Protein 2QU7 (pdb70)

Foldseek 3Di:
DDLEEEEEAAAPFVLRVLLQVLLQVQSCVVPHGYDYDHQLLPQVSLVVVLVVCLVVPYLAYEYQHSFQADDDDPSSVVHHYAYEQFHHDDDPHAYEHAQLLVFLLVFLLLLVVAPFLQEAEEAEAPRTPSRVRNVNNNCVNNVVVVHHDDCLRYFYLDPDTYQVSLLQSLQVSLLVCVVVQHAEYEAEGPSSVNSNVVNCVVDPHDQLASHFYEYEEDDPCQCVPVVRHKYWYDPSNCRSNVVSVQSVCSSVVHDDHHHYHYIHIDDGPRSHHD/DALEEEEEAAAPFVLSVLLQVLLQVLSCVVPHHYDYDHQQLPQVSVVVVLVVCQVVVYLAYEDADSFQADDDPPSRVVHHYAYEQFHHPDDQHAYEHAQLLCFLLVFLLLLCVAVALQEAEEAEAPRTVSRVSNVNNNVVNNVVVVHDDDVLRYFYLHPDTYQVSLLCSLQVSLLVCVVVQHAEYEAEGPSSVNSNVVNCVPDPHDFLASHFYEYEDDDPVQVVDVVRHKYWYDPSNVSSNVVSVQSVCSSVVHDDHYYYHYIDIDDGPRSHHD

Organism: Staphylococcus saprophyticus subsp. saprophyticus (strain ATCC 15305 / DSM 20229 / NCIMB 8711 / NCTC 7292 / S-41) (NCBI:txid342451)

Sequence (548 aa):
RSNIIAFIVPDQNPFFTEVLTEISHECQKHHLHVAVASSEENEDKQQDLIETFVSQNVSAIILVPVKSKFQMKREWLKIPIMTLDRELESTSLPSITVDNEEAAYIATKRVLESTCKEVGLLLANPNISTTIGRKNGYNKAISEFDLNVNPSLIHYSDQQLGTNAQIYSGYEATKTLLSKGIKGIVATNHLLLLGALQAIKESEKEIKKDVIIVGFDDSYYWNEIYTPKLTVISQPVKEMGQVAAKMIYKLIKGKDVTSIKLSTKLIIRESCSFNRSNIIAFIVPDQNPFFTEVLTEISHECQKHHLHVAVASSEENEDKQQDLIETFVSQNVSAIILVPVKSKFQMKREWLKIPIMTLDRELESTSLPSITVDNEEAAYIATKRVLESTCKEVGLLLANPNISTTIGRKNGYNKAISEFDLNVNPSLIHYSDQQLGTNAQIYSGYEATKTLLSKGIKGIVATNHLLLLGALQAIKESEKEIKKDVIIVGFDDSYWNEIYTPKLTVISQPVKEMGQVAAKMIYKLIKGKDVTSIKLSTKLIIRESCSFN

InterPro domains:
  IPR000843 LacI-type HTH domain [PF00356] (7-53)
  IPR000843 LacI-type HTH domain [PR00036] (7-17)
  IPR000843 LacI-type HTH domain [PR00036] (17-27)
  IPR000843 LacI-type HTH domain [PS50932] (6-61)
  IPR000843 LacI-type HTH domain [SM00354] (5-76)
  IPR000843 LacI-type HTH domain [cd01392] (9-61)
  IPR001387 Cro/C1-type, helix-turn-helix domain [PS50943] (7-55)
  IPR010982 Lambda repressor-like, DNA-binding domain superfamily [G3DSA:1.10.260.40] (1-63)
  IPR010982 Lambda repressor-like, DNA-binding domain superfamily [SSF47413] (4-65)
  IPR025997 Periplasmic binding protein [PF13407] (67-317)
  IPR028082 Periplasmic binding protein-like I [SSF53822] (67-334)

CATH classification: 3.40.50.2300 (+1 more: 3.40.50.2300)

Radius of gyration: 23.71 Å; Cα contacts (8 Å, |Δi|>4): 1225; chains: 2; bounding box: 51×63×69 Å

Structure (mmCIF, N/CA/C/O backbone):
data_2QU7
#
_entry.id   2QU7
#
_cell.length_a   93.417
_cell.length_b   116.382
_cell.length_c   68.201
_cell.angle_alpha   90.000
_cell.angle_beta   90.000
_cell.angle_gamma   90.000
#
_symmetry.space_group_name_H-M   'P 21 21 2'
#
loop_
_entity.id
_entity.type
_entity.pdbx_description
1 polymer 'Putative transcriptional regulator'
2 non-polymer 'CHLORIDE ION'
3 water water
#
loop_
_atom_site.group_PDB
_atom_site.id
_atom_site.type_symbol
_atom_site.label_atom_id
_atom_site.label_alt_id
_atom_site.label_comp_id
_atom_site.label_asym_id
_atom_site.label_entity_id
_atom_site.label_seq_id
_atom_site.pdbx_PDB_ins_code
_atom_site.Cartn_x
_atom_site.Cartn_y
_atom_site.Cartn_z
_atom_site.occupancy
_atom_site.B_iso_or_equiv
_atom_site.auth_seq_id
_atom_site.auth_comp_id
_atom_site.auth_asym_id
_atom_site.auth_atom_id
_atom_site.pdbx_PDB_model_num
ATOM 1 N N . ARG A 1 7 ? 88.059 43.194 22.743 1.00 47.15 63 ARG A N 1
ATOM 2 C CA . ARG A 1 7 ? 87.515 41.951 23.382 1.00 47.86 63 ARG A CA 1
ATOM 3 C C . ARG A 1 7 ? 88.190 41.737 24.750 1.00 47.29 63 ARG A C 1
ATOM 4 O O . ARG A 1 7 ? 89.388 41.461 24.820 1.00 47.86 63 ARG A O 1
ATOM 12 N N . SER A 1 8 ? 87.428 41.902 25.831 1.00 46.08 64 SER A N 1
ATOM 13 C CA . SER A 1 8 ? 87.974 41.827 27.187 1.00 44.67 64 SER A CA 1
ATOM 14 C C . SER A 1 8 ? 88.166 40.384 27.652 1.00 43.55 64 SER A C 1
ATOM 15 O O . SER A 1 8 ? 87.527 39.469 27.129 1.00 43.88 64 SER A O 1
ATOM 18 N N . ASN A 1 9 ? 89.029 40.185 28.646 1.00 41.80 65 ASN A N 1
ATOM 19 C CA . ASN A 1 9 ? 89.336 38.841 29.169 1.00 40.89 65 ASN A CA 1
ATOM 20 C C . ASN A 1 9 ? 88.265 38.291 30.142 1.00 39.73 65 ASN A C 1
ATOM 21 O O . ASN A 1 9 ? 88.540 37.403 30.951 1.00 39.77 65 ASN A O 1
ATOM 26 N N . ILE A 1 10 ? 87.055 38.832 30.064 1.00 38.99 66 ILE A N 1
ATOM 27 C CA . ILE A 1 10 ? 85.951 38.420 30.925 1.00 37.97 66 ILE A CA 1
ATOM 28 C C . ILE A 1 10 ? 85.000 37.441 30.239 1.00 37.08 66 ILE A C 1
ATOM 29 O O . ILE A 1 10 ? 84.675 37.596 29.057 1.00 36.52 66 ILE A O 1
ATOM 34 N N . ILE A 1 11 ? 84.633 36.393 30.971 1.00 36.15 67 ILE A N 1
ATOM 35 C CA . ILE A 1 11 ? 83.574 35.462 30.568 1.00 35.55 67 ILE A CA 1
ATOM 36 C C . ILE A 1 11 ? 82.355 35.767 31.433 1.00 36.17 67 ILE A C 1
ATOM 37 O O . ILE A 1 11 ? 82.476 35.870 32.658 1.00 37.24 67 ILE A O 1
ATOM 42 N N . ALA A 1 12 ? 81.195 35.970 30.819 1.00 35.92 68 ALA A N 1
ATOM 43 C CA . ALA A 1 12 ? 80.003 36.258 31.607 1.00 35.93 68 ALA A CA 1
ATOM 44 C C . ALA A 1 12 ? 79.192 34.990 31.829 1.00 36.12 68 ALA A C 1
ATOM 45 O O . ALA A 1 12 ? 78.891 34.251 30.873 1.00 36.06 68 ALA A O 1
ATOM 47 N N . PHE A 1 13 ? 78.887 34.729 33.100 1.00 35.40 69 PHE A N 1
ATOM 48 C CA . PHE A 1 13 ? 78.088 33.584 33.511 1.00 35.79 69 PHE A CA 1
ATOM 49 C C . PHE A 1 13 ? 76.774 34.152 34.044 1.00 36.28 69 PHE A C 1
ATOM 50 O O . PHE A 1 13 ? 76.743 34.815 35.086 1.00 37.26 69 PHE A O 1
ATOM 58 N N . ILE A 1 14 ? 75.706 33.957 33.286 1.00 35.87 70 ILE A N 1
ATOM 59 C CA . ILE A 1 14 ? 74.392 34.547 33.616 1.00 35.66 70 ILE A CA 1
ATOM 60 C C . ILE A 1 14 ? 73.551 33.433 34.203 1.00 35.64 70 ILE A C 1
ATOM 61 O O . ILE A 1 14 ? 73.273 32.430 33.547 1.00 35.92 70 ILE A O 1
ATOM 66 N N . VAL A 1 15 ? 73.221 33.589 35.473 1.00 36.25 71 VAL A N 1
ATOM 67 C CA . VAL A 1 15 ? 72.551 32.553 36.251 1.00 35.96 71 VAL A CA 1
ATOM 68 C C . VAL A 1 15 ? 71.119 33.003 36.605 1.00 36.60 71 VAL A C 1
ATOM 69 O O . VAL A 1 15 ? 70.854 34.207 36.722 1.00 36.20 71 VAL A O 1
ATOM 73 N N . PRO A 1 16 ? 70.178 32.045 36.729 1.00 37.68 72 PRO A N 1
ATOM 74 C CA . PRO A 1 16 ? 68.792 32.469 36.925 1.00 38.71 72 PRO A CA 1
ATOM 75 C C . PRO A 1 16 ? 68.412 32.798 38.382 1.00 39.54 72 PRO A C 1
ATOM 76 O O . PRO A 1 16 ? 67.480 33.561 38.608 1.00 39.96 72 PRO A O 1
ATOM 80 N N . ASP A 1 17 ? 69.112 32.222 39.350 1.00 40.83 73 ASP A N 1
ATOM 81 C CA . ASP A 1 17 ? 68.768 32.397 40.768 1.00 42.39 73 ASP A CA 1
ATOM 82 C C . ASP A 1 17 ? 70.009 32.142 41.625 1.00 43.22 73 ASP A C 1
ATOM 83 O O . ASP A 1 17 ? 71.099 31.927 41.082 1.00 43.59 73 ASP A O 1
ATOM 88 N N . GLN A 1 18 ? 69.850 32.154 42.953 1.00 44.27 74 GLN A N 1
ATOM 89 C CA . GLN A 1 18 ? 70.974 31.943 43.849 1.00 45.37 74 GLN A CA 1
ATOM 90 C C . GLN A 1 18 ? 71.023 30.539 44.468 1.00 44.95 74 GLN A C 1
ATOM 91 O O . GLN A 1 18 ? 71.432 30.349 45.616 1.00 45.28 74 GLN A O 1
ATOM 97 N N . ASN A 1 19 ? 70.643 29.546 43.668 1.00 44.17 75 ASN A N 1
ATOM 98 C CA . ASN A 1 19 ? 70.873 28.145 44.004 1.00 43.78 75 ASN A CA 1
ATOM 99 C C . ASN A 1 19 ? 72.398 27.885 44.071 1.00 43.74 75 ASN A C 1
ATOM 100 O O . ASN A 1 19 ? 73.115 28.138 43.089 1.00 44.24 75 ASN A O 1
ATOM 105 N N . PRO A 1 20 ? 72.906 27.396 45.225 1.00 43.67 76 PRO A N 1
ATOM 106 C CA . PRO A 1 20 ? 74.335 27.063 45.393 1.00 43.39 76 PRO A CA 1
ATOM 107 C C . PRO A 1 20 ? 74.881 26.184 44.279 1.00 42.81 76 PRO A C 1
ATOM 108 O O . PRO A 1 20 ? 76.082 26.118 44.080 1.00 42.81 76 PRO A O 1
ATOM 112 N N . PHE A 1 21 ? 73.998 25.497 43.568 1.00 42.07 77 PHE A N 1
ATOM 113 C CA . PHE A 1 21 ? 74.418 24.692 42.438 1.00 41.43 77 PHE A CA 1
ATOM 114 C C . PHE A 1 21 ? 75.259 25.533 41.460 1.00 41.27 77 PHE A C 1
ATOM 115 O O . PHE A 1 21 ? 76.282 25.057 40.966 1.00 41.25 77 PHE A O 1
ATOM 123 N N . PHE A 1 22 ? 74.814 26.769 41.204 1.00 40.13 78 PHE A N 1
ATOM 124 C CA . PHE A 1 22 ? 75.402 27.632 40.205 1.00 39.77 78 PHE A CA 1
ATOM 125 C C . PHE A 1 22 ? 76.737 28.243 40.655 1.00 40.62 78 PHE A C 1
ATOM 126 O O . PHE A 1 22 ? 77.678 28.280 39.877 1.00 40.10 78 PHE A O 1
ATOM 134 N N . THR A 1 23 ? 76.815 28.724 41.900 1.00 42.01 79 THR A N 1
ATOM 135 C CA . THR A 1 23 ? 78.085 29.198 42.465 1.00 42.97 79 THR A CA 1
ATOM 136 C C . THR A 1 23 ? 79.101 28.081 42.550 1.00 42.51 79 THR A C 1
ATOM 137 O O . THR A 1 23 ? 80.254 28.305 42.241 1.00 42.38 79 THR A O 1
ATOM 141 N N . GLU A 1 24 ? 78.670 26.869 42.896 1.00 42.53 80 GLU A N 1
ATOM 142 C CA . GLU A 1 24 ? 79.580 25.710 42.891 1.00 42.98 80 GLU A CA 1
ATOM 143 C C . GLU A 1 24 ? 80.167 25.400 41.512 1.00 42.24 80 GLU A C 1
ATOM 144 O O . GLU A 1 24 ? 81.362 25.067 41.413 1.00 42.27 80 GLU A O 1
ATOM 150 N N . VAL A 1 25 ? 79.336 25.483 40.462 1.00 40.98 81 VAL A N 1
ATOM 151 C CA . VAL A 1 25 ? 79.797 25.282 39.082 1.00 39.72 81 VAL A CA 1
ATOM 152 C C . VAL A 1 25 ? 80.711 26.431 38.689 1.00 39.37 81 VAL A C 1
ATOM 153 O O . VAL A 1 25 ? 81.740 26.218 38.060 1.00 38.50 81 VAL A O 1
ATOM 157 N N . LEU A 1 26 ? 80.323 27.641 39.077 1.00 39.18 82 LEU A N 1
ATOM 158 C CA . LEU A 1 26 ? 81.108 28.835 38.804 1.00 39.70 82 LEU A CA 1
ATOM 159 C C . LEU A 1 26 ? 82.576 28.692 39.269 1.00 40.37 82 LEU A C 1
ATOM 160 O O . LEU A 1 26 ? 83.514 28.909 38.482 1.00 39.93 82 LEU A O 1
ATOM 165 N N . THR A 1 27 ? 82.764 28.312 40.536 1.00 40.83 83 THR A N 1
ATOM 166 C CA . THR A 1 27 ? 84.090 28.109 41.096 1.00 41.30 83 THR A CA 1
ATOM 167 C C . THR A 1 27 ? 84.917 27.167 40.202 1.00 41.32 83 THR A C 1
ATOM 168 O O . THR A 1 27 ? 86.081 27.437 39.898 1.00 41.16 83 THR A O 1
ATOM 172 N N . GLU A 1 28 ? 84.300 26.086 39.740 1.00 41.41 84 GLU A N 1
ATOM 173 C CA . GLU A 1 28 ? 84.984 25.148 38.855 1.00 41.46 84 GLU A CA 1
ATOM 174 C C . GLU A 1 28 ? 85.309 25.716 37.470 1.00 40.78 84 GLU A C 1
ATOM 175 O O . GLU A 1 28 ? 86.391 25.448 36.927 1.00 40.93 84 GLU A O 1
ATOM 181 N N . ILE A 1 29 ? 84.384 26.490 36.904 1.00 39.53 85 ILE A N 1
ATOM 182 C CA . ILE A 1 29 ? 84.596 27.150 35.613 1.00 38.77 85 ILE A CA 1
ATOM 183 C C . ILE A 1 29 ? 85.755 28.147 35.728 1.00 39.20 85 ILE A C 1
ATOM 184 O O . ILE A 1 29 ? 86.641 28.175 34.873 1.00 38.48 85 ILE A O 1
ATOM 189 N N . SER A 1 30 ? 85.715 28.963 36.784 1.00 39.93 86 SER A N 1
ATOM 190 C CA . SER A 1 30 ? 86.737 29.952 37.097 1.00 41.30 86 SER A CA 1
ATOM 191 C C . SER A 1 30 ? 88.127 29.349 37.192 1.00 41.77 86 SER A C 1
ATOM 192 O O . SER A 1 30 ? 89.063 29.848 36.573 1.00 41.95 86 SER A O 1
ATOM 195 N N . HIS A 1 31 ? 88.241 28.261 37.945 1.00 42.58 87 HIS A N 1
ATOM 196 C CA . HIS A 1 31 ? 89.517 27.593 38.149 1.00 43.72 87 HIS A CA 1
ATOM 197 C C . HIS A 1 31 ? 90.165 27.188 36.823 1.00 43.24 87 HIS A C 1
ATOM 198 O O . HIS A 1 31 ? 91.332 27.454 36.612 1.00 43.89 87 HIS A O 1
ATOM 205 N N . GLU A 1 32 ? 89.403 26.566 35.935 1.00 42.92 88 GLU A N 1
ATOM 206 C CA . GLU A 1 32 ? 89.908 26.185 34.625 1.00 42.54 88 GLU A CA 1
ATOM 207 C C . GLU A 1 32 ? 90.205 27.383 33.677 1.00 42.03 88 GLU A C 1
ATOM 208 O O . GLU A 1 32 ? 91.275 27.438 33.064 1.00 41.39 88 GLU A O 1
ATOM 214 N N . CYS A 1 33 ? 89.278 28.343 33.577 1.00 41.43 89 CYS A N 1
ATOM 215 C CA . CYS A 1 33 ? 89.408 29.476 32.628 1.00 41.16 89 CYS A CA 1
ATOM 216 C C . CYS A 1 33 ? 90.581 30.394 32.920 1.00 40.85 89 CYS A C 1
ATOM 217 O O . CYS A 1 33 ? 91.165 30.984 31.997 1.00 40.37 89 CYS A O 1
ATOM 220 N N . GLN A 1 34 ? 90.902 30.553 34.200 1.00 40.44 90 GLN A N 1
ATOM 221 C CA . GLN A 1 34 ? 92.011 31.412 34.590 1.00 41.15 90 GLN A CA 1
ATOM 222 C C . GLN A 1 34 ? 93.389 30.830 34.180 1.00 40.08 90 GLN A C 1
ATOM 223 O O . GLN A 1 34 ? 94.384 31.526 34.186 1.00 39.80 90 GLN A O 1
ATOM 229 N N . LYS A 1 35 ? 93.423 29.567 33.777 1.00 40.12 91 LYS A N 1
ATOM 230 C CA . LYS A 1 35 ? 94.630 28.994 33.174 1.00 39.40 91 LYS A CA 1
ATOM 231 C C . LYS A 1 35 ? 94.964 29.717 31.893 1.00 38.89 91 LYS A C 1
ATOM 232 O O . LYS A 1 35 ? 96.116 29.732 31.460 1.00 40.18 91 LYS A O 1
ATOM 238 N N . HIS A 1 36 ? 93.952 30.327 31.300 1.00 37.79 92 HIS A N 1
ATOM 239 C CA . HIS A 1 36 ? 94.091 31.072 30.071 1.00 37.02 92 HIS A CA 1
ATOM 240 C C . HIS A 1 36 ? 93.973 32.562 30.319 1.00 36.30 92 HIS A C 1
ATOM 241 O O . HIS A 1 36 ? 93.745 33.310 29.390 1.00 36.26 92 HIS A O 1
ATOM 248 N N . HIS A 1 37 ? 94.104 32.996 31.574 1.00 35.59 93 HIS A N 1
ATOM 249 C CA . HIS A 1 37 ? 94.006 34.423 31.908 1.00 35.18 93 HIS A CA 1
ATOM 250 C C . HIS A 1 37 ? 92.634 35.038 31.579 1.00 34.66 93 HIS A C 1
ATOM 251 O O . HIS A 1 37 ? 92.518 36.228 31.340 1.00 35.19 93 HIS A O 1
ATOM 258 N N . LEU A 1 38 ? 91.598 34.211 31.601 1.00 34.93 94 LEU A N 1
ATOM 259 C CA . LEU A 1 38 ? 90.225 34.670 31.400 1.00 34.65 94 LEU A CA 1
ATOM 260 C C . LEU A 1 38 ? 89.474 34.546 32.713 1.00 35.09 94 LEU A C 1
ATOM 261 O O . LEU A 1 38 ? 89.581 33.507 33.407 1.00 34.37 94 LEU A O 1
ATOM 266 N N . HIS A 1 39 ? 88.711 35.594 33.049 1.00 34.87 95 HIS A N 1
ATOM 267 C CA . HIS A 1 39 ? 87.989 35.652 34.323 1.00 35.18 95 HIS A CA 1
ATOM 268 C C . HIS A 1 39 ? 86.485 35.626 34.172 1.00 35.30 95 HIS A C 1
ATOM 269 O O . HIS A 1 39 ? 85.919 36.337 33.340 1.00 35.79 95 HIS A O 1
ATOM 276 N N . VAL A 1 40 ? 85.855 34.841 35.038 1.00 35.48 96 VAL A N 1
ATOM 277 C CA . VAL A 1 40 ? 84.417 34.641 35.055 1.00 35.06 96 VAL A CA 1
ATOM 278 C C . VAL A 1 40 ? 83.792 35.612 36.030 1.00 35.33 96 VAL A C 1
ATOM 279 O O . VAL A 1 40 ? 84.176 35.668 37.209 1.00 35.58 96 VAL A O 1
ATOM 283 N N . ALA A 1 41 ? 82.848 36.395 35.508 1.00 34.90 97 ALA A N 1
ATOM 284 C CA . ALA A 1 41 ? 82.007 37.269 36.290 1.00 34.88 97 ALA A CA 1
ATOM 285 C C . ALA A 1 41 ? 80.545 36.783 36.155 1.00 35.70 97 ALA A C 1
ATOM 286 O O . ALA A 1 41 ? 80.117 36.333 35.073 1.00 35.66 97 ALA A O 1
ATOM 288 N N . VAL A 1 42 ? 79.800 36.850 37.262 1.00 35.77 98 VAL A N 1
ATOM 289 C CA . VAL A 1 42 ? 78.450 36.290 37.364 1.00 35.55 98 VAL A CA 1
ATOM 290 C C . VAL A 1 42 ? 77.470 37.416 37.493 1.00 34.98 98 VAL A C 1
ATOM 291 O O . VAL A 1 42 ? 77.740 38.391 38.152 1.00 34.45 98 VAL A O 1
ATOM 295 N N . ALA A 1 43 ? 76.319 37.272 36.860 1.00 35.41 99 ALA A N 1
ATOM 296 C CA . ALA A 1 43 ? 75.200 38.170 37.114 1.00 36.04 99 ALA A CA 1
ATOM 297 C C . ALA A 1 43 ? 73.914 37.338 37.045 1.00 36.27 99 ALA A C 1
ATOM 298 O O . ALA A 1 43 ? 73.827 36.384 36.263 1.00 36.70 99 ALA A O 1
ATOM 300 N N . SER A 1 44 ? 72.949 37.666 37.895 1.00 36.48 100 SER A N 1
ATOM 301 C CA . SER A 1 44 ? 71.727 36.884 38.014 1.00 37.09 100 SER A CA 1
ATOM 302 C C . SER A 1 44 ? 70.558 37.633 37.403 1.00 37.79 100 SER A C 1
ATOM 303 O O . SER A 1 44 ? 70.371 38.823 37.639 1.00 37.91 100 SER A O 1
ATOM 306 N N . SER A 1 45 ? 69.763 36.928 36.617 1.00 39.05 101 SER A N 1
ATOM 307 C CA . SER A 1 45 ? 68.529 37.504 36.079 1.00 40.13 101 SER A CA 1
ATOM 308 C C . SER A 1 45 ? 67.354 37.373 37.064 1.00 41.04 101 SER A C 1
ATOM 309 O O . SER A 1 45 ? 66.280 37.938 36.832 1.00 40.88 101 SER A O 1
ATOM 312 N N . GLU A 1 46 ? 67.566 36.619 38.146 1.00 41.82 102 GLU A N 1
ATOM 313 C CA . GLU A 1 46 ? 66.502 36.256 39.090 1.00 42.98 102 GLU A CA 1
ATOM 314 C C . GLU A 1 46 ? 65.185 35.839 38.380 1.00 43.15 102 GLU A C 1
ATOM 315 O O . GLU A 1 46 ? 64.087 36.257 38.739 1.00 42.27 102 GLU A O 1
ATOM 321 N N . GLU A 1 47 ? 65.345 34.999 37.356 1.00 43.45 103 GLU A N 1
ATOM 322 C CA . GLU A 1 47 ? 64.236 34.423 36.585 1.00 44.29 103 GLU A CA 1
ATOM 323 C C . GLU A 1 47 ? 63.436 35.424 35.766 1.00 44.16 103 GLU A C 1
ATOM 324 O O . GLU A 1 47 ? 62.406 35.078 35.230 1.00 45.27 103 GLU A O 1
ATOM 330 N N . ASN A 1 48 ? 63.916 36.652 35.670 1.00 44.16 104 ASN A N 1
ATOM 331 C CA . ASN A 1 48 ? 63.272 37.676 34.863 1.00 44.23 104 ASN A CA 1
ATOM 332 C C . ASN A 1 48 ? 63.887 37.746 33.446 1.00 44.79 104 ASN A C 1
ATOM 333 O O . ASN A 1 48 ? 65.102 37.991 33.282 1.00 43.76 104 ASN A O 1
ATOM 338 N N . GLU A 1 49 ? 63.056 37.513 32.425 1.00 45.62 105 GLU A N 1
ATOM 339 C CA . GLU A 1 49 ? 63.565 37.484 31.045 1.00 46.85 105 GLU A CA 1
ATOM 340 C C . GLU A 1 49 ? 63.974 38.850 30.504 1.00 45.39 105 GLU A C 1
ATOM 341 O O . GLU A 1 49 ? 64.851 38.926 29.643 1.00 44.53 105 GLU A O 1
ATOM 347 N N . ASP A 1 50 ? 63.347 39.916 30.992 1.00 44.73 106 ASP A N 1
ATOM 348 C CA . ASP A 1 50 ? 63.791 41.264 30.622 1.00 44.66 106 ASP A CA 1
ATOM 349 C C . ASP A 1 50 ? 65.206 41.494 31.164 1.00 43.48 106 ASP A C 1
ATOM 350 O O . ASP A 1 50 ? 66.076 42.007 30.460 1.00 43.28 106 ASP A O 1
ATOM 355 N N . LYS A 1 51 ? 65.408 41.116 32.426 1.00 42.12 107 LYS A N 1
ATOM 356 C CA . LYS A 1 51 ? 66.684 41.260 33.106 1.00 41.70 107 LYS A CA 1
ATOM 357 C C . LYS A 1 51 ? 67.753 40.474 32.371 1.00 40.80 107 LYS A C 1
ATOM 358 O O . LYS A 1 51 ? 68.880 40.945 32.215 1.00 40.17 107 LYS A O 1
ATOM 364 N N . GLN A 1 52 ? 67.373 39.291 31.888 1.00 40.17 108 GLN A N 1
ATOM 365 C CA . GLN A 1 52 ? 68.306 38.421 31.207 1.00 39.63 108 GLN A CA 1
ATOM 366 C C . GLN A 1 52 ? 68.802 39.120 29.956 1.00 40.21 108 GLN A C 1
ATOM 367 O O . GLN A 1 52 ? 70.013 39.131 29.690 1.00 40.27 108 GLN A O 1
ATOM 373 N N . GLN A 1 53 ? 67.862 39.722 29.222 1.00 40.25 109 GLN A N 1
ATOM 374 C CA . GLN A 1 53 ? 68.127 40.370 27.947 1.00 40.99 109 GLN A CA 1
ATOM 375 C C . GLN A 1 53 ? 69.022 41.601 28.108 1.00 40.69 109 GLN A C 1
ATOM 376 O O . GLN A 1 53 ? 69.965 41.794 27.338 1.00 40.22 109 GLN A O 1
ATOM 382 N N . ASP A 1 54 ? 68.716 42.410 29.119 1.00 40.62 110 ASP A N 1
ATOM 383 C CA . ASP A 1 54 ? 69.548 43.527 29.535 1.00 41.22 110 ASP A CA 1
ATOM 384 C C . ASP A 1 54 ? 70.982 43.114 29.815 1.00 40.46 110 ASP A C 1
ATOM 385 O O . ASP A 1 54 ? 71.894 43.783 29.378 1.00 40.87 110 ASP A O 1
ATOM 390 N N . LEU A 1 55 ? 71.164 42.039 30.573 1.00 39.96 111 LEU A N 1
ATOM 391 C CA . LEU A 1 55 ? 72.486 41.588 30.963 1.00 39.74 111 LEU A CA 1
ATOM 392 C C . LEU A 1 55 ? 73.240 41.119 29.717 1.00 39.81 111 LEU A C 1
ATOM 393 O O . LEU A 1 55 ? 74.387 41.500 29.525 1.00 39.18 111 LEU A O 1
ATOM 398 N N . ILE A 1 56 ? 72.583 40.329 28.860 1.00 39.82 112 ILE A N 1
ATOM 399 C CA . ILE A 1 56 ? 73.190 39.930 27.580 1.00 40.14 112 ILE A CA 1
ATOM 400 C C . ILE A 1 56 ? 73.616 41.151 26.747 1.00 41.34 112 ILE A C 1
ATOM 401 O O . ILE A 1 56 ? 74.778 41.244 26.334 1.00 41.22 112 ILE A O 1
ATOM 406 N N . GLU A 1 57 ? 72.691 42.092 26.543 1.00 42.09 113 GLU A N 1
ATOM 407 C CA . GLU A 1 57 ? 72.975 43.343 25.823 1.00 44.10 113 GLU A CA 1
ATOM 408 C C . GLU A 1 57 ? 74.168 44.104 26.424 1.00 42.98 113 GLU A C 1
ATOM 409 O O . GLU A 1 57 ? 74.972 44.719 25.714 1.00 42.62 113 GLU A O 1
ATOM 415 N N . THR A 1 58 ? 74.253 44.076 27.745 1.00 42.30 114 THR A N 1
ATOM 416 C CA . THR A 1 58 ? 75.316 44.756 28.458 1.00 41.88 114 THR A CA 1
ATOM 417 C C . THR A 1 58 ? 76.669 44.079 28.214 1.00 41.00 114 THR A C 1
ATOM 418 O O . THR A 1 58 ? 77.679 44.759 27.998 1.00 40.92 114 THR A O 1
ATOM 422 N N . PHE A 1 59 ? 76.690 42.751 28.236 1.00 39.84 115 PHE A N 1
ATOM 423 C CA . PHE A 1 59 ? 77.952 42.048 28.080 1.00 39.55 115 PHE A CA 1
ATOM 424 C C . PHE A 1 59 ? 78.414 42.047 26.622 1.00 39.60 115 PHE A C 1
ATOM 425 O O . PHE A 1 59 ? 79.617 42.111 26.358 1.00 39.27 115 PHE A O 1
ATOM 433 N N . VAL A 1 60 ? 77.453 42.029 25.695 1.00 39.38 116 VAL A N 1
ATOM 434 C CA . VAL A 1 60 ? 77.755 42.171 24.274 1.00 39.92 116 VAL A CA 1
ATOM 435 C C . VAL A 1 60 ? 78.412 43.537 24.005 1.00 41.17 116 VAL A C 1
ATOM 436 O O . VAL A 1 60 ? 79.434 43.616 23.320 1.00 41.44 116 VAL A O 1
ATOM 440 N N . SER A 1 61 ? 77.837 44.591 24.575 1.00 42.59 117 SER A N 1
ATOM 441 C CA . SER A 1 61 ? 78.326 45.959 24.397 1.00 44.60 117 SER A CA 1
ATOM 442 C C . SER A 1 61 ? 79.718 46.131 24.974 1.00 45.18 117 SER A C 1
ATOM 443 O O . SER A 1 61 ? 80.495 46.951 24.505 1.00 45.38 117 SER A O 1
ATOM 446 N N . GLN A 1 62 ? 80.033 45.356 25.999 1.00 46.00 118 GLN A N 1
ATOM 447 C CA . GLN A 1 62 ? 81.349 45.461 26.617 1.00 46.62 118 GLN A CA 1
ATOM 448 C C . GLN A 1 62 ? 82.372 44.523 25.984 1.00 46.10 118 GLN A C 1
ATOM 449 O O . GLN A 1 62 ? 83.533 44.481 26.389 1.00 46.39 118 GLN A O 1
ATOM 455 N N . ASN A 1 63 ? 81.940 43.783 24.970 1.00 45.35 119 ASN A N 1
ATOM 456 C CA . ASN A 1 63 ? 82.852 42.948 24.203 1.00 44.96 119 ASN A CA 1
ATOM 457 C C . ASN A 1 63 ? 83.574 41.885 25.023 1.00 43.75 119 ASN A C 1
ATOM 458 O O . ASN A 1 63 ? 84.796 41.686 24.860 1.00 43.14 119 ASN A O 1
ATOM 463 N N . VAL A 1 64 ? 82.799 41.198 25.872 1.00 41.51 120 VAL A N 1
ATOM 464 C CA . VAL A 1 64 ? 83.283 40.079 26.665 1.00 39.47 120 VAL A CA 1
ATOM 465 C C . VAL A 1 64 ? 83.758 38.981 25.710 1.00 39.56 120 VAL A C 1
ATOM 466 O O . VAL A 1 64 ? 83.341 38.958 24.548 1.00 39.50 120 VAL A O 1
ATOM 470 N N . SER A 1 65 ? 84.639 38.098 26.174 1.00 38.80 121 SER A N 1
ATOM 471 C CA . SER A 1 65 ? 85.162 37.024 25.326 1.00 38.99 121 SER A CA 1
ATOM 472 C C . SER A 1 65 ? 84.087 35.978 25.000 1.00 39.07 121 SER A C 1
ATOM 473 O O . SER A 1 65 ? 84.139 35.313 23.955 1.00 39.13 121 SER A O 1
ATOM 476 N N . ALA A 1 66 ? 83.149 35.803 25.930 1.00 38.19 122 ALA A N 1
ATOM 477 C CA . ALA A 1 66 ? 82.139 34.778 25.823 1.00 36.97 122 ALA A CA 1
ATOM 478 C C . ALA A 1 66 ? 81.052 34.972 26.882 1.00 37.11 122 ALA A C 1
ATOM 479 O O . ALA A 1 66 ? 81.261 35.660 27.915 1.00 36.29 122 ALA A O 1
ATOM 481 N N . ILE A 1 67 ? 79.909 34.328 26.612 1.00 36.59 123 ILE A N 1
ATOM 482 C CA . ILE A 1 67 ? 78.787 34.235 27.540 1.00 36.23 123 ILE A CA 1
ATOM 483 C C . ILE A 1 67 ? 78.383 32.770 27.753 1.00 35.85 123 ILE A C 1
ATOM 484 O O . ILE A 1 67 ? 78.204 32.011 26.789 1.00 36.40 123 ILE A O 1
ATOM 489 N N . ILE A 1 68 ? 78.285 32.364 29.016 1.00 35.20 124 ILE A N 1
ATOM 490 C CA . ILE A 1 68 ? 77.658 31.092 29.387 1.00 34.24 124 ILE A CA 1
ATOM 491 C C . ILE A 1 68 ? 76.294 31.463 29.966 1.00 34.00 124 ILE A C 1
ATOM 492 O O . ILE A 1 68 ? 76.213 32.134 30.981 1.00 33.90 124 ILE A O 1
ATOM 497 N N . LEU A 1 69 ? 75.224 31.060 29.285 1.00 33.47 125 LEU A N 1
ATOM 498 C CA . LEU A 1 69 ? 73.877 31.440 29.690 1.00 32.34 125 LEU A CA 1
ATOM 499 C C . LEU A 1 69 ? 73.165 30.289 30.380 1.00 31.84 125 LEU A C 1
ATOM 500 O O . LEU A 1 69 ? 73.148 29.173 29.873 1.00 31.51 125 LEU A O 1
ATOM 505 N N . VAL A 1 70 ? 72.605 30.546 31.553 1.00 31.71 126 VAL A N 1
ATOM 506 C CA . VAL A 1 70 ? 71.581 29.634 32.091 1.00 31.53 126 VAL A CA 1
ATOM 507 C C . VAL A 1 70 ? 70.200 30.305 31.810 1.00 32.18 126 VAL A C 1
ATOM 508 O O . VAL A 1 70 ? 69.778 31.215 32.535 1.00 32.11 126 VAL A O 1
ATOM 512 N N . PRO A 1 71 ? 69.543 29.911 30.701 1.00 31.80 127 PRO A N 1
ATOM 513 C CA . PRO A 1 71 ? 68.363 30.664 30.251 1.00 32.99 127 PRO A CA 1
ATOM 514 C C . PRO A 1 71 ? 67.188 30.569 31.228 1.00 33.54 127 PRO A C 1
ATOM 515 O O . PRO A 1 71 ? 66.941 29.510 31.788 1.00 33.41 127 PRO A O 1
ATOM 519 N N . VAL A 1 72 ? 66.500 31.675 31.459 1.00 35.07 128 VAL A N 1
ATOM 520 C CA . VAL A 1 72 ? 65.355 31.650 32.372 1.00 36.81 128 VAL A CA 1
ATOM 521 C C . VAL A 1 72 ? 64.206 30.825 31.784 1.00 39.04 128 VAL A C 1
ATOM 522 O O . VAL A 1 72 ? 63.431 30.246 32.536 1.00 39.37 128 VAL A O 1
ATOM 526 N N . LYS A 1 73 ? 64.112 30.785 30.447 1.00 40.82 129 LYS A N 1
ATOM 527 C CA . LYS A 1 73 ? 63.132 29.954 29.756 1.00 43.21 129 LYS A CA 1
ATOM 528 C C . LYS A 1 73 ? 63.643 29.373 28.416 1.00 43.70 129 LYS A C 1
ATOM 529 O O . LYS A 1 73 ? 64.582 29.896 27.806 1.00 43.03 129 LYS A O 1
ATOM 535 N N . SER A 1 74 ? 63.016 28.280 27.993 1.00 45.35 130 SER A N 1
ATOM 536 C CA . SER A 1 74 ? 63.368 27.562 26.769 1.00 47.59 130 SER A CA 1
ATOM 537 C C . SER A 1 74 ? 63.154 28.339 25.468 1.00 49.27 130 SER A C 1
ATOM 538 O O . SER A 1 74 ? 63.977 28.240 24.557 1.00 49.13 130 SER A O 1
ATOM 541 N N . LYS A 1 75 ? 62.063 29.105 25.383 1.00 51.79 131 LYS A N 1
ATOM 542 C CA . LYS A 1 75 ? 61.785 29.931 24.197 1.00 54.43 131 LYS A CA 1
ATOM 543 C C . LYS A 1 75 ? 62.665 31.164 24.240 1.00 55.58 131 LYS A C 1
ATOM 544 O O . LYS A 1 75 ? 62.331 32.160 24.874 1.00 56.25 131 LYS A O 1
ATOM 550 N N . PHE A 1 76 ? 63.800 31.094 23.573 1.00 57.09 132 PHE A N 1
ATOM 551 C CA . PHE A 1 76 ? 64.726 32.199 23.548 1.00 58.20 132 PHE A CA 1
ATOM 552 C C . PHE A 1 76 ? 65.346 32.220 22.171 1.00 59.24 132 PHE A C 1
ATOM 553 O O . PHE A 1 76 ? 65.711 31.177 21.635 1.00 59.34 132 PHE A O 1
ATOM 561 N N . GLN A 1 77 ? 65.438 33.410 21.589 1.00 60.58 133 GLN A N 1
ATOM 562 C CA . GLN A 1 77 ? 66.190 33.600 20.347 1.00 61.76 133 GLN A CA 1
ATOM 563 C C . GLN A 1 77 ? 67.223 34.722 20.509 1.00 61.50 133 GLN A C 1
ATOM 564 O O . GLN A 1 77 ? 66.920 35.797 21.045 1.00 60.93 133 GLN A O 1
ATOM 570 N N . MET A 1 78 ? 68.447 34.433 20.067 1.00 61.47 134 MET A N 1
ATOM 571 C CA . MET A 1 78 ? 69.516 35.417 19.948 1.00 61.52 134 MET A CA 1
ATOM 572 C C . MET A 1 78 ? 69.127 36.548 19.026 1.00 61.49 134 MET A C 1
ATOM 573 O O . MET A 1 78 ? 68.531 36.315 17.979 1.00 61.57 134 MET A O 1
ATOM 578 N N . LYS A 1 79 ? 69.454 37.775 19.413 1.00 61.31 135 LYS A N 1
ATOM 579 C CA . LYS A 1 79 ? 69.480 38.868 18.451 1.00 61.48 135 LYS A CA 1
ATOM 580 C C . LYS A 1 79 ? 70.699 38.609 17.573 1.00 61.01 135 LYS A C 1
ATOM 581 O O . LYS A 1 79 ? 71.726 38.108 18.063 1.00 60.23 135 LYS A O 1
ATOM 587 N N . ARG A 1 80 ? 70.580 38.911 16.280 1.00 60.75 136 ARG A N 1
ATOM 588 C CA . ARG A 1 80 ? 71.668 38.622 15.340 1.00 61.05 136 ARG A CA 1
ATOM 589 C C . ARG A 1 80 ? 72.940 39.432 15.653 1.00 59.52 136 ARG A C 1
ATOM 590 O O . ARG A 1 80 ? 74.041 38.937 15.453 1.00 59.55 136 ARG A O 1
ATOM 598 N N . GLU A 1 81 ? 72.764 40.653 16.167 1.00 58.49 137 GLU A N 1
ATOM 599 C CA . GLU A 1 81 ? 73.853 41.492 16.707 1.00 57.62 137 GLU A CA 1
ATOM 600 C C . GLU A 1 81 ? 74.695 40.780 17.772 1.00 56.32 137 GLU A C 1
ATOM 601 O O . GLU A 1 81 ? 75.912 41.022 17.874 1.00 56.85 137 GLU A O 1
ATOM 607 N N . TRP A 1 82 ? 74.044 39.919 18.561 1.00 53.98 138 TRP A N 1
ATOM 608 C CA . TRP A 1 82 ? 74.693 39.183 19.651 1.00 51.52 138 TRP A CA 1
ATOM 609 C C . TRP A 1 82 ? 75.597 38.083 19.164 1.00 50.61 138 TRP A C 1
ATOM 610 O O . TRP A 1 82 ? 76.464 37.620 19.913 1.00 50.07 138 TRP A O 1
ATOM 621 N N . LEU A 1 83 ? 75.390 37.655 17.919 1.00 49.61 139 LEU A N 1
ATOM 622 C CA . LEU A 1 83 ? 76.006 36.419 17.423 1.00 48.83 139 LEU A CA 1
ATOM 623 C C . LEU A 1 83 ? 77.531 36.463 17.282 1.00 47.86 139 LEU A C 1
ATOM 624 O O . LEU A 1 83 ? 78.163 35.418 17.181 1.00 47.67 139 LEU A O 1
ATOM 629 N N . LYS A 1 84 ? 78.100 37.667 17.307 1.00 47.14 140 LYS A N 1
ATOM 630 C CA . LYS A 1 84 ? 79.559 37.894 17.294 1.00 47.40 140 LYS A CA 1
ATOM 631 C C . LYS A 1 84 ? 80.260 37.388 18.560 1.00 46.36 140 LYS A C 1
ATOM 632 O O . LYS A 1 84 ? 81.431 37.019 18.506 1.00 46.45 140 LYS A O 1
ATOM 638 N N . ILE A 1 85 ? 79.541 37.384 19.686 1.00 44.94 141 ILE A N 1
ATOM 639 C CA . ILE A 1 85 ? 80.078 36.923 20.956 1.00 43.66 141 ILE A CA 1
ATOM 640 C C . ILE A 1 85 ? 79.764 35.441 21.150 1.00 42.66 141 ILE A C 1
ATOM 641 O O . ILE A 1 85 ? 78.619 35.045 21.081 1.00 43.53 141 ILE A O 1
ATOM 646 N N . PRO A 1 86 ? 80.798 34.606 21.349 1.00 41.55 142 PRO A N 1
ATOM 647 C CA . PRO A 1 86 ? 80.606 33.173 21.582 1.00 40.62 142 PRO A CA 1
ATOM 648 C C . PRO A 1 86 ? 79.694 32.919 22.797 1.00 40.21 142 PRO A C 1
ATOM 649 O O . PRO A 1 86 ? 79.825 33.581 23.837 1.00 39.62 142 PRO A O 1
ATOM 653 N N . ILE A 1 87 ? 78.790 31.956 22.651 1.00 39.13 143 ILE A N 1
ATOM 654 C CA . ILE A 1 87 ? 77.756 31.716 23.628 1.00 38.39 143 ILE A CA 1
ATOM 655 C C . ILE A 1 87 ? 77.368 30.248 23.668 1.00 37.04 143 ILE A C 1
ATOM 656 O O . ILE A 1 87 ? 77.238 29.602 22.618 1.00 37.55 143 ILE A O 1
ATOM 661 N N . MET A 1 88 ? 77.287 29.719 24.895 1.00 34.86 144 MET A N 1
ATOM 662 C CA . MET A 1 88 ? 76.754 28.398 25.194 1.00 32.47 144 MET A CA 1
ATOM 663 C C . MET A 1 88 ? 75.675 28.537 26.285 1.00 33.00 144 MET A C 1
ATOM 664 O O . MET A 1 88 ? 75.568 29.593 26.937 1.00 33.22 144 MET A O 1
ATOM 669 N N . THR A 1 89 ? 74.867 27.486 26.469 1.00 32.16 145 THR A N 1
ATOM 670 C CA . THR A 1 89 ? 73.964 27.407 27.611 1.00 31.58 145 THR A CA 1
ATOM 671 C C . 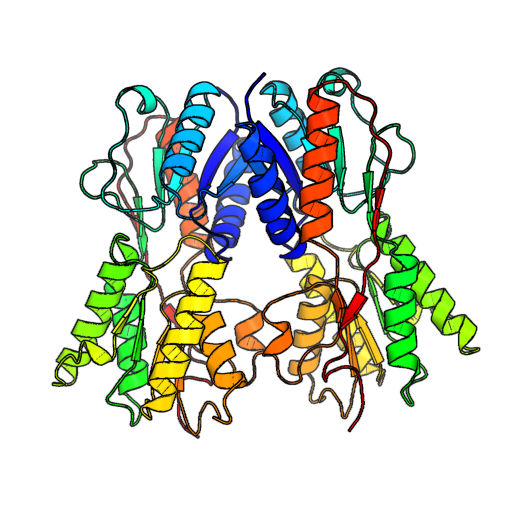THR A 1 89 ? 74.429 26.337 28.568 1.00 32.09 145 THR A C 1
ATOM 672 O O . THR A 1 89 ? 75.045 25.347 28.176 1.00 32.74 145 THR A O 1
ATOM 676 N N . LEU A 1 90 ? 74.130 26.512 29.838 1.00 32.71 146 LEU A N 1
ATOM 677 C CA . LEU A 1 90 ? 74.508 25.483 30.800 1.00 33.46 146 LEU A CA 1
ATOM 678 C C . LEU A 1 90 ? 73.269 25.104 31.588 1.00 33.75 146 LEU A C 1
ATOM 679 O O . LEU A 1 90 ? 72.388 25.943 31.775 1.00 32.86 146 LEU A O 1
ATOM 684 N N . ASP A 1 91 ? 73.195 23.846 32.031 1.00 34.74 147 ASP A N 1
ATOM 685 C CA . ASP A 1 91 ? 72.051 23.354 32.826 1.00 36.27 147 ASP A CA 1
ATOM 686 C C . ASP A 1 91 ? 70.779 23.163 31.990 1.00 37.26 147 ASP A C 1
ATOM 687 O O . ASP A 1 91 ? 70.164 22.089 32.034 1.00 38.00 147 ASP A O 1
ATOM 692 N N . ARG A 1 92 ? 70.409 24.193 31.233 1.00 38.74 148 ARG A N 1
ATOM 693 C CA . ARG A 1 92 ? 69.208 24.191 30.389 1.00 40.44 148 ARG A CA 1
ATOM 694 C C . ARG A 1 92 ? 69.495 24.232 28.884 1.00 42.18 148 ARG A C 1
ATOM 695 O O . ARG A 1 92 ? 70.507 24.800 28.437 1.00 41.76 148 ARG A O 1
ATOM 703 N N . GLU A 1 93 ? 68.591 23.595 28.134 1.00 44.33 149 GLU A N 1
ATOM 704 C CA . GLU A 1 93 ? 68.597 23.548 26.671 1.00 46.23 149 GLU A CA 1
ATOM 705 C C . GLU A 1 93 ? 67.502 24.484 26.165 1.00 46.93 149 GLU A C 1
ATOM 706 O O . GLU A 1 93 ? 66.468 24.639 26.807 1.00 46.95 149 GLU A O 1
ATOM 712 N N . LEU A 1 94 ? 67.753 25.131 25.032 1.00 48.32 150 LEU A N 1
ATOM 713 C CA . LEU A 1 94 ? 66.777 25.993 24.372 1.00 49.41 150 LEU A CA 1
ATOM 714 C C . LEU A 1 94 ? 65.936 25.190 23.395 1.00 50.54 150 LEU A C 1
ATOM 715 O O . LEU A 1 94 ? 66.317 24.092 23.011 1.00 50.17 150 LEU A O 1
ATOM 720 N N . GLU A 1 95 ? 64.791 25.745 23.014 1.00 52.59 151 GLU A N 1
ATOM 721 C CA . GLU A 1 95 ? 63.856 25.080 22.108 1.00 55.40 151 GLU A CA 1
ATOM 722 C C . GLU A 1 95 ? 64.458 24.856 20.711 1.00 55.78 151 GLU A C 1
ATOM 723 O O . GLU A 1 95 ? 64.630 23.713 20.270 1.00 56.03 151 GLU A O 1
ATOM 729 N N . SER A 1 96 ? 64.785 25.949 20.028 1.00 56.60 152 SER A N 1
ATOM 730 C CA . SER A 1 96 ? 65.335 25.879 18.678 1.00 57.62 152 SER A CA 1
ATOM 731 C C . SER A 1 96 ? 66.513 26.824 18.602 1.00 57.72 152 SER A C 1
ATOM 732 O O . SER A 1 96 ? 66.331 28.057 18.638 1.00 58.31 152 SER A O 1
ATOM 735 N N . THR A 1 97 ? 67.718 26.251 18.545 1.00 57.23 153 THR A N 1
ATOM 736 C CA . THR A 1 97 ? 68.952 27.029 18.400 1.00 56.36 153 THR A CA 1
ATOM 737 C C . THR A 1 97 ? 70.114 26.149 18.012 1.00 55.43 153 THR A C 1
ATOM 738 O O . THR A 1 97 ? 70.071 24.924 18.147 1.00 55.12 153 THR A O 1
ATOM 742 N N . SER A 1 98 ? 71.176 26.822 17.595 1.00 54.15 154 SER A N 1
ATOM 743 C CA . SER A 1 98 ? 72.451 26.192 17.301 1.00 53.34 154 SER A CA 1
ATOM 744 C C . SER A 1 98 ? 73.416 26.234 18.494 1.00 51.33 154 SER A C 1
ATOM 745 O O . SER A 1 98 ? 74.542 25.719 18.404 1.00 51.80 154 SER A O 1
ATOM 748 N N . LEU A 1 99 ? 72.979 26.831 19.603 1.00 48.63 155 LEU A N 1
ATOM 749 C CA . LEU A 1 99 ? 73.845 27.002 20.782 1.00 46.00 155 LEU A CA 1
ATOM 750 C C . LEU A 1 99 ? 74.192 25.672 21.422 1.00 43.84 155 LEU A C 1
ATOM 751 O O . LEU A 1 99 ? 73.306 24.932 21.782 1.00 44.30 155 LEU A O 1
ATOM 756 N N . PRO A 1 100 ? 75.488 25.377 21.597 1.00 42.23 156 PRO A N 1
ATOM 757 C CA . PRO A 1 100 ? 75.817 24.144 22.331 1.00 40.57 156 PRO A CA 1
ATOM 758 C C . PRO A 1 100 ? 75.429 24.273 23.811 1.00 39.11 156 PRO A C 1
ATOM 759 O O . PRO A 1 100 ? 75.359 25.385 24.347 1.00 38.63 156 PRO A O 1
ATOM 763 N N . SER A 1 101 ? 75.147 23.142 24.446 1.00 38.16 157 SER A N 1
ATOM 764 C CA . SER A 1 101 ? 74.745 23.110 25.849 1.00 37.07 157 SER A CA 1
ATOM 765 C C . SER A 1 101 ? 75.552 22.081 26.583 1.00 36.48 157 SER A C 1
ATOM 766 O O . SER A 1 101 ? 76.043 21.128 25.989 1.00 36.73 157 SER A O 1
ATOM 769 N N . ILE A 1 102 ? 75.676 22.262 27.888 1.00 35.67 158 ILE A N 1
ATOM 770 C CA . ILE A 1 102 ? 76.087 21.181 28.737 1.00 35.38 158 ILE A CA 1
ATOM 771 C C . ILE A 1 102 ? 74.989 20.991 29.784 1.00 34.80 158 ILE A C 1
ATOM 772 O O . ILE A 1 102 ? 74.571 21.944 30.420 1.00 34.67 158 ILE A O 1
ATOM 777 N N . THR A 1 103 ? 74.517 19.752 29.919 1.00 34.53 159 THR A N 1
ATOM 778 C CA . THR A 1 103 ? 73.355 19.396 30.750 1.00 34.47 159 THR A CA 1
ATOM 779 C C . THR A 1 103 ? 73.643 18.055 31.443 1.00 34.79 159 THR A C 1
ATOM 780 O O . THR A 1 103 ? 74.699 17.455 31.188 1.00 34.77 159 THR A O 1
ATOM 784 N N . VAL A 1 104 ? 72.728 17.617 32.326 1.00 34.73 160 VAL A N 1
ATOM 785 C CA . VAL A 1 104 ? 72.679 16.230 32.849 1.00 34.60 160 VAL A CA 1
ATOM 786 C C . VAL A 1 104 ? 71.472 15.500 32.251 1.00 34.89 160 VAL A C 1
ATOM 787 O O . VAL A 1 104 ? 70.665 16.120 31.561 1.00 34.73 160 VAL A O 1
ATOM 791 N N . ASP A 1 105 ? 71.363 14.191 32.496 1.00 35.40 161 ASP A N 1
ATOM 792 C CA . ASP A 1 105 ? 70.170 13.421 32.134 1.00 36.12 161 ASP A CA 1
ATOM 793 C C . ASP A 1 105 ? 69.108 13.587 33.229 1.00 35.24 161 ASP A C 1
ATOM 794 O O . ASP A 1 105 ? 69.100 12.856 34.207 1.00 34.31 161 ASP A O 1
ATOM 799 N N . ASN A 1 106 ? 68.242 14.581 33.044 1.00 34.92 162 ASN A N 1
ATOM 800 C CA . ASN A 1 106 ? 67.223 14.976 34.025 1.00 35.39 162 ASN A CA 1
ATOM 801 C C . ASN A 1 106 ? 66.125 13.948 34.243 1.00 35.92 162 ASN A C 1
ATOM 802 O O . ASN A 1 106 ? 65.673 13.734 35.388 1.00 35.76 162 ASN A O 1
ATOM 807 N N . GLU A 1 107 ? 65.764 13.256 33.162 1.00 35.88 163 GLU A N 1
ATOM 808 C CA . GLU A 1 107 ? 64.798 12.173 33.246 1.00 37.38 163 GLU A CA 1
ATOM 809 C C . GLU A 1 107 ? 65.339 11.069 34.157 1.00 36.45 163 GLU A C 1
ATOM 810 O O . GLU A 1 107 ? 64.687 10.712 35.137 1.00 35.82 163 GLU A O 1
ATOM 816 N N . GLU A 1 108 ? 66.539 10.565 33.854 1.00 36.42 164 GLU A N 1
ATOM 817 C CA . GLU A 1 108 ? 67.195 9.579 34.710 1.00 36.84 164 GLU A CA 1
ATOM 818 C C . GLU A 1 108 ? 67.352 10.083 36.160 1.00 35.77 164 GLU A C 1
ATOM 819 O O . GLU A 1 108 ? 67.180 9.326 37.103 1.00 36.19 164 GLU A O 1
ATOM 825 N N . ALA A 1 109 ? 67.653 11.357 36.346 1.00 34.86 165 ALA A N 1
ATOM 826 C CA . ALA A 1 109 ? 67.789 11.897 37.710 1.00 34.07 165 ALA A CA 1
ATOM 827 C C . ALA A 1 109 ? 66.487 11.765 38.518 1.00 33.51 165 ALA A C 1
ATOM 828 O O . ALA A 1 109 ? 66.486 11.186 39.604 1.00 33.70 165 ALA A O 1
ATOM 830 N N . ALA A 1 110 ? 65.381 12.279 37.991 1.00 33.15 166 ALA A N 1
ATOM 831 C CA . ALA A 1 110 ? 64.098 12.192 38.702 1.00 33.76 166 ALA A CA 1
ATOM 832 C C . ALA A 1 110 ? 63.501 10.783 38.750 1.00 34.16 166 ALA A C 1
ATOM 833 O O . ALA A 1 110 ? 62.805 10.436 39.695 1.00 34.21 166 ALA A O 1
ATOM 835 N N . TYR A 1 111 ? 63.784 9.978 37.731 1.00 35.29 167 TYR A N 1
ATOM 836 C CA . TYR A 1 111 ? 63.427 8.559 37.707 1.00 35.64 167 TYR A CA 1
ATOM 837 C C . TYR A 1 111 ? 64.008 7.770 38.890 1.00 36.30 167 TYR A C 1
ATOM 838 O O . TYR A 1 111 ? 63.285 7.054 39.574 1.00 36.10 167 TYR A O 1
ATOM 847 N N . ILE A 1 112 ? 65.323 7.887 39.085 1.00 36.55 168 ILE A N 1
ATOM 848 C CA . ILE A 1 112 ? 66.074 7.263 40.178 1.00 36.55 168 ILE A CA 1
ATOM 849 C C . ILE A 1 112 ? 65.570 7.736 41.551 1.00 36.37 168 ILE A C 1
ATOM 850 O O . ILE A 1 112 ? 65.393 6.937 42.472 1.00 36.91 168 ILE A O 1
ATOM 855 N N . ALA A 1 113 ? 65.331 9.034 41.677 1.00 35.96 169 ALA A N 1
ATOM 856 C CA . ALA A 1 113 ? 64.859 9.608 42.935 1.00 36.49 169 ALA A CA 1
ATOM 857 C C . ALA A 1 113 ? 63.457 9.143 43.280 1.00 36.29 169 ALA A C 1
ATOM 858 O O . ALA A 1 113 ? 63.156 8.884 44.446 1.00 36.45 169 ALA A O 1
ATOM 860 N N . THR A 1 114 ? 62.594 9.047 42.276 1.00 36.18 170 THR A N 1
ATOM 861 C CA . THR A 1 114 ? 61.184 8.718 42.536 1.00 35.98 170 THR A CA 1
ATOM 862 C C . THR A 1 114 ? 61.079 7.246 42.889 1.00 36.20 170 THR A C 1
ATOM 863 O O . THR A 1 114 ? 60.404 6.863 43.850 1.00 35.62 170 THR A O 1
ATOM 867 N N . LYS A 1 115 ? 61.815 6.439 42.135 1.00 36.88 171 LYS A N 1
ATOM 868 C CA . LYS A 1 115 ? 61.959 5.003 42.389 1.00 37.94 171 LYS A CA 1
ATOM 869 C C . LYS A 1 115 ? 62.415 4.732 43.804 1.00 37.17 171 LYS A C 1
ATOM 870 O O . LYS A 1 115 ? 61.889 3.858 44.459 1.00 38.11 171 LYS A O 1
ATOM 876 N N . ARG A 1 116 ? 63.406 5.478 44.272 1.00 37.20 172 ARG A N 1
ATOM 877 C CA . ARG A 1 116 ? 63.888 5.348 45.636 1.00 36.66 172 ARG A CA 1
ATOM 878 C C . ARG A 1 116 ? 62.777 5.531 46.668 1.00 36.51 172 ARG A C 1
ATOM 879 O O . ARG A 1 116 ? 62.646 4.722 47.563 1.00 36.27 172 ARG A O 1
ATOM 887 N N . VAL A 1 117 ? 61.972 6.578 46.518 1.00 36.88 173 VAL A N 1
ATOM 888 C CA . VAL A 1 117 ? 60.788 6.794 47.344 1.00 37.37 173 VAL A CA 1
ATOM 889 C C . VAL A 1 117 ? 59.731 5.655 47.237 1.00 38.46 173 VAL A C 1
ATOM 890 O O . VAL A 1 117 ? 59.147 5.238 48.239 1.00 38.14 173 VAL A O 1
ATOM 894 N N . LEU A 1 118 ? 59.498 5.170 46.019 1.00 39.28 174 LEU A N 1
ATOM 895 C CA . LEU A 1 118 ? 58.578 4.068 45.748 1.00 40.67 174 LEU A CA 1
ATOM 896 C C . LEU A 1 118 ? 59.041 2.730 46.330 1.00 42.48 174 LEU A C 1
ATOM 897 O O . LEU A 1 118 ? 58.215 1.824 46.537 1.00 42.27 174 LEU A O 1
ATOM 902 N N . GLU A 1 119 ? 60.347 2.600 46.575 1.00 44.19 175 GLU A N 1
ATOM 903 C CA . GLU A 1 119 ? 60.870 1.423 47.276 1.00 46.67 175 GLU A CA 1
ATOM 904 C C . GLU A 1 119 ? 60.374 1.263 48.708 1.00 47.72 175 GLU A C 1
ATOM 905 O O . GLU A 1 119 ? 60.385 0.158 49.242 1.00 48.19 175 GLU A O 1
ATOM 911 N N . SER A 1 120 ? 59.936 2.354 49.324 1.00 49.23 176 SER A N 1
ATOM 912 C CA . SER A 1 120 ? 59.297 2.290 50.639 1.00 51.44 176 SER A CA 1
ATOM 913 C C . SER A 1 120 ? 57.848 1.755 50.513 1.00 53.17 176 SER A C 1
ATOM 914 O O . SER A 1 120 ? 57.412 1.385 49.404 1.00 53.74 176 SER A O 1
ATOM 917 N N . THR A 1 121 ? 57.094 1.709 51.617 1.00 54.74 177 THR A N 1
ATOM 918 C CA . THR A 1 121 ? 55.663 1.351 51.519 1.00 56.98 177 THR A CA 1
ATOM 919 C C . THR A 1 121 ? 54.900 2.341 50.606 1.00 57.82 177 THR A C 1
ATOM 920 O O . THR A 1 121 ? 54.106 1.932 49.737 1.00 58.35 177 THR A O 1
ATOM 924 N N . CYS A 1 122 ? 55.200 3.629 50.788 1.00 58.02 178 CYS A N 1
ATOM 925 C CA . CYS A 1 122 ? 54.580 4.746 50.064 1.00 57.61 178 CYS A CA 1
ATOM 926 C C . CYS A 1 122 ? 54.254 4.503 48.585 1.00 56.98 178 CYS A C 1
ATOM 927 O O . CYS A 1 122 ? 55.102 4.052 47.816 1.00 57.71 178 CYS A O 1
ATOM 930 N N . LYS A 1 123 ? 53.025 4.847 48.207 1.00 55.64 179 LYS A N 1
ATOM 931 C CA . LYS A 1 123 ? 52.492 4.604 46.868 1.00 54.42 179 LYS A CA 1
ATOM 932 C C . LYS A 1 123 ? 51.887 5.871 46.261 1.00 52.81 179 LYS A C 1
ATOM 933 O O . LYS A 1 123 ? 51.417 5.862 45.121 1.00 52.74 179 LYS A O 1
ATOM 939 N N . GLU A 1 124 ? 51.902 6.960 47.025 1.00 50.83 180 GLU A N 1
ATOM 940 C CA . GLU A 1 124 ? 51.544 8.278 46.509 1.00 49.27 180 GLU A CA 1
ATOM 941 C C . GLU A 1 124 ? 52.665 9.281 46.774 1.00 46.94 180 GLU A C 1
ATOM 942 O O . GLU A 1 124 ? 52.965 9.601 47.931 1.00 47.59 180 GLU A O 1
ATOM 948 N N . VAL A 1 125 ? 53.272 9.782 45.702 1.00 43.45 181 VAL A N 1
ATOM 949 C CA . VAL A 1 125 ? 54.473 10.601 45.809 1.00 40.36 181 VAL A CA 1
ATOM 950 C C . VAL A 1 125 ? 54.232 12.033 45.326 1.00 38.73 181 VAL A C 1
ATOM 951 O O . VAL A 1 125 ? 53.853 12.246 44.179 1.00 37.84 181 VAL A O 1
ATOM 955 N N . GLY A 1 126 ? 54.431 13.000 46.225 1.00 36.32 182 GLY A N 1
ATOM 956 C CA . GLY A 1 126 ? 54.435 14.411 45.851 1.00 35.31 182 GLY A CA 1
ATOM 957 C C . GLY A 1 126 ? 55.682 14.787 45.050 1.00 34.42 182 GLY A C 1
ATOM 958 O O . GLY A 1 126 ? 56.755 14.225 45.254 1.00 34.45 182 GLY A O 1
ATOM 959 N N . LEU A 1 127 ? 55.536 15.724 44.122 1.00 33.31 183 LEU A N 1
ATOM 960 C CA . LEU A 1 127 ? 56.659 16.196 43.320 1.00 32.21 183 LEU A CA 1
ATOM 961 C C . LEU A 1 127 ? 56.667 17.698 43.337 1.00 31.39 183 LEU A C 1
ATOM 962 O O . LEU A 1 127 ? 55.674 18.317 42.978 1.00 30.91 183 LEU A O 1
ATOM 967 N N . LEU A 1 128 ? 57.802 18.278 43.725 1.00 30.44 184 LEU A N 1
ATOM 968 C CA . LEU A 1 128 ? 57.970 19.714 43.665 1.00 29.26 184 LEU A CA 1
ATOM 969 C C . LEU A 1 128 ? 58.787 20.042 42.459 1.00 29.28 184 LEU A C 1
ATOM 970 O O . LEU A 1 128 ? 59.935 19.576 42.349 1.00 29.40 184 LEU A O 1
ATOM 975 N N . LEU A 1 129 ? 58.216 20.849 41.556 1.00 28.67 185 LEU A N 1
ATOM 976 C CA . LEU A 1 129 ? 58.913 21.230 40.337 1.00 28.59 185 LEU A CA 1
ATOM 977 C C . LEU A 1 129 ? 59.070 22.719 40.203 1.00 29.27 185 LEU A C 1
ATOM 978 O O . LEU A 1 129 ? 58.333 23.498 40.816 1.00 28.79 185 LEU A O 1
ATOM 983 N N . ALA A 1 130 ? 60.033 23.117 39.369 1.00 29.39 186 ALA A N 1
ATOM 984 C CA . ALA A 1 130 ? 60.206 24.507 39.046 1.00 30.50 186 ALA A CA 1
ATOM 985 C C . ALA A 1 130 ? 59.280 24.874 37.875 1.00 31.21 186 ALA A C 1
ATOM 986 O O . ALA A 1 130 ? 58.328 24.148 37.575 1.00 32.10 186 ALA A O 1
ATOM 988 N N . ASN A 1 131 ? 59.525 26.010 37.247 1.00 32.07 187 ASN A N 1
ATOM 989 C CA . ASN A 1 131 ? 58.655 26.473 36.189 1.00 33.38 187 ASN A CA 1
ATOM 990 C C . ASN A 1 131 ? 58.702 25.527 34.986 1.00 34.24 187 ASN A C 1
ATOM 991 O O . ASN A 1 131 ? 59.798 25.148 34.541 1.00 34.91 187 ASN A O 1
ATOM 996 N N . PRO A 1 132 ? 57.520 25.120 34.467 1.00 35.14 188 PRO A N 1
ATOM 997 C CA . PRO A 1 132 ? 57.476 24.172 33.331 1.00 35.74 188 PRO A CA 1
ATOM 998 C C . PRO A 1 132 ? 58.059 24.728 32.025 1.00 36.20 188 PRO A C 1
ATOM 999 O O . PRO A 1 132 ? 58.340 23.967 31.116 1.00 36.10 188 PRO A O 1
ATOM 1003 N N . ASN A 1 133 ? 58.242 26.040 31.931 1.00 37.61 189 ASN A N 1
ATOM 1004 C CA . ASN A 1 133 ? 58.919 26.622 30.762 1.00 39.32 189 ASN A CA 1
ATOM 1005 C C . ASN A 1 133 ? 60.470 26.437 30.781 1.00 38.97 189 ASN A C 1
ATOM 1006 O O . ASN A 1 133 ? 61.168 27.003 29.933 1.00 38.89 189 ASN A O 1
ATOM 1011 N N . ILE A 1 134 ? 60.978 25.621 31.724 1.00 38.10 190 ILE A N 1
ATOM 1012 C CA .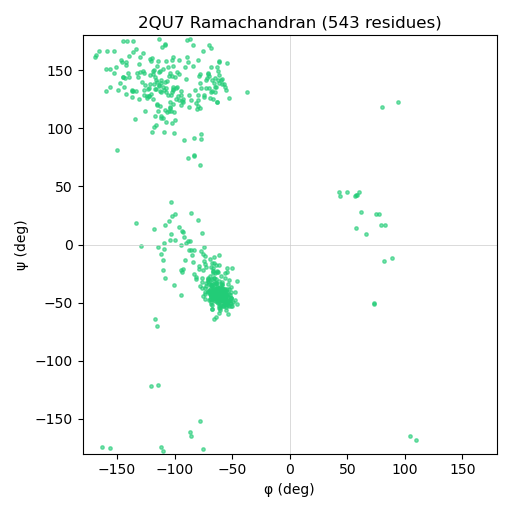 ILE A 1 134 ? 62.407 25.238 31.816 1.00 37.85 190 ILE A CA 1
ATOM 1013 C C . ILE A 1 134 ? 62.611 23.760 31.429 1.00 37.25 190 ILE A C 1
ATOM 1014 O O . ILE A 1 134 ? 61.905 22.872 31.923 1.00 37.63 190 ILE A O 1
ATOM 1019 N N . SER A 1 135 ? 63.601 23.483 30.583 1.00 36.98 191 SER A N 1
ATOM 1020 C CA . SER A 1 135 ? 63.885 22.106 30.120 1.00 36.45 191 SER A CA 1
ATOM 1021 C C . SER A 1 135 ? 64.197 21.118 31.238 1.00 35.48 191 SER A C 1
ATOM 1022 O O . SER A 1 135 ? 63.849 19.945 31.140 1.00 36.56 191 SER A O 1
ATOM 1025 N N . THR A 1 136 ? 64.856 21.559 32.307 1.00 34.71 192 THR A N 1
ATOM 1026 C CA . THR A 1 136 ? 65.147 20.637 33.421 1.00 33.54 192 THR A CA 1
ATOM 1027 C C . THR A 1 136 ? 63.881 20.212 34.143 1.00 33.22 192 THR A C 1
ATOM 1028 O O . THR A 1 136 ? 63.790 19.064 34.605 1.00 34.13 192 THR A O 1
ATOM 1032 N N . THR A 1 137 ? 62.909 21.124 34.252 1.00 32.84 193 THR A N 1
ATOM 1033 C CA . THR A 1 137 ? 61.597 20.784 34.814 1.00 32.51 193 THR A CA 1
ATOM 1034 C C . THR A 1 137 ? 60.886 19.700 34.016 1.00 32.78 193 THR A C 1
ATOM 1035 O O . THR A 1 137 ? 60.476 18.687 34.579 1.00 33.22 193 THR A O 1
ATOM 1039 N N . ILE A 1 138 ? 60.765 19.895 32.706 1.00 33.14 194 ILE A N 1
ATOM 1040 C CA . ILE A 1 138 ? 60.151 18.894 31.831 1.00 32.97 194 ILE A CA 1
ATOM 1041 C C . ILE A 1 138 ? 60.850 17.541 31.929 1.00 32.44 194 ILE A C 1
ATOM 1042 O O . ILE A 1 138 ? 60.194 16.491 32.077 1.00 32.85 194 ILE A O 1
ATOM 1047 N N . GLY A 1 139 ? 62.181 17.555 31.859 1.00 31.95 195 GLY A N 1
ATOM 1048 C CA . GLY A 1 139 ? 62.955 16.332 32.013 1.00 30.74 195 GLY A CA 1
ATOM 1049 C C . GLY A 1 139 ? 62.693 15.637 33.339 1.00 30.59 195 GLY A C 1
ATOM 1050 O O . GLY A 1 139 ? 62.548 14.423 33.391 1.00 30.34 195 GLY A O 1
ATOM 1051 N N . ARG A 1 140 ? 62.634 16.401 34.421 1.00 30.76 196 ARG A N 1
ATOM 1052 C CA . ARG A 1 140 ? 62.438 15.797 35.746 1.00 31.65 196 ARG A CA 1
ATOM 1053 C C . ARG A 1 140 ? 61.028 15.253 35.934 1.00 31.91 196 ARG A C 1
ATOM 1054 O O . ARG A 1 140 ? 60.857 14.156 36.466 1.00 32.05 196 ARG A O 1
ATOM 1062 N N . LYS A 1 141 ? 60.026 15.990 35.462 1.00 32.40 197 LYS A N 1
ATOM 1063 C CA . LYS A 1 141 ? 58.661 15.474 35.398 1.00 33.21 197 LYS A CA 1
ATOM 1064 C C . LYS A 1 141 ? 58.561 14.158 34.611 1.00 33.79 197 LYS A C 1
ATOM 1065 O O . LYS A 1 141 ? 57.892 13.212 35.054 1.00 34.14 197 LYS A O 1
ATOM 1071 N N . ASN A 1 142 ? 59.221 14.072 33.452 1.00 34.68 198 ASN A N 1
ATOM 1072 C CA . ASN A 1 142 ? 59.201 12.822 32.662 1.00 35.13 198 ASN A CA 1
ATOM 1073 C C . ASN A 1 142 ? 59.753 11.637 33.440 1.00 35.01 198 ASN A C 1
ATOM 1074 O O . ASN A 1 142 ? 59.208 10.527 33.361 1.00 35.20 198 ASN A O 1
ATOM 1079 N N . GLY A 1 143 ? 60.826 11.863 34.194 1.00 34.83 199 GLY A N 1
ATOM 1080 C CA . GLY A 1 143 ? 61.416 10.797 35.024 1.00 34.22 199 GLY A CA 1
ATOM 1081 C C . GLY A 1 143 ? 60.508 10.318 36.144 1.00 34.08 199 GLY A C 1
ATOM 1082 O O . GLY A 1 143 ? 60.440 9.118 36.453 1.00 33.79 199 GLY A O 1
ATOM 1083 N N . TYR A 1 144 ? 59.798 11.254 36.754 1.00 34.08 200 TYR A N 1
ATOM 1084 C CA . TYR A 1 144 ? 58.830 10.915 37.806 1.00 34.70 200 TYR A CA 1
ATOM 1085 C C . TYR A 1 144 ? 57.698 10.050 37.237 1.00 35.15 200 TYR A C 1
ATOM 1086 O O . TYR A 1 144 ? 57.377 8.998 37.793 1.00 34.70 200 TYR A O 1
ATOM 1095 N N . ASN A 1 145 ? 57.122 10.491 36.112 1.00 35.53 201 ASN A N 1
ATOM 1096 C CA . ASN A 1 145 ? 56.097 9.726 35.400 1.00 36.42 201 ASN A CA 1
ATOM 1097 C C . ASN A 1 145 ? 56.523 8.294 35.127 1.00 37.00 201 ASN A C 1
ATOM 1098 O O . ASN A 1 145 ? 55.745 7.355 35.328 1.00 36.94 201 ASN A O 1
ATOM 1103 N N . LYS A 1 146 ? 57.759 8.153 34.650 1.00 37.13 202 LYS A N 1
ATOM 1104 C CA . LYS A 1 146 ? 58.362 6.872 34.307 1.00 38.24 202 LYS A CA 1
ATOM 1105 C C . LYS A 1 146 ? 58.414 5.910 35.487 1.00 37.97 202 LYS A C 1
ATOM 1106 O O . LYS A 1 146 ? 58.075 4.729 35.351 1.00 38.32 202 LYS A O 1
ATOM 1112 N N . ALA A 1 147 ? 58.846 6.416 36.642 1.00 38.14 203 ALA A N 1
ATOM 1113 C CA . ALA A 1 147 ? 58.965 5.592 37.827 1.00 37.40 203 ALA A CA 1
ATOM 1114 C C . ALA A 1 147 ? 57.578 5.195 38.312 1.00 37.63 203 ALA A C 1
ATOM 1115 O O . ALA A 1 147 ? 57.363 4.048 38.661 1.00 38.00 203 ALA A O 1
ATOM 1117 N N . ILE A 1 148 ? 56.651 6.147 38.344 1.00 37.93 204 ILE A N 1
ATOM 1118 C CA . ILE A 1 148 ? 55.286 5.896 38.767 1.00 39.41 204 ILE A CA 1
ATOM 1119 C C . ILE A 1 148 ? 54.694 4.772 37.901 1.00 40.62 204 ILE A C 1
ATOM 1120 O O . ILE A 1 148 ? 54.203 3.767 38.423 1.00 40.06 204 ILE A O 1
ATOM 1125 N N . SER A 1 149 ? 54.812 4.918 36.580 1.00 42.12 205 SER A N 1
ATOM 1126 C CA . SER A 1 149 ? 54.315 3.916 35.638 1.00 43.93 205 SER A CA 1
ATOM 1127 C C . SER A 1 149 ? 54.938 2.542 35.826 1.00 44.38 205 SER A C 1
ATOM 1128 O O . SER A 1 149 ? 54.246 1.536 35.761 1.00 44.84 205 SER A O 1
ATOM 1131 N N . GLU A 1 150 ? 56.240 2.504 36.054 1.00 45.03 206 GLU A N 1
ATOM 1132 C CA . GLU A 1 150 ? 56.956 1.247 36.242 1.00 46.48 206 GLU A CA 1
ATOM 1133 C C . GLU A 1 150 ? 56.518 0.491 37.513 1.00 46.38 206 GLU A C 1
ATOM 1134 O O . GLU A 1 150 ? 56.641 -0.740 37.588 1.00 46.62 206 GLU A O 1
ATOM 1140 N N . PHE A 1 151 ? 55.982 1.220 38.496 1.00 46.35 207 PHE A N 1
ATOM 1141 C CA . PHE A 1 151 ? 55.452 0.601 39.714 1.00 46.07 207 PHE A CA 1
ATOM 1142 C C . PHE A 1 151 ? 53.962 0.347 39.546 1.00 46.65 207 PHE A C 1
ATOM 1143 O O . PHE A 1 151 ? 53.265 0.030 40.514 1.00 46.49 207 PHE A O 1
ATOM 1151 N N . ASP A 1 152 ? 53.487 0.489 38.309 1.00 47.14 208 ASP A N 1
ATOM 1152 C CA . ASP A 1 152 ? 52.082 0.230 37.955 1.00 48.11 208 ASP A CA 1
ATOM 1153 C C . ASP A 1 152 ? 51.089 1.098 38.763 1.00 48.15 208 ASP A C 1
ATOM 1154 O O . ASP A 1 152 ? 50.048 0.634 39.249 1.00 48.12 208 ASP A O 1
ATOM 1159 N N . LEU A 1 153 ? 51.442 2.367 38.903 1.00 48.08 209 LEU A N 1
ATOM 1160 C CA . LEU A 1 153 ? 50.571 3.370 39.504 1.00 47.90 209 LEU A CA 1
ATOM 1161 C C . LEU A 1 153 ? 50.215 4.357 38.411 1.00 47.47 209 LEU A C 1
ATOM 1162 O O . LEU A 1 153 ? 50.927 4.459 37.415 1.00 47.81 209 LEU A O 1
ATOM 1167 N N . ASN A 1 154 ? 49.121 5.082 38.567 1.00 47.37 210 ASN A N 1
ATOM 1168 C CA . ASN A 1 154 ? 48.824 6.121 37.586 1.00 47.69 210 ASN A CA 1
ATOM 1169 C C . ASN A 1 154 ? 49.271 7.491 38.055 1.00 46.61 210 ASN A C 1
ATOM 1170 O O . ASN A 1 154 ? 49.282 7.783 39.256 1.00 46.35 210 ASN A O 1
ATOM 1175 N N . VAL A 1 155 ? 49.658 8.312 37.083 1.00 44.95 211 VAL A N 1
ATOM 1176 C CA . VAL A 1 155 ? 50.104 9.658 37.335 1.00 43.15 211 VAL A CA 1
ATOM 1177 C C . VAL A 1 155 ? 48.917 10.492 37.790 1.00 41.46 211 VAL A C 1
ATOM 1178 O O . VAL A 1 155 ? 47.879 10.548 37.129 1.00 40.39 211 VAL A O 1
ATOM 1182 N N . ASN A 1 156 ? 49.090 11.129 38.941 1.00 39.80 212 ASN A N 1
ATOM 1183 C CA . ASN A 1 156 ? 48.046 11.937 39.531 1.00 38.08 212 ASN A CA 1
ATOM 1184 C C . ASN A 1 156 ? 48.523 13.380 39.576 1.00 37.93 212 ASN A C 1
ATOM 1185 O O . ASN A 1 156 ? 49.354 13.742 40.425 1.00 37.45 212 ASN A O 1
ATOM 1190 N N . PRO A 1 157 ? 48.016 14.211 38.626 1.00 37.38 213 PRO A N 1
ATOM 1191 C CA . PRO A 1 157 ? 48.413 15.607 38.439 1.00 36.68 213 PRO A CA 1
ATOM 1192 C C . PRO A 1 157 ? 48.296 16.463 39.684 1.00 36.45 213 PRO A C 1
ATOM 1193 O O . PRO A 1 157 ? 48.976 17.493 39.789 1.00 35.75 213 PRO A O 1
ATOM 1197 N N . SER A 1 158 ? 47.439 16.060 40.615 1.00 36.62 214 SER A N 1
ATOM 1198 C CA . SER A 1 158 ? 47.214 16.850 41.831 1.00 37.76 214 SER A CA 1
ATOM 1199 C C . SER A 1 158 ? 48.399 16.719 42.775 1.00 37.52 214 SER A C 1
ATOM 1200 O O . SER A 1 158 ? 48.539 17.520 43.703 1.00 37.76 214 SER A O 1
ATOM 1203 N N . LEU A 1 159 ? 49.234 15.709 42.546 1.00 37.19 215 LEU A N 1
ATOM 1204 C CA . LEU A 1 159 ? 50.399 15.491 43.395 1.00 37.51 215 LEU A CA 1
ATOM 1205 C C . LEU A 1 159 ? 51.634 16.288 42.947 1.00 37.83 215 LEU A C 1
ATOM 1206 O O . LEU A 1 159 ? 52.695 16.208 43.564 1.00 37.68 215 LEU A O 1
ATOM 1211 N N . ILE A 1 160 ? 51.469 17.107 41.907 1.00 37.60 216 ILE A N 1
ATOM 1212 C CA . ILE A 1 160 ? 52.593 17.773 41.271 1.00 37.11 216 ILE A CA 1
ATOM 1213 C C . ILE A 1 160 ? 52.430 19.281 41.376 1.00 37.30 216 ILE A C 1
ATOM 1214 O O . ILE A 1 160 ? 51.411 19.839 40.958 1.00 37.80 216 ILE A O 1
ATOM 1219 N N . HIS A 1 161 ? 5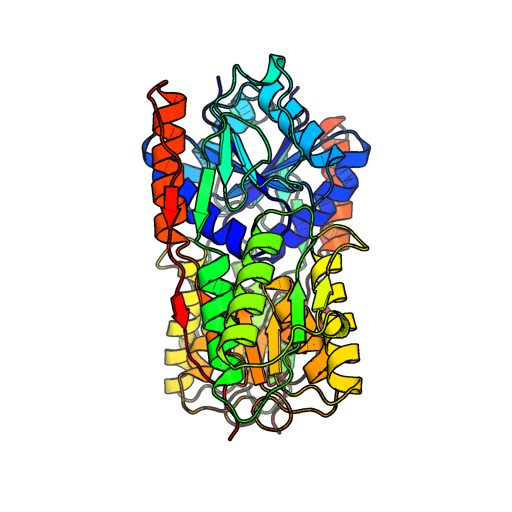3.446 19.936 41.926 1.00 36.40 217 HIS A N 1
ATOM 1220 C CA . HIS A 1 161 ? 53.413 21.372 42.137 1.00 35.74 217 HIS A CA 1
ATOM 1221 C C . HIS A 1 161 ? 54.518 22.035 41.324 1.00 35.81 217 HIS A C 1
ATOM 1222 O O . HIS A 1 161 ? 55.557 21.405 41.029 1.00 35.49 217 HIS A O 1
ATOM 1229 N N . TYR A 1 162 ? 54.270 23.279 40.917 1.00 35.10 218 TYR A N 1
ATOM 1230 C CA . TYR A 1 162 ? 55.212 24.019 40.127 1.00 34.92 218 TYR A CA 1
ATOM 1231 C C . TYR A 1 162 ? 55.487 25.378 40.729 1.00 35.66 218 TYR A C 1
ATOM 1232 O O . TYR A 1 162 ? 54.568 26.059 41.210 1.00 35.61 218 TYR A O 1
ATOM 1241 N N . SER A 1 163 ? 56.757 25.772 40.680 1.00 35.89 219 SER A N 1
ATOM 1242 C CA . SER A 1 163 ? 57.167 27.149 40.971 1.00 36.85 219 SER A CA 1
ATOM 1243 C C . SER A 1 163 ? 56.999 28.048 39.731 1.00 37.53 219 SER A C 1
ATOM 1244 O O . SER A 1 163 ? 57.977 28.371 39.037 1.00 37.35 219 SER A O 1
ATOM 1247 N N . ASP A 1 164 ? 55.759 28.439 39.432 1.00 38.94 220 ASP A N 1
ATOM 1248 C CA . ASP A 1 164 ? 55.500 29.262 38.231 1.00 39.84 220 ASP A CA 1
ATOM 1249 C C . ASP A 1 164 ? 54.597 30.461 38.487 1.00 40.61 220 ASP A C 1
ATOM 1250 O O . ASP A 1 164 ? 54.044 31.040 37.553 1.00 40.83 220 ASP A O 1
ATOM 1255 N N . GLN A 1 165 ? 54.467 30.845 39.752 1.00 41.36 221 GLN A N 1
ATOM 1256 C CA . GLN A 1 165 ? 53.581 31.936 40.146 1.00 42.42 221 GLN A CA 1
ATOM 1257 C C . GLN A 1 165 ? 54.350 33.236 40.373 1.00 43.55 221 GLN A C 1
ATOM 1258 O O . GLN A 1 165 ? 53.840 34.314 40.090 1.00 43.80 221 GLN A O 1
ATOM 1264 N N . GLN A 1 166 ? 55.573 33.120 40.895 1.00 44.55 222 GLN A N 1
ATOM 1265 C CA . GLN A 1 166 ? 56.443 34.257 41.161 1.00 45.72 222 GLN A CA 1
ATOM 1266 C C . GLN A 1 166 ? 57.841 33.953 40.635 1.00 45.42 222 GLN A C 1
ATOM 1267 O O . GLN A 1 166 ? 58.146 32.804 40.281 1.00 45.34 222 GLN A O 1
ATOM 1273 N N . LEU A 1 167 ? 58.693 34.981 40.589 1.00 45.42 223 LEU A N 1
ATOM 1274 C CA . LEU A 1 167 ? 60.033 34.863 40.013 1.00 44.80 223 LEU A CA 1
ATOM 1275 C C . LEU A 1 167 ? 61.141 34.903 41.057 1.00 44.71 223 LEU A C 1
ATOM 1276 O O . LEU A 1 167 ? 61.069 35.674 42.022 1.00 45.50 223 LEU A O 1
ATOM 1281 N N . GLY A 1 168 ? 62.157 34.059 40.872 1.00 43.91 224 GLY A N 1
ATOM 1282 C CA . GLY A 1 168 ? 63.387 34.144 41.651 1.00 43.56 224 GLY A CA 1
ATOM 1283 C C . GLY A 1 168 ? 63.609 33.114 42.744 1.00 43.66 224 GLY A C 1
ATOM 1284 O O . GLY A 1 168 ? 62.930 32.078 42.812 1.00 43.29 224 GLY A O 1
ATOM 1285 N N . THR A 1 169 ? 64.565 33.430 43.615 1.00 43.53 225 THR A N 1
ATOM 1286 C CA . THR A 1 169 ? 65.023 32.526 44.665 1.00 43.45 225 THR A CA 1
ATOM 1287 C C . THR A 1 169 ? 63.986 32.266 45.764 1.00 43.57 225 THR A C 1
ATOM 1288 O O . THR A 1 169 ? 63.724 31.098 46.123 1.00 43.54 225 THR A O 1
ATOM 1292 N N . ASN A 1 170 ? 63.436 33.347 46.313 1.00 42.96 226 ASN A N 1
ATOM 1293 C CA . ASN A 1 170 ? 62.504 33.259 47.423 1.00 42.80 226 ASN A CA 1
ATOM 1294 C C . ASN A 1 170 ? 61.191 32.670 46.946 1.00 42.02 226 ASN A C 1
ATOM 1295 O O . ASN A 1 170 ? 60.530 31.934 47.665 1.00 41.40 226 ASN A O 1
ATOM 1300 N N . ALA A 1 171 ? 60.843 32.992 45.705 1.00 41.42 227 ALA A N 1
ATOM 1301 C CA . ALA A 1 171 ? 59.670 32.454 45.044 1.00 40.09 227 ALA A CA 1
ATOM 1302 C C . ALA A 1 171 ? 59.700 30.925 44.989 1.00 39.60 227 ALA A C 1
ATOM 1303 O O . ALA A 1 171 ? 58.681 30.276 45.249 1.00 39.55 227 ALA A O 1
ATOM 1305 N N . GLN A 1 172 ? 60.864 30.353 44.679 1.00 38.97 228 GLN A N 1
ATOM 1306 C CA . GLN A 1 172 ? 61.024 28.895 44.621 1.00 38.49 228 GLN A CA 1
ATOM 1307 C C . GLN A 1 172 ? 61.035 28.233 45.990 1.00 37.90 228 GLN A C 1
ATOM 1308 O O . GLN A 1 172 ? 60.520 27.120 46.151 1.00 37.86 228 GLN A O 1
ATOM 1314 N N . ILE A 1 173 ? 61.621 28.903 46.979 1.00 37.68 229 ILE A N 1
ATOM 1315 C CA . ILE A 1 173 ? 61.600 28.389 48.351 1.00 37.57 229 ILE A CA 1
ATOM 1316 C C . ILE A 1 173 ? 60.158 28.330 48.831 1.00 37.88 229 ILE A C 1
ATOM 1317 O O . ILE A 1 173 ? 59.712 27.316 49.376 1.00 37.63 229 ILE A O 1
ATOM 1322 N N . TYR A 1 174 ? 59.430 29.404 48.560 1.00 38.83 230 TYR A N 1
ATOM 1323 C CA . TYR A 1 174 ? 58.073 29.581 49.037 1.00 40.41 230 TYR A CA 1
ATOM 1324 C C . TYR A 1 174 ? 57.124 28.605 48.360 1.00 40.01 230 TYR A C 1
ATOM 1325 O O . TYR A 1 174 ? 56.263 28.000 49.015 1.00 39.79 230 TYR A O 1
ATOM 1334 N N . SER A 1 175 ? 57.307 28.438 47.055 1.00 39.46 231 SER A N 1
ATOM 1335 C CA . SER A 1 175 ? 56.564 27.445 46.290 1.00 38.97 231 SER A CA 1
ATOM 1336 C C . SER A 1 175 ? 56.749 26.079 46.917 1.00 38.99 231 SER A C 1
ATOM 1337 O O . SER A 1 175 ? 55.763 25.381 47.177 1.00 39.17 231 SER A O 1
ATOM 1340 N N . GLY A 1 176 ? 58.007 25.703 47.185 1.00 39.17 232 GLY A N 1
ATOM 1341 C CA . GLY A 1 176 ? 58.310 24.438 47.856 1.00 38.87 232 GLY A CA 1
ATOM 1342 C C . GLY A 1 176 ? 57.662 24.310 49.235 1.00 39.07 232 GLY A C 1
ATOM 1343 O O . GLY A 1 176 ? 57.223 23.232 49.628 1.00 38.98 232 GLY A O 1
ATOM 1344 N N . TYR A 1 177 ? 57.600 25.415 49.968 1.00 39.61 233 TYR A N 1
ATOM 1345 C CA . TYR A 1 177 ? 56.931 25.455 51.276 1.00 40.25 233 TYR A CA 1
ATOM 1346 C C . TYR A 1 177 ? 55.393 25.267 51.170 1.00 39.98 233 TYR A C 1
ATOM 1347 O O . TYR A 1 177 ? 54.837 24.339 51.775 1.00 39.33 233 TYR A O 1
ATOM 1356 N N . GLU A 1 178 ? 54.729 26.113 50.371 1.00 39.66 234 GLU A N 1
ATOM 1357 C CA . GLU A 1 178 ? 53.265 26.033 50.186 1.00 40.30 234 GLU A CA 1
ATOM 1358 C C . GLU A 1 178 ? 52.793 24.698 49.632 1.00 39.24 234 GLU A C 1
ATOM 1359 O O . GLU A 1 178 ? 51.784 24.180 50.084 1.00 39.29 234 GLU A O 1
ATOM 1365 N N . ALA A 1 179 ? 53.567 24.108 48.715 1.00 38.36 235 ALA A N 1
ATOM 1366 C CA . ALA A 1 179 ? 53.259 22.783 48.157 1.00 37.00 235 ALA A CA 1
ATOM 1367 C C . ALA A 1 179 ? 53.387 21.677 49.166 1.00 36.52 235 ALA A C 1
ATOM 1368 O O . ALA A 1 179 ? 52.536 20.799 49.249 1.00 37.10 235 ALA A O 1
ATOM 1370 N N . THR A 1 180 ? 54.480 21.673 49.914 1.00 36.39 236 THR A N 1
ATOM 1371 C CA . THR A 1 180 ? 54.681 20.615 50.895 1.00 36.19 236 THR A CA 1
ATOM 1372 C C . THR A 1 180 ? 53.599 20.630 51.985 1.00 36.66 236 THR A C 1
ATOM 1373 O O . THR A 1 180 ? 53.032 19.592 52.314 1.00 37.21 236 THR A O 1
ATOM 1377 N N . LYS A 1 181 ? 53.316 21.819 52.499 1.00 37.30 237 LYS A N 1
ATOM 1378 C CA . LYS A 1 181 ? 52.243 22.079 53.444 1.00 38.94 237 LYS A CA 1
ATOM 1379 C C . LYS A 1 181 ? 50.916 21.507 52.912 1.00 39.00 237 LYS A C 1
ATOM 1380 O O . LYS A 1 181 ? 50.202 20.784 53.623 1.00 38.77 237 LYS A O 1
ATOM 1386 N N . THR A 1 182 ? 50.608 21.793 51.647 1.00 38.89 238 THR A N 1
ATOM 1387 C CA . THR A 1 182 ? 49.428 21.213 51.015 1.00 39.15 238 THR A CA 1
ATOM 1388 C C . THR A 1 182 ? 49.518 19.684 50.958 1.00 39.97 238 THR A C 1
ATOM 1389 O O . THR A 1 182 ? 48.577 19.000 51.371 1.00 41.13 238 THR A O 1
ATOM 1393 N N . LEU A 1 183 ? 50.641 19.152 50.472 1.00 39.49 239 LEU A N 1
ATOM 1394 C CA . LEU A 1 183 ? 50.833 17.697 50.380 1.00 39.61 239 LEU A CA 1
ATOM 1395 C C . LEU A 1 183 ? 50.743 16.987 51.733 1.00 39.70 239 LEU A C 1
ATOM 1396 O O . LEU A 1 183 ? 50.118 15.927 51.847 1.00 39.74 239 LEU A O 1
ATOM 1401 N N . LEU A 1 184 ? 51.388 17.560 52.749 1.00 39.98 240 LEU A N 1
ATOM 1402 C CA . LEU A 1 184 ? 51.309 17.023 54.119 1.00 40.56 240 LEU A CA 1
ATOM 1403 C C . LEU A 1 184 ? 49.881 17.092 54.684 1.00 40.98 240 LEU A C 1
ATOM 1404 O O . LEU A 1 184 ? 49.434 16.151 55.333 1.00 40.62 240 LEU A O 1
ATOM 1409 N N . SER A 1 185 ? 49.173 18.196 54.424 1.00 42.20 241 SER A N 1
ATOM 1410 C CA . SER A 1 185 ? 47.751 18.331 54.813 1.00 43.33 241 SER A CA 1
ATOM 1411 C C . SER A 1 185 ? 46.854 17.202 54.284 1.00 44.03 241 SER A C 1
ATOM 1412 O O . SER A 1 185 ? 45.784 16.959 54.834 1.00 44.58 241 SER A O 1
ATOM 1415 N N . LYS A 1 186 ? 47.318 16.500 53.251 1.00 44.65 242 LYS A N 1
ATOM 1416 C CA . LYS A 1 186 ? 46.563 15.431 52.607 1.00 45.02 242 LYS A CA 1
ATOM 1417 C C . LYS A 1 186 ? 47.059 14.053 52.982 1.00 45.01 242 LYS A C 1
ATOM 1418 O O . LYS A 1 186 ? 46.568 13.044 52.453 1.00 45.68 242 LYS A O 1
ATOM 1424 N N . GLY A 1 187 ? 48.036 13.993 53.877 1.00 44.57 243 GLY A N 1
ATOM 1425 C CA . GLY A 1 187 ? 48.580 12.709 54.329 1.00 43.75 243 GLY A CA 1
ATOM 1426 C C . GLY A 1 187 ? 49.582 12.025 53.407 1.00 43.08 243 GLY A C 1
ATOM 1427 O O . GLY A 1 187 ? 49.849 10.829 53.569 1.00 42.82 243 GLY A O 1
ATOM 1428 N N . ILE A 1 188 ? 50.148 12.777 52.458 1.00 42.42 244 ILE A N 1
ATOM 1429 C CA . ILE A 1 188 ? 51.172 12.243 51.531 1.00 41.81 244 ILE A CA 1
ATOM 1430 C C . ILE A 1 188 ? 52.462 11.940 52.308 1.00 41.51 244 ILE A C 1
ATOM 1431 O O . ILE A 1 188 ? 52.934 12.776 53.067 1.00 41.03 244 ILE A O 1
ATOM 1436 N N . LYS A 1 189 ? 53.025 10.752 52.107 1.00 41.28 245 LYS A N 1
ATOM 1437 C CA . LYS A 1 189 ? 54.142 10.283 52.926 1.00 41.69 245 LYS A CA 1
ATOM 1438 C C . LYS A 1 189 ? 55.500 10.237 52.200 1.00 40.74 245 LYS A C 1
ATOM 1439 O O . LYS A 1 189 ? 56.500 9.840 52.784 1.00 40.55 245 LYS A O 1
ATOM 1445 N N . GLY A 1 190 ? 55.524 10.645 50.935 1.00 39.65 246 GLY A N 1
ATOM 1446 C CA . GLY A 1 190 ? 56.715 10.525 50.119 1.00 38.44 246 GLY A CA 1
ATOM 1447 C C . GLY A 1 190 ? 56.832 11.739 49.234 1.00 37.79 246 GLY A C 1
ATOM 1448 O O . GLY A 1 190 ? 55.870 12.110 48.567 1.00 37.59 246 GLY A O 1
ATOM 1449 N N . ILE A 1 191 ? 58.008 12.369 49.231 1.00 37.46 247 ILE A N 1
ATOM 1450 C CA . ILE A 1 191 ? 58.201 13.627 48.493 1.00 36.41 247 ILE A CA 1
ATOM 1451 C C . ILE A 1 191 ? 59.532 13.672 47.717 1.00 35.90 247 ILE A C 1
ATOM 1452 O O . ILE A 1 191 ? 60.590 13.331 48.247 1.00 35.59 247 ILE A O 1
ATOM 1457 N N . VAL A 1 192 ? 59.457 14.072 46.449 1.00 34.89 248 VAL A N 1
ATOM 1458 C CA . VAL A 1 192 ? 60.636 14.420 45.687 1.00 33.89 248 VAL A CA 1
ATOM 1459 C C . VAL A 1 192 ? 60.638 15.918 45.384 1.00 34.06 248 VAL A C 1
ATOM 1460 O O . VAL A 1 192 ? 59.714 16.438 44.725 1.00 34.59 248 VAL A O 1
ATOM 1464 N N . ALA A 1 193 ? 61.674 16.595 45.884 1.00 33.09 249 ALA A N 1
ATOM 1465 C CA . ALA A 1 193 ? 61.906 18.012 45.648 1.00 33.00 249 ALA A CA 1
ATOM 1466 C C . ALA A 1 193 ? 63.033 18.147 44.632 1.00 32.93 249 ALA A C 1
ATOM 1467 O O . ALA A 1 193 ? 64.162 17.733 44.907 1.00 32.78 249 ALA A O 1
ATOM 1469 N N . THR A 1 194 ? 62.750 18.740 43.471 1.00 32.69 250 THR A N 1
ATOM 1470 C CA . THR A 1 194 ? 63.666 18.606 42.322 1.00 32.91 250 THR A CA 1
ATOM 1471 C C . THR A 1 194 ? 64.724 19.704 42.174 1.00 33.56 250 THR A C 1
ATOM 1472 O O . THR A 1 194 ? 65.355 19.834 41.115 1.00 33.55 250 THR A O 1
ATOM 1476 N N . ASN A 1 195 ? 64.863 20.538 43.200 1.00 33.96 251 ASN A N 1
ATOM 1477 C CA . ASN A 1 195 ? 66.028 21.416 43.328 1.00 33.88 251 ASN A CA 1
ATOM 1478 C C . ASN A 1 195 ? 66.209 21.856 44.783 1.00 34.16 251 ASN A C 1
ATOM 1479 O O . ASN A 1 195 ? 65.322 21.655 45.607 1.00 34.61 251 ASN A O 1
ATOM 1484 N N . HIS A 1 196 ? 67.370 22.423 45.085 1.00 33.91 252 HIS A N 1
ATOM 1485 C CA . HIS A 1 196 ? 67.768 22.766 46.444 1.00 33.97 252 HIS A CA 1
ATOM 1486 C C . HIS A 1 196 ? 66.839 23.787 47.105 1.00 33.09 252 HIS A C 1
ATOM 1487 O O . HIS A 1 196 ? 66.572 23.732 48.307 1.00 32.78 252 HIS A O 1
ATOM 1494 N N . LEU A 1 197 ? 66.369 24.738 46.311 1.00 32.98 253 LEU A N 1
ATOM 1495 C CA . LEU A 1 197 ? 65.450 25.761 46.797 1.00 32.77 253 LEU A CA 1
ATOM 1496 C C . LEU A 1 197 ? 64.075 25.191 47.159 1.00 32.27 253 LEU A C 1
ATOM 1497 O O . LEU A 1 197 ? 63.535 25.507 48.205 1.00 31.48 253 LEU A O 1
ATOM 1502 N N . LEU A 1 198 ? 63.530 24.321 46.308 1.00 32.07 254 LEU A N 1
ATOM 1503 C CA . LEU A 1 198 ? 62.253 23.644 46.616 1.00 32.17 254 LEU A CA 1
ATOM 1504 C C . LEU A 1 198 ? 62.415 22.745 47.832 1.00 32.50 254 LEU A C 1
ATOM 1505 O O . LEU A 1 198 ? 61.506 22.662 48.660 1.00 32.68 254 LEU A O 1
ATOM 1510 N N . LEU A 1 199 ? 63.572 22.083 47.927 1.00 33.51 255 LEU A N 1
ATOM 1511 C CA . LEU A 1 199 ? 63.919 21.226 49.082 1.00 34.48 255 LEU A CA 1
ATOM 1512 C C . LEU A 1 199 ? 63.892 22.010 50.393 1.00 35.53 255 LEU A C 1
ATOM 1513 O O . LEU A 1 199 ? 63.220 21.606 51.353 1.00 36.24 255 LEU A O 1
ATOM 1518 N N . LEU A 1 200 ? 64.615 23.127 50.420 1.00 36.01 256 LEU A N 1
ATOM 1519 C CA . LEU A 1 200 ? 64.599 24.043 51.559 1.00 37.65 256 LEU A CA 1
ATOM 1520 C C . LEU A 1 200 ? 63.178 24.451 51.958 1.00 37.20 256 LEU A C 1
ATOM 1521 O O . LEU A 1 200 ? 62.826 24.380 53.126 1.00 36.61 256 LEU A O 1
ATOM 1526 N N . GLY A 1 201 ? 62.376 24.886 50.983 1.00 37.10 257 GLY A N 1
ATOM 1527 C CA . GLY A 1 201 ? 60.959 25.174 51.238 1.00 36.73 257 GLY A CA 1
ATOM 1528 C C . GLY A 1 201 ? 60.201 23.986 51.818 1.00 36.65 257 GLY A C 1
ATOM 1529 O O . GLY A 1 201 ? 59.381 24.149 52.727 1.00 36.10 257 GLY A O 1
ATOM 1530 N N . ALA A 1 202 ? 60.481 22.783 51.305 1.00 36.70 258 ALA A N 1
ATOM 1531 C CA . ALA A 1 202 ? 59.808 21.566 51.792 1.00 36.74 258 ALA A CA 1
ATOM 1532 C C . ALA A 1 202 ? 60.163 21.303 53.255 1.00 37.76 258 ALA A C 1
ATOM 1533 O O . ALA A 1 202 ? 59.300 20.952 54.067 1.00 37.98 258 ALA A O 1
ATOM 1535 N N . LEU A 1 203 ? 61.453 21.427 53.563 1.00 38.26 259 LEU A N 1
ATOM 1536 C CA . LEU A 1 203 ? 61.953 21.184 54.904 1.00 38.95 259 LEU A CA 1
ATOM 1537 C C . LEU A 1 203 ? 61.380 22.180 55.913 1.00 39.71 259 LEU A C 1
ATOM 1538 O O . LEU A 1 203 ? 61.035 21.781 57.022 1.00 39.62 259 LEU A O 1
ATOM 1543 N N . GLN A 1 204 ? 61.264 23.455 55.518 1.00 40.28 260 GLN A N 1
ATOM 1544 C CA . GLN A 1 204 ? 60.496 24.442 56.303 1.00 41.77 260 GLN A CA 1
ATOM 1545 C C . GLN A 1 204 ? 59.068 23.959 56.576 1.00 42.46 260 GLN A C 1
ATOM 1546 O O . GLN A 1 204 ? 58.625 23.983 57.705 1.00 43.86 260 GLN A O 1
ATOM 1552 N N . ALA A 1 205 ? 58.337 23.545 55.545 1.00 43.37 261 ALA A N 1
ATOM 1553 C CA . ALA A 1 205 ? 56.946 23.129 55.734 1.00 43.78 261 ALA A CA 1
ATOM 1554 C C . ALA A 1 205 ? 56.856 21.953 56.686 1.00 44.05 261 ALA A C 1
ATOM 1555 O O . ALA A 1 205 ? 55.975 21.922 57.529 1.00 44.66 261 ALA A O 1
ATOM 1557 N N . ILE A 1 206 ? 57.763 20.990 56.529 1.00 44.68 262 ILE A N 1
ATOM 1558 C CA . ILE A 1 206 ? 57.819 19.787 57.360 1.00 45.35 262 ILE A CA 1
ATOM 1559 C C . ILE A 1 206 ? 58.105 20.155 58.814 1.00 46.92 262 ILE A C 1
ATOM 1560 O O . ILE A 1 206 ? 57.452 19.639 59.713 1.00 46.56 262 ILE A O 1
ATOM 1565 N N . LYS A 1 207 ? 59.067 21.049 59.035 1.00 48.85 263 LYS A N 1
ATOM 1566 C CA . LYS A 1 207 ? 59.385 21.492 60.388 1.00 51.46 263 LYS A CA 1
ATOM 1567 C C . LYS A 1 207 ? 58.195 22.180 61.071 1.00 52.85 263 LYS A C 1
ATOM 1568 O O . LYS A 1 207 ? 57.877 21.843 62.203 1.00 53.20 263 LYS A O 1
ATOM 1574 N N . GLU A 1 208 ? 57.532 23.107 60.375 1.00 54.45 264 GLU A N 1
ATOM 1575 C CA . GLU A 1 208 ? 56.326 23.770 60.884 1.00 56.48 264 GLU A CA 1
ATOM 1576 C C . GLU A 1 208 ? 55.226 22.781 61.276 1.00 57.17 264 GLU A C 1
ATOM 1577 O O . GLU A 1 208 ? 54.559 22.960 62.295 1.00 57.49 264 GLU A O 1
ATOM 1583 N N . SER A 1 209 ? 55.013 21.755 60.456 1.00 58.01 265 SER A N 1
ATOM 1584 C CA . SER A 1 209 ? 54.022 20.731 60.773 1.00 58.55 265 SER A CA 1
ATOM 1585 C C . SER A 1 209 ? 54.511 19.925 61.970 1.00 59.02 265 SER A C 1
ATOM 1586 O O . SER A 1 209 ? 55.671 20.046 62.372 1.00 59.15 265 SER A O 1
ATOM 1589 N N . GLU A 1 210 ? 53.642 19.096 62.538 1.00 59.73 266 GLU A N 1
ATOM 1590 C CA . GLU A 1 210 ? 54.063 18.219 63.643 1.00 60.51 266 GLU A CA 1
ATOM 1591 C C . GLU A 1 210 ? 55.032 17.138 63.130 1.00 59.61 266 GLU A C 1
ATOM 1592 O O . GLU A 1 210 ? 55.805 16.574 63.899 1.00 60.22 266 GLU A O 1
ATOM 1598 N N . LYS A 1 211 ? 55.005 16.906 61.818 1.00 58.36 267 LYS A N 1
ATOM 1599 C CA . LYS A 1 211 ? 55.444 15.651 61.199 1.00 56.78 267 LYS A CA 1
ATOM 1600 C C . LYS A 1 211 ? 56.954 15.418 61.177 1.00 55.85 267 LYS A C 1
ATOM 1601 O O . LYS A 1 211 ? 57.731 16.356 60.987 1.00 55.87 267 LYS A O 1
ATOM 1607 N N . GLU A 1 212 ? 57.357 14.166 61.392 1.00 54.22 268 GLU A N 1
ATOM 1608 C CA . GLU A 1 212 ? 58.777 13.818 61.495 1.00 53.64 268 GLU A CA 1
ATOM 1609 C C . GLU A 1 212 ? 59.245 12.965 60.317 1.00 51.98 268 GLU A C 1
ATOM 1610 O O . GLU A 1 212 ? 58.615 11.961 59.952 1.00 51.19 268 GLU A O 1
ATOM 1616 N N . ILE A 1 213 ? 60.364 13.375 59.735 1.00 50.67 269 ILE A N 1
ATOM 1617 C CA . ILE A 1 213 ? 60.968 12.657 58.622 1.00 49.33 269 ILE A CA 1
ATOM 1618 C C . ILE A 1 213 ? 61.414 11.284 59.089 1.00 49.01 269 ILE A C 1
ATOM 1619 O O . ILE A 1 213 ? 61.988 11.150 60.170 1.00 49.17 269 ILE A O 1
ATOM 1624 N N . LYS A 1 214 ? 61.124 10.267 58.277 1.00 48.55 270 LYS A N 1
ATOM 1625 C CA . LYS A 1 214 ? 61.420 8.864 58.592 1.00 47.65 270 LYS A CA 1
ATOM 1626 C C . LYS A 1 214 ? 60.270 8.206 59.358 1.00 47.33 270 LYS A C 1
ATOM 1627 O O . LYS A 1 214 ? 60.253 6.993 59.528 1.00 46.65 270 LYS A O 1
ATOM 1633 N N . LYS A 1 215 ? 59.320 9.010 59.821 1.00 47.33 271 LYS A N 1
ATOM 1634 C CA . LYS A 1 215 ? 58.198 8.503 60.609 1.00 48.20 271 LYS A CA 1
ATOM 1635 C C . LYS A 1 215 ? 56.904 8.754 59.861 1.00 47.60 271 LYS A C 1
ATOM 1636 O O . LYS A 1 215 ? 56.233 7.802 59.449 1.00 47.74 271 LYS A O 1
ATOM 1642 N N . ASP A 1 216 ? 56.597 10.042 59.675 1.00 46.76 272 ASP A N 1
ATOM 1643 C CA . ASP A 1 216 ? 55.392 10.519 59.013 1.00 46.11 272 ASP A CA 1
ATOM 1644 C C . ASP A 1 216 ? 55.580 10.781 57.513 1.00 45.44 272 ASP A C 1
ATOM 1645 O O . ASP A 1 216 ? 54.606 10.778 56.733 1.00 44.84 272 ASP A O 1
ATOM 1650 N N . VAL A 1 217 ? 56.833 11.029 57.120 1.00 44.16 273 VAL A N 1
ATOM 1651 C CA . VAL A 1 217 ? 57.150 11.369 55.734 1.00 42.49 273 VAL A CA 1
ATOM 1652 C C . VAL A 1 217 ? 58.614 11.030 55.421 1.00 41.33 273 VAL A C 1
ATOM 1653 O O . VAL A 1 217 ? 59.471 11.018 56.318 1.00 41.61 273 VAL A O 1
ATOM 1657 N N . ILE A 1 218 ? 58.876 10.715 54.159 1.00 39.02 274 ILE A N 1
ATOM 1658 C CA . ILE A 1 218 ? 60.223 10.606 53.642 1.00 36.89 274 ILE A CA 1
ATOM 1659 C C . ILE A 1 218 ? 60.427 11.590 52.485 1.00 36.71 274 ILE A C 1
ATOM 1660 O O . ILE A 1 218 ? 59.449 12.065 51.866 1.00 36.69 274 ILE A O 1
ATOM 1665 N N . ILE A 1 219 ? 61.690 11.927 52.210 1.00 35.31 275 ILE A N 1
ATOM 1666 C CA . ILE A 1 219 ? 61.997 12.954 51.204 1.00 33.44 275 ILE A CA 1
ATOM 1667 C C . ILE A 1 219 ? 63.316 12.656 50.472 1.00 34.00 275 ILE A C 1
ATOM 1668 O O . ILE A 1 219 ? 64.289 12.197 51.093 1.00 34.33 275 ILE A O 1
ATOM 1673 N N . VAL A 1 220 ? 63.313 12.877 49.154 1.00 33.06 276 VAL A N 1
ATOM 1674 C CA . VAL A 1 220 ? 64.519 12.902 48.317 1.00 32.46 276 VAL A CA 1
ATOM 1675 C C . VAL A 1 220 ? 64.644 14.281 47.639 1.00 32.99 276 VAL A C 1
ATOM 1676 O O . VAL A 1 220 ? 63.680 14.804 47.066 1.00 33.01 276 VAL A O 1
ATOM 1680 N N . GLY A 1 221 ? 65.809 14.903 47.751 1.00 32.95 277 GLY A N 1
ATOM 1681 C CA . GLY A 1 221 ? 65.971 16.237 47.212 1.00 32.70 277 GLY A CA 1
ATOM 1682 C C . GLY A 1 221 ? 66.872 16.208 46.010 1.00 32.96 277 GLY A C 1
ATOM 1683 O O . GLY A 1 221 ? 67.324 15.145 45.590 1.00 33.68 277 GLY A O 1
ATOM 1684 N N . PHE A 1 222 ? 67.134 17.379 45.455 1.00 33.02 278 PHE A N 1
ATOM 1685 C CA . PHE A 1 222 ? 68.112 17.529 44.408 1.00 33.77 278 PHE A CA 1
ATOM 1686 C C . PHE A 1 222 ? 69.164 18.511 44.882 1.00 34.40 278 PHE A C 1
ATOM 1687 O O . PHE A 1 222 ? 68.850 19.461 45.594 1.00 34.35 278 PHE A O 1
ATOM 1695 N N . ASP A 1 223 ? 70.403 18.288 44.466 1.00 35.59 279 ASP A N 1
ATOM 1696 C CA . ASP A 1 223 ? 71.493 19.281 44.571 1.00 37.32 279 ASP A CA 1
ATOM 1697 C C . ASP A 1 223 ? 72.287 19.054 45.853 1.00 38.67 279 ASP A C 1
ATOM 1698 O O . ASP A 1 223 ? 71.728 19.028 46.963 1.00 38.36 279 ASP A O 1
ATOM 1703 N N . ASP A 1 224 ? 73.584 18.839 45.666 1.00 40.07 280 ASP A N 1
ATOM 1704 C CA . ASP A 1 224 ? 74.547 18.809 46.743 1.00 42.51 280 ASP A CA 1
ATOM 1705 C C . ASP A 1 224 ? 74.578 20.126 47.498 1.00 42.44 280 ASP A C 1
ATOM 1706 O O . ASP A 1 224 ? 74.467 21.204 46.909 1.00 42.32 280 ASP A O 1
ATOM 1711 N N . SER A 1 225 ? 74.734 19.997 48.807 1.00 43.19 281 SER A N 1
ATOM 1712 C CA . SER A 1 225 ? 74.887 21.112 49.737 1.00 43.79 281 SER A CA 1
ATOM 1713 C C . SER A 1 225 ? 75.530 20.596 51.014 1.00 43.89 281 SER A C 1
ATOM 1714 O O . SER A 1 225 ? 75.376 19.407 51.387 1.00 42.85 281 SER A O 1
ATOM 1717 N N . TYR A 1 226 ? 76.259 21.496 51.674 1.00 44.67 282 TYR A N 1
ATOM 1718 C CA A TYR A 1 226 ? 76.896 21.079 52.906 0.50 45.15 282 TYR A CA 1
ATOM 1719 C CA B TYR A 1 226 ? 76.908 21.273 52.970 0.50 44.93 282 TYR A CA 1
ATOM 1720 C C . TYR A 1 226 ? 75.862 20.882 54.006 1.00 44.79 282 TYR A C 1
ATOM 1721 O O . TYR A 1 226 ? 76.082 20.056 54.876 1.00 44.50 282 TYR A O 1
ATOM 1738 N N . TRP A 1 227 ? 74.719 21.561 53.907 1.00 44.89 283 TRP A N 1
ATOM 1739 C CA . TRP A 1 227 ? 73.575 21.314 54.787 1.00 45.08 283 TRP A CA 1
ATOM 1740 C C . TRP A 1 227 ? 73.160 19.831 54.823 1.00 44.30 283 TRP A C 1
ATOM 1741 O O . TRP A 1 227 ? 72.700 19.368 55.857 1.00 44.20 283 TRP A O 1
ATOM 1752 N N . ASN A 1 228 ? 73.364 19.097 53.720 1.00 43.44 284 ASN A N 1
ATOM 1753 C CA . ASN A 1 228 ? 72.802 17.746 53.541 1.00 43.27 284 ASN A CA 1
ATOM 1754 C C . ASN A 1 228 ? 73.330 16.694 54.485 1.00 44.18 284 ASN A C 1
ATOM 1755 O O . ASN A 1 228 ? 72.554 15.852 54.936 1.00 44.10 284 ASN A O 1
ATOM 1760 N N . GLU A 1 229 ? 74.645 16.727 54.752 1.00 44.87 285 GLU A N 1
ATOM 1761 C CA . GLU A 1 229 ? 75.321 15.720 55.581 1.00 46.15 285 GLU A CA 1
ATOM 1762 C C . GLU A 1 229 ? 75.083 15.968 57.073 1.00 44.93 285 GLU A C 1
ATOM 1763 O O . GLU A 1 229 ? 75.235 15.062 57.887 1.00 45.14 285 GLU A O 1
ATOM 1769 N N . ILE A 1 230 ? 74.716 17.196 57.418 1.00 44.17 286 ILE A N 1
ATOM 1770 C CA . ILE A 1 230 ? 74.622 17.640 58.813 1.00 43.81 286 ILE A CA 1
ATOM 1771 C C . ILE A 1 230 ? 73.190 17.882 59.281 1.00 43.23 286 ILE A C 1
ATOM 1772 O O . ILE A 1 230 ? 72.933 18.011 60.476 1.00 43.65 286 ILE A O 1
ATOM 1777 N N . TYR A 1 231 ? 72.249 17.939 58.339 1.00 41.91 287 TYR A N 1
ATOM 1778 C CA . TYR A 1 231 ? 70.851 18.106 58.686 1.00 40.28 287 TYR A CA 1
ATOM 1779 C C . TYR A 1 231 ? 70.367 16.928 59.547 1.00 40.13 287 TYR A C 1
ATOM 1780 O O . TYR A 1 231 ? 70.957 15.848 59.514 1.00 40.14 287 TYR A O 1
ATOM 1789 N N . THR A 1 232 ? 69.298 17.117 60.318 1.00 39.95 288 THR A N 1
ATOM 1790 C CA . THR A 1 232 ? 68.709 15.962 60.992 1.00 40.11 288 THR A CA 1
ATOM 1791 C C . THR A 1 232 ? 67.296 15.652 60.475 1.00 40.21 288 THR A C 1
ATOM 1792 O O . THR A 1 232 ? 66.380 16.472 60.615 1.00 41.11 288 THR A O 1
ATOM 1796 N N . PRO A 1 233 ? 67.109 14.489 59.836 1.00 39.58 289 PRO A N 1
ATOM 1797 C CA . PRO A 1 233 ? 68.030 13.431 59.474 1.00 39.68 289 PRO A CA 1
ATOM 1798 C C . PRO A 1 233 ? 68.878 13.858 58.276 1.00 39.41 289 PRO A C 1
ATOM 1799 O O . PRO A 1 233 ? 68.543 14.830 57.621 1.00 39.71 289 PRO A O 1
ATOM 1803 N N . LYS A 1 234 ? 69.949 13.132 57.994 1.00 39.04 290 LYS A N 1
ATOM 1804 C CA . LYS A 1 234 ? 70.784 13.440 56.840 1.00 39.65 290 LYS A CA 1
ATOM 1805 C C . LYS A 1 234 ? 70.022 13.245 55.528 1.00 39.35 290 LYS A C 1
ATOM 1806 O O . LYS A 1 234 ? 69.339 12.224 55.344 1.00 38.70 290 LYS A O 1
ATOM 1812 N N . LEU A 1 235 ? 70.171 14.214 54.618 1.00 38.41 291 LEU A N 1
ATOM 1813 C CA . LEU A 1 235 ? 69.327 14.297 53.424 1.00 37.43 291 LEU A CA 1
ATOM 1814 C C . LEU A 1 235 ? 69.826 13.496 52.229 1.00 36.83 291 LEU A C 1
ATOM 1815 O O . LEU A 1 235 ? 70.899 13.774 51.689 1.00 36.71 291 LEU A O 1
ATOM 1820 N N . THR A 1 236 ? 69.013 12.534 51.800 1.00 36.05 292 THR A N 1
ATOM 1821 C CA . THR A 1 236 ? 69.200 11.855 50.509 1.00 35.69 292 THR A CA 1
ATOM 1822 C C . THR A 1 236 ? 68.935 12.833 49.350 1.00 35.90 292 THR A C 1
ATOM 1823 O O . THR A 1 236 ? 67.928 13.567 49.362 1.00 36.18 292 THR A O 1
ATOM 1827 N N . VAL A 1 237 ? 69.836 12.876 48.368 1.00 34.97 293 VAL A N 1
ATOM 1828 C CA . VAL A 1 237 ? 69.666 13.787 47.235 1.00 34.84 293 VAL A CA 1
ATOM 1829 C C . VAL A 1 237 ? 70.220 13.195 45.945 1.00 35.17 293 VAL A C 1
ATOM 1830 O O . VAL A 1 237 ? 71.054 12.281 45.965 1.00 35.52 293 VAL A O 1
ATOM 1834 N N . ILE A 1 238 ? 69.740 13.726 44.827 1.00 34.58 294 ILE A N 1
ATOM 1835 C CA . ILE A 1 238 ? 70.388 13.530 43.558 1.00 34.28 294 ILE A CA 1
ATOM 1836 C C . ILE A 1 238 ? 71.564 14.511 43.524 1.00 34.18 294 ILE A C 1
ATOM 1837 O O . ILE A 1 238 ? 71.396 15.716 43.711 1.00 33.55 294 ILE A O 1
ATOM 1842 N N . SER A 1 239 ? 72.754 13.974 43.304 1.00 34.15 295 SER A N 1
ATOM 1843 C CA . SER A 1 239 ? 73.961 14.760 43.202 1.00 35.35 295 SER A CA 1
ATOM 1844 C C . SER A 1 239 ? 74.235 15.065 41.730 1.00 35.54 295 SER A C 1
ATOM 1845 O O . SER A 1 239 ? 74.172 14.182 40.907 1.00 35.52 295 SER A O 1
ATOM 1848 N N . GLN A 1 240 ? 74.526 16.318 41.419 1.00 36.36 296 GLN A N 1
ATOM 1849 C CA . GLN A 1 240 ? 74.928 16.724 40.088 1.00 37.93 296 GLN A CA 1
ATOM 1850 C C . GLN A 1 240 ? 76.442 16.865 40.009 1.00 38.73 296 GLN A C 1
ATOM 1851 O O . GLN A 1 240 ? 77.078 17.311 40.979 1.00 38.92 296 GLN A O 1
ATOM 1857 N N . PRO A 1 241 ? 77.029 16.499 38.851 1.00 39.35 297 PRO A N 1
ATOM 1858 C CA . PRO A 1 241 ? 78.491 16.468 38.754 1.00 39.73 297 PRO A CA 1
ATOM 1859 C C . PRO A 1 241 ? 79.057 17.843 38.463 1.00 39.82 297 PRO A C 1
ATOM 1860 O O . PRO A 1 241 ? 79.447 18.104 37.324 1.00 39.88 297 PRO A O 1
ATOM 1864 N N . VAL A 1 242 ? 79.101 18.694 39.493 1.00 39.89 298 VAL A N 1
ATOM 1865 C CA . VAL A 1 242 ? 79.457 20.104 39.358 1.00 40.93 298 VAL A CA 1
ATOM 1866 C C . VAL A 1 242 ? 80.909 20.312 38.925 1.00 41.25 298 VAL A C 1
ATOM 1867 O O . VAL A 1 242 ? 81.171 21.188 38.112 1.00 40.71 298 VAL A O 1
ATOM 1871 N N . LYS A 1 243 ? 81.826 19.479 39.438 1.00 42.05 299 LYS A N 1
ATOM 1872 C CA . LYS A 1 243 ? 83.257 19.493 39.051 1.00 42.92 299 LYS A CA 1
ATOM 1873 C C . LYS A 1 243 ? 83.477 19.197 37.555 1.00 42.05 299 LYS A C 1
ATOM 1874 O O . LYS A 1 243 ? 84.049 20.026 36.828 1.00 41.18 299 LYS A O 1
ATOM 1880 N N . GLU A 1 244 ? 83.020 18.028 37.102 1.00 41.21 300 GLU A N 1
ATOM 1881 C CA . GLU A 1 244 ? 83.058 17.713 35.693 1.00 41.30 300 GLU A CA 1
ATOM 1882 C C . GLU A 1 244 ? 82.339 18.787 34.868 1.00 40.07 300 GLU A C 1
ATOM 1883 O O . GLU A 1 244 ? 82.892 19.309 33.906 1.00 39.56 300 GLU A O 1
ATOM 1889 N N . MET A 1 245 ? 81.122 19.152 35.275 1.00 39.05 301 MET A N 1
ATOM 1890 C CA . MET A 1 245 ? 80.355 20.142 34.528 1.00 37.36 301 MET A CA 1
ATOM 1891 C C . MET A 1 245 ? 81.137 21.441 34.327 1.00 36.75 301 MET A C 1
ATOM 1892 O O . MET A 1 245 ? 81.204 21.955 33.202 1.00 36.84 301 MET A O 1
ATOM 1897 N N . GLY A 1 246 ? 81.690 21.981 35.415 1.00 35.91 302 GLY A N 1
ATOM 1898 C CA . GLY A 1 246 ? 82.439 23.226 35.360 1.00 35.76 302 GLY A CA 1
ATOM 1899 C C . GLY A 1 246 ? 83.702 23.126 34.516 1.00 36.32 302 GLY A C 1
ATOM 1900 O O . GLY A 1 246 ? 83.984 23.999 33.682 1.00 36.31 302 GLY A O 1
ATOM 1901 N N . GLN A 1 247 ? 84.466 22.065 34.724 1.00 36.58 303 GLN A N 1
ATOM 1902 C CA . GLN A 1 247 ? 85.665 21.839 33.930 1.00 38.69 303 GLN A CA 1
ATOM 1903 C C . GLN A 1 247 ? 85.364 21.673 32.425 1.00 38.60 303 GLN A C 1
ATOM 1904 O O . GLN A 1 247 ? 85.940 22.375 31.600 1.00 38.77 303 GLN A O 1
ATOM 1910 N N . VAL A 1 248 ? 84.453 20.753 32.085 1.00 38.59 304 VAL A N 1
ATOM 1911 C CA . VAL A 1 248 ? 84.026 20.536 30.705 1.00 37.86 304 VAL A CA 1
ATOM 1912 C C . VAL A 1 248 ? 83.438 21.802 30.062 1.00 38.08 304 VAL A C 1
ATOM 1913 O O . VAL A 1 248 ? 83.726 22.074 28.893 1.00 37.88 304 VAL A O 1
ATOM 1917 N N . ALA A 1 249 ? 82.647 22.588 30.811 1.00 37.87 305 ALA A N 1
ATOM 1918 C CA . ALA A 1 249 ? 82.106 23.855 30.255 1.00 37.61 305 ALA A CA 1
ATOM 1919 C C . ALA A 1 249 ? 83.205 24.880 29.980 1.00 38.06 305 ALA A C 1
ATOM 1920 O O . ALA A 1 249 ? 83.175 25.589 28.948 1.00 38.55 305 ALA A O 1
ATOM 1922 N N . ALA A 1 250 ? 84.162 24.978 30.908 1.00 37.27 306 ALA A N 1
ATOM 1923 C CA . ALA A 1 250 ? 85.334 25.810 30.692 1.00 36.66 306 ALA A CA 1
ATOM 1924 C C . ALA A 1 250 ? 86.104 25.393 29.419 1.00 36.49 306 ALA A C 1
ATOM 1925 O O . ALA A 1 250 ? 86.567 26.248 28.669 1.00 35.91 306 ALA A O 1
ATOM 1927 N N . LYS A 1 251 ? 86.207 24.096 29.164 1.00 36.27 307 LYS A N 1
ATOM 1928 C CA . LYS A 1 251 ? 86.892 23.616 27.969 1.00 38.30 307 LYS A CA 1
ATOM 1929 C C . LYS A 1 251 ? 86.131 23.960 26.680 1.00 37.95 307 LYS A C 1
ATOM 1930 O O . LYS A 1 251 ? 86.705 24.523 25.737 1.00 38.19 307 LYS A O 1
ATOM 1936 N N . MET A 1 252 ? 84.833 23.654 26.678 1.00 37.55 308 MET A N 1
ATOM 1937 C CA . MET A 1 252 ? 83.903 24.047 25.627 1.00 36.25 308 MET A CA 1
ATOM 1938 C C . MET A 1 252 ? 83.992 25.536 25.321 1.00 37.33 308 MET A C 1
ATOM 1939 O O . MET A 1 252 ? 84.204 25.920 24.186 1.00 37.35 308 MET A O 1
ATOM 1944 N N . ILE A 1 253 ? 83.867 26.388 26.335 1.00 38.14 309 ILE A N 1
ATOM 1945 C CA . ILE A 1 253 ? 83.818 27.831 26.065 1.00 38.85 309 ILE A CA 1
ATOM 1946 C C . ILE A 1 253 ? 85.144 28.371 25.492 1.00 39.89 309 ILE A C 1
ATOM 1947 O O . ILE A 1 253 ? 85.158 29.348 24.735 1.00 39.07 309 ILE A O 1
ATOM 1952 N N . TYR A 1 254 ? 86.242 27.713 25.854 1.00 41.08 310 TYR A N 1
ATOM 1953 C CA . TYR A 1 254 ? 87.555 28.112 25.396 1.00 42.43 310 TYR A CA 1
ATOM 1954 C C . TYR A 1 254 ? 87.750 27.756 23.923 1.00 42.39 310 TYR A C 1
ATOM 1955 O O . TYR A 1 254 ? 88.306 28.551 23.150 1.00 42.19 310 TYR A O 1
ATOM 1964 N N . LYS A 1 255 ? 87.274 26.567 23.560 1.00 42.32 311 LYS A N 1
ATOM 1965 C CA . LYS A 1 255 ? 87.244 26.105 22.188 1.00 42.71 311 LYS A CA 1
ATOM 1966 C C . LYS A 1 255 ? 86.428 27.049 21.330 1.00 42.83 311 LYS A C 1
ATOM 1967 O O . LYS A 1 255 ? 86.847 27.407 20.233 1.00 42.68 311 LYS A O 1
ATOM 1973 N N . LEU A 1 256 ? 85.285 27.487 21.859 1.00 43.03 312 LEU A N 1
ATOM 1974 C CA . LEU A 1 256 ? 84.440 28.478 21.194 1.00 42.77 312 LEU A CA 1
ATOM 1975 C C . LEU A 1 256 ? 85.141 29.805 21.005 1.00 42.71 312 LEU A C 1
ATOM 1976 O O . LEU A 1 256 ? 85.149 30.357 19.905 1.00 43.11 312 LEU A O 1
ATOM 1981 N N . ILE A 1 257 ? 85.723 30.326 22.076 1.00 43.31 313 ILE A N 1
ATOM 1982 C CA . ILE A 1 257 ? 86.531 31.553 22.005 1.00 43.44 313 ILE A CA 1
ATOM 1983 C C . ILE A 1 257 ? 87.582 31.429 20.901 1.00 44.62 313 ILE A C 1
ATOM 1984 O O . ILE A 1 257 ? 87.863 32.404 20.205 1.00 44.86 313 ILE A O 1
ATOM 1989 N N . LYS A 1 258 ? 88.130 30.223 20.727 1.00 45.76 314 LYS A N 1
ATOM 1990 C CA . LYS A 1 258 ? 89.123 29.954 19.673 1.00 47.35 314 LYS A CA 1
ATOM 1991 C C . LYS A 1 258 ? 88.534 29.650 18.293 1.00 48.12 314 LYS A C 1
ATOM 1992 O O . LYS A 1 258 ? 89.275 29.475 17.334 1.00 48.30 314 LYS A O 1
ATOM 1998 N N . GLY A 1 259 ? 87.207 29.571 18.200 1.00 48.91 315 GLY A N 1
ATOM 1999 C CA . GLY A 1 259 ? 86.546 29.387 16.926 1.00 49.78 315 GLY A CA 1
ATOM 2000 C C . GLY A 1 259 ? 86.613 27.966 16.418 1.00 50.43 315 GLY A C 1
ATOM 2001 O O . GLY A 1 259 ? 86.528 27.722 15.210 1.00 50.23 315 GLY A O 1
ATOM 2002 N N . LYS A 1 260 ? 86.742 27.031 17.350 1.00 51.28 316 LYS A N 1
ATOM 2003 C CA . LYS A 1 260 ? 86.739 25.610 17.046 1.00 52.57 316 LYS A CA 1
ATOM 2004 C C . LYS A 1 260 ? 85.329 25.049 17.263 1.00 52.85 316 LYS A C 1
ATOM 2005 O O . LYS A 1 260 ? 84.516 25.650 17.973 1.00 53.02 316 LYS A O 1
ATOM 2011 N N . ASP A 1 261 ? 85.039 23.905 16.641 1.00 53.43 317 ASP A N 1
ATOM 2012 C CA . ASP A 1 261 ? 83.701 23.310 16.722 1.00 53.69 317 ASP A CA 1
ATOM 2013 C C . ASP A 1 261 ? 83.542 22.631 18.070 1.00 52.59 317 ASP A C 1
ATOM 2014 O O . ASP A 1 261 ? 84.446 21.922 18.543 1.00 52.46 317 ASP A O 1
ATOM 2019 N N . VAL A 1 262 ? 82.397 22.876 18.696 1.00 51.30 318 VAL A N 1
ATOM 2020 C CA . VAL A 1 262 ? 82.088 22.255 19.976 1.00 50.22 318 VAL A CA 1
ATOM 2021 C C . VAL A 1 262 ? 80.788 21.472 19.856 1.00 49.57 318 VAL A C 1
ATOM 2022 O O . VAL A 1 262 ? 79.823 21.956 19.281 1.00 49.79 318 VAL A O 1
ATOM 2026 N N . THR A 1 263 ? 80.768 20.258 20.385 1.00 48.81 319 THR A N 1
ATOM 2027 C CA . THR A 1 263 ? 79.510 19.517 20.484 1.00 48.59 319 THR A CA 1
ATOM 2028 C C . THR A 1 263 ? 78.921 19.497 21.921 1.00 47.47 319 THR A C 1
ATOM 2029 O O . THR A 1 263 ? 79.655 19.537 22.905 1.00 47.29 319 THR A O 1
ATOM 2033 N N . SER A 1 264 ? 77.589 19.480 22.007 1.00 46.35 320 SER A N 1
ATOM 2034 C CA . SER A 1 264 ? 76.840 19.422 23.265 1.00 45.19 320 SER A CA 1
ATOM 2035 C C . SER A 1 264 ? 77.154 18.196 24.116 1.00 44.29 320 SER A C 1
ATOM 2036 O O . SER A 1 264 ? 77.315 17.086 23.605 1.00 43.88 320 SER A O 1
ATOM 2039 N N . ILE A 1 265 ? 77.189 18.405 25.424 1.00 43.66 321 ILE A N 1
ATOM 2040 C CA . ILE A 1 265 ? 77.546 17.343 26.365 1.00 43.09 321 ILE A CA 1
ATOM 2041 C C . ILE A 1 265 ? 76.410 17.105 27.349 1.00 43.09 321 ILE A C 1
ATOM 2042 O O . ILE A 1 265 ? 75.782 18.052 27.839 1.00 43.09 321 ILE A O 1
ATOM 2047 N N . LYS A 1 266 ? 76.150 15.830 27.631 1.00 42.99 322 LYS A N 1
ATOM 2048 C CA . LYS A 1 266 ? 75.180 15.462 28.643 1.00 42.44 322 LYS A CA 1
ATOM 2049 C C . LYS A 1 266 ? 75.869 14.562 29.654 1.00 42.13 322 LYS A C 1
ATOM 2050 O O . LYS A 1 266 ? 76.485 13.586 29.268 1.00 42.06 322 LYS A O 1
ATOM 2056 N N . LEU A 1 267 ? 75.770 14.908 30.940 1.00 42.06 323 LEU A N 1
ATOM 2057 C CA . LEU A 1 267 ? 76.410 14.144 32.017 1.00 42.29 323 LEU A CA 1
ATOM 2058 C C . LEU A 1 267 ? 75.389 13.372 32.846 1.00 42.29 323 LEU A C 1
ATOM 2059 O O . LEU A 1 267 ? 74.184 13.546 32.685 1.00 43.12 323 LEU A O 1
ATOM 2064 N N . SER A 1 268 ? 75.875 12.521 33.734 1.00 42.28 324 SER A N 1
ATOM 2065 C CA . SER A 1 268 ? 75.017 11.715 34.592 1.00 42.31 324 SER A CA 1
ATOM 2066 C C . SER A 1 268 ? 75.031 12.219 36.039 1.00 41.14 324 SER A C 1
ATOM 2067 O O . SER A 1 268 ? 76.067 12.626 36.539 1.00 41.14 324 SER A O 1
ATOM 2070 N N . THR A 1 269 ? 73.877 12.202 36.693 1.00 40.10 325 THR A N 1
ATOM 2071 C CA . THR A 1 269 ? 73.786 12.526 38.119 1.00 39.20 325 THR A CA 1
ATOM 2072 C C . THR A 1 269 ? 73.971 11.254 38.945 1.00 39.07 325 THR A C 1
ATOM 2073 O O . THR A 1 269 ? 74.079 10.149 38.406 1.00 38.92 325 THR A O 1
ATOM 2077 N N . LYS A 1 270 ? 74.006 11.382 40.259 1.00 38.99 326 LYS A N 1
ATOM 2078 C CA . LYS A 1 270 ? 74.025 10.166 41.068 1.00 39.21 326 LYS A CA 1
ATOM 2079 C C . LYS A 1 270 ? 73.247 10.342 42.362 1.00 38.55 326 LYS A C 1
ATOM 2080 O O . LYS A 1 270 ? 73.240 11.415 42.925 1.00 39.10 326 LYS A O 1
ATOM 2086 N N . LEU A 1 271 ? 72.574 9.290 42.805 1.00 37.93 327 LEU A N 1
ATOM 2087 C CA . LEU A 1 271 ? 71.770 9.353 43.994 1.00 37.99 327 LEU A CA 1
ATOM 2088 C C . LEU A 1 271 ? 72.685 9.070 45.150 1.00 37.55 327 LEU A C 1
ATOM 2089 O O . LEU A 1 271 ? 73.363 8.044 45.149 1.00 37.83 327 LEU A O 1
ATOM 2094 N N . ILE A 1 272 ? 72.719 9.987 46.117 1.00 37.01 328 ILE A N 1
ATOM 2095 C CA . ILE A 1 272 ? 73.424 9.741 47.390 1.00 36.72 328 ILE A CA 1
ATOM 2096 C C . ILE A 1 272 ? 72.422 9.394 48.481 1.00 36.18 328 ILE A C 1
ATOM 2097 O O . ILE A 1 272 ? 71.720 10.267 48.981 1.00 35.84 328 ILE A O 1
ATOM 2102 N N . ILE A 1 273 ? 72.352 8.113 48.827 1.00 36.98 329 ILE A N 1
ATOM 2103 C CA . ILE A 1 273 ? 71.428 7.647 49.852 1.00 38.06 329 ILE A CA 1
ATOM 2104 C C . ILE A 1 273 ? 71.986 7.973 51.227 1.00 38.36 329 ILE A C 1
ATOM 2105 O O . ILE A 1 273 ? 73.061 7.491 51.601 1.00 39.21 329 ILE A O 1
ATOM 2110 N N . ARG A 1 274 ? 71.253 8.800 51.965 1.00 38.41 330 ARG A N 1
ATOM 2111 C CA . ARG A 1 274 ? 71.540 9.025 53.377 1.00 38.62 330 ARG A CA 1
ATOM 2112 C C . ARG A 1 274 ? 70.397 8.510 54.264 1.00 39.37 330 ARG A C 1
ATOM 2113 O O . ARG A 1 274 ? 70.043 7.324 54.200 1.00 39.25 330 ARG A O 1
ATOM 2121 N N . GLU A 1 275 ? 69.796 9.404 55.048 1.00 39.99 331 GLU A N 1
ATOM 2122 C CA . GLU A 1 275 ? 68.798 9.021 56.040 1.00 40.80 331 GLU A CA 1
ATOM 2123 C C . GLU A 1 275 ? 67.344 9.411 55.721 1.00 40.42 331 GLU A C 1
ATOM 2124 O O . GLU A 1 275 ? 66.423 8.743 56.182 1.00 40.29 331 GLU A O 1
ATOM 2130 N N . SER A 1 276 ? 67.129 10.486 54.967 1.00 40.09 332 SER A N 1
ATOM 2131 C CA . SER A 1 276 ? 65.776 11.047 54.846 1.00 40.26 332 SER A CA 1
ATOM 2132 C C . SER A 1 276 ? 64.789 10.235 53.979 1.00 40.40 332 SER A C 1
ATOM 2133 O O . SER A 1 276 ? 63.594 10.520 53.987 1.00 39.95 332 SER A O 1
ATOM 2136 N N . CYS A 1 277 ? 65.295 9.225 53.269 1.00 41.23 333 CYS A N 1
ATOM 2137 C CA . CYS A 1 277 ? 64.543 8.538 52.209 1.00 42.48 333 CYS A CA 1
ATOM 2138 C C . CYS A 1 277 ? 64.001 7.179 52.612 1.00 43.06 333 CYS A C 1
ATOM 2139 O O . CYS A 1 277 ? 63.516 6.432 51.761 1.00 43.40 333 CYS A O 1
ATOM 2142 N N . SER A 1 278 ? 64.099 6.844 53.897 1.00 43.80 334 SER A N 1
ATOM 2143 C CA . SER A 1 278 ? 63.544 5.585 54.385 1.00 44.52 334 SER A CA 1
ATOM 2144 C C . SER A 1 278 ? 62.881 5.733 55.748 1.00 44.71 334 SER A C 1
ATOM 2145 O O . SER A 1 278 ? 63.294 6.556 56.552 1.00 45.04 334 SER A O 1
ATOM 2148 N N . PHE A 1 279 ? 61.832 4.946 55.972 1.00 45.27 335 PHE A N 1
ATOM 2149 C CA . PHE A 1 279 ? 61.106 4.921 57.244 1.00 46.26 335 PHE A CA 1
ATOM 2150 C C . PHE A 1 279 ? 61.861 4.119 58.294 1.00 46.91 335 PHE A C 1
ATOM 2151 O O . PHE A 1 279 ? 62.535 3.138 57.957 1.00 47.35 335 PHE A O 1
ATOM 2159 N N . ASN A 1 280 ? 61.751 4.519 59.556 1.00 47.75 336 ASN A N 1
ATOM 2160 C CA . ASN A 1 280 ? 62.335 3.703 60.616 1.00 49.17 336 ASN A CA 1
ATOM 2161 C C . ASN A 1 280 ? 61.328 2.799 61.312 1.00 49.83 336 ASN A C 1
ATOM 2162 O O . ASN A 1 280 ? 60.517 2.131 60.651 1.00 50.24 336 ASN A O 1
ATOM 2167 N N . ARG B 1 7 ? 81.252 55.180 29.696 1.00 51.39 63 ARG B N 1
ATOM 2168 C CA . ARG B 1 7 ? 81.383 54.142 30.764 1.00 51.47 63 ARG B CA 1
ATOM 2169 C C . ARG B 1 7 ? 80.465 52.952 30.499 1.00 50.88 63 ARG B C 1
ATOM 2170 O O . ARG B 1 7 ? 79.376 53.093 29.944 1.00 50.61 63 ARG B O 1
ATOM 2178 N N . SER B 1 8 ? 80.936 51.778 30.887 1.00 50.22 64 SER B N 1
ATOM 2179 C CA . SER B 1 8 ? 80.125 50.562 30.918 1.00 49.67 64 SER B CA 1
ATOM 2180 C C . SER B 1 8 ? 79.109 50.712 32.043 1.00 48.78 64 SER B C 1
ATOM 2181 O O . SER B 1 8 ? 79.421 51.320 33.065 1.00 48.82 64 SER B O 1
ATOM 2184 N N . ASN B 1 9 ? 77.896 50.186 31.864 1.00 47.69 65 ASN B N 1
ATOM 2185 C CA . ASN B 1 9 ? 76.882 50.267 32.931 1.00 46.73 65 ASN B CA 1
ATOM 2186 C C . ASN B 1 9 ? 76.973 49.124 33.967 1.00 45.57 65 ASN B C 1
ATOM 2187 O O . ASN B 1 9 ? 75.991 48.727 34.600 1.00 45.81 65 ASN B O 1
ATOM 2192 N N . ILE B 1 10 ? 78.173 48.592 34.127 1.00 43.89 66 ILE B N 1
ATOM 2193 C CA . ILE B 1 10 ? 78.406 47.505 35.051 1.00 42.47 66 ILE B CA 1
ATOM 2194 C C . ILE B 1 10 ? 79.036 48.056 36.300 1.00 41.29 66 ILE B C 1
ATOM 2195 O O . ILE B 1 10 ? 79.952 48.866 36.214 1.00 40.97 66 ILE B O 1
ATOM 2200 N N . ILE B 1 11 ? 78.549 47.615 37.455 1.00 40.23 67 ILE B N 1
ATOM 2201 C CA . ILE B 1 11 ? 79.279 47.793 38.711 1.00 39.08 67 ILE B CA 1
ATOM 2202 C C . ILE B 1 11 ? 79.878 46.450 39.068 1.00 38.77 67 ILE B C 1
ATOM 2203 O O . ILE B 1 11 ? 79.157 45.468 39.172 1.00 38.49 67 ILE B O 1
ATOM 2208 N N . ALA B 1 12 ? 81.201 46.402 39.221 1.00 38.32 68 ALA B N 1
ATOM 2209 C CA . ALA B 1 12 ? 81.896 45.155 39.533 1.00 37.86 68 ALA B CA 1
ATOM 2210 C C . ALA B 1 12 ? 82.036 45.015 41.033 1.00 37.74 68 ALA B C 1
ATOM 2211 O O . ALA B 1 12 ? 82.524 45.911 41.701 1.00 37.76 68 ALA B O 1
ATOM 2213 N N . PHE B 1 13 ? 81.554 43.892 41.551 1.00 38.10 69 PHE B N 1
ATOM 2214 C CA . PHE B 1 13 ? 81.540 43.582 42.966 1.00 38.21 69 PHE B CA 1
ATOM 2215 C C . PHE B 1 13 ? 82.564 42.461 43.081 1.00 38.30 69 PHE B C 1
ATOM 2216 O O . PHE B 1 13 ? 82.329 41.369 42.580 1.00 38.82 69 PHE B O 1
ATOM 2224 N N . ILE B 1 14 ? 83.724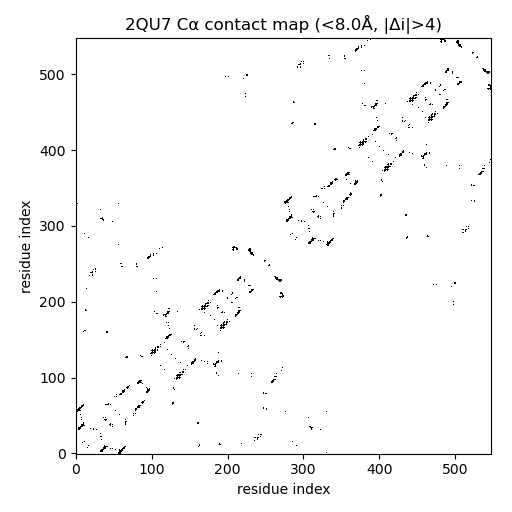 42.757 43.676 1.00 37.68 70 ILE B N 1
ATOM 2225 C CA . ILE B 1 14 ? 84.829 41.797 43.798 1.00 37.47 70 ILE B CA 1
ATOM 2226 C C . ILE B 1 14 ? 84.834 41.168 45.192 1.00 38.46 70 ILE B C 1
ATOM 2227 O O . ILE B 1 14 ? 85.180 41.817 46.199 1.00 38.79 70 ILE B O 1
ATOM 2232 N N . VAL B 1 15 ? 84.432 39.907 45.256 1.00 38.85 71 VAL B N 1
ATOM 2233 C CA . VAL B 1 15 ? 84.271 39.231 46.536 1.00 39.27 71 VAL B CA 1
ATOM 2234 C C . VAL B 1 15 ? 85.477 38.320 46.796 1.00 39.62 71 VAL B C 1
ATOM 2235 O O . VAL B 1 15 ? 86.208 37.997 45.854 1.00 38.92 71 VAL B O 1
ATOM 2239 N N . PRO B 1 16 ? 85.699 37.926 48.073 1.00 40.24 72 PRO B N 1
ATOM 2240 C CA . PRO B 1 16 ? 86.816 37.059 48.413 1.00 40.91 72 PRO B CA 1
ATOM 2241 C C . PRO B 1 16 ? 86.480 35.572 48.421 1.00 42.15 72 PRO B C 1
ATOM 2242 O O . PRO B 1 16 ? 87.392 34.746 48.300 1.00 42.20 72 PRO B O 1
ATOM 2246 N N . ASP B 1 17 ? 85.197 35.232 48.562 1.00 43.43 73 ASP B N 1
ATOM 2247 C CA . ASP B 1 17 ? 84.787 33.842 48.770 1.00 45.35 73 ASP B CA 1
ATOM 2248 C C . ASP B 1 17 ? 83.276 33.655 48.494 1.00 45.86 73 ASP B C 1
ATOM 2249 O O . ASP B 1 17 ? 82.622 34.607 48.034 1.00 46.21 73 ASP B O 1
ATOM 2254 N N . GLN B 1 18 ? 82.745 32.450 48.763 1.00 46.60 74 GLN B N 1
ATOM 2255 C CA . GLN B 1 18 ? 81.338 32.074 48.472 1.00 47.58 74 GLN B CA 1
ATOM 2256 C C . GLN B 1 18 ? 80.432 32.157 49.722 1.00 47.34 74 GLN B C 1
ATOM 2257 O O . GLN B 1 18 ? 79.425 31.438 49.817 1.00 47.44 74 GLN B O 1
ATOM 2263 N N . ASN B 1 19 ? 80.788 32.999 50.693 1.00 47.16 75 ASN B N 1
ATOM 2264 C CA . ASN B 1 19 ? 79.927 33.216 51.868 1.00 46.85 75 ASN B CA 1
ATOM 2265 C C . ASN B 1 19 ? 78.590 33.836 51.386 1.00 46.72 75 ASN B C 1
ATOM 2266 O O . ASN B 1 19 ? 78.590 34.900 50.750 1.00 47.12 75 ASN B O 1
ATOM 2271 N N . PRO B 1 20 ? 77.455 33.172 51.687 1.00 46.12 76 PRO B N 1
ATOM 2272 C CA . PRO B 1 20 ? 76.152 33.569 51.146 1.00 45.97 76 PRO B CA 1
ATOM 2273 C C . PRO B 1 20 ? 75.883 35.016 51.509 1.00 45.66 76 PRO B C 1
ATOM 2274 O O . PRO B 1 20 ? 75.113 35.714 50.824 1.00 45.55 76 PRO B O 1
ATOM 2278 N N . PHE B 1 21 ? 76.532 35.444 52.593 1.00 44.65 77 PHE B N 1
ATOM 2279 C CA . PHE B 1 21 ? 76.502 36.813 53.045 1.00 44.16 77 PHE B CA 1
ATOM 2280 C C . PHE B 1 21 ? 76.730 37.793 51.887 1.00 44.03 77 PHE B C 1
ATOM 2281 O O . PHE B 1 21 ? 75.960 38.735 51.723 1.00 44.34 77 PHE B O 1
ATOM 2289 N N . PHE B 1 22 ? 77.790 37.577 51.108 1.00 43.76 78 PHE B N 1
ATOM 2290 C CA . PHE B 1 22 ? 78.107 38.460 49.981 1.00 44.22 78 PHE B CA 1
ATOM 2291 C C . PHE B 1 22 ? 77.058 38.430 48.877 1.00 44.61 78 PHE B C 1
ATOM 2292 O O . PHE B 1 22 ? 76.714 39.475 48.344 1.00 44.20 78 PHE B O 1
ATOM 2300 N N . THR B 1 23 ? 76.537 37.238 48.567 1.00 45.99 79 THR B N 1
ATOM 2301 C CA . THR B 1 23 ? 75.483 37.076 47.547 1.00 47.22 79 THR B CA 1
ATOM 2302 C C . THR B 1 23 ? 74.156 37.711 47.992 1.00 47.38 79 THR B C 1
ATOM 2303 O O . THR B 1 23 ? 73.408 38.232 47.169 1.00 47.65 79 THR B O 1
ATOM 2307 N N . GLU B 1 24 ? 73.877 37.692 49.292 1.00 47.35 80 GLU B N 1
ATOM 2308 C CA . GLU B 1 24 ? 72.656 38.319 49.803 1.00 47.39 80 GLU B CA 1
ATOM 2309 C C . GLU B 1 24 ? 72.754 39.837 49.783 1.00 46.88 80 GLU B C 1
ATOM 2310 O O . GLU B 1 24 ? 71.771 40.525 49.504 1.00 46.39 80 GLU B O 1
ATOM 2316 N N . VAL B 1 25 ? 73.943 40.357 50.088 1.00 46.29 81 VAL B N 1
ATOM 2317 C CA . VAL B 1 25 ? 74.209 41.785 49.926 1.00 46.14 81 VAL B CA 1
ATOM 2318 C C . VAL B 1 25 ? 74.152 42.175 48.433 1.00 45.63 81 VAL B C 1
ATOM 2319 O O . VAL B 1 25 ? 73.559 43.205 48.077 1.00 44.81 81 VAL B O 1
ATOM 2323 N N . LEU B 1 26 ? 74.739 41.331 47.581 1.00 45.34 82 LEU B N 1
ATOM 2324 C CA . LEU B 1 26 ? 74.710 41.532 46.154 1.00 46.18 82 LEU B CA 1
ATOM 2325 C C . LEU B 1 26 ? 73.284 41.771 45.671 1.00 46.38 82 LEU B C 1
ATOM 2326 O O . LEU B 1 26 ? 73.030 42.751 44.970 1.00 46.24 82 LEU B O 1
ATOM 2331 N N . THR B 1 27 ? 72.370 40.881 46.071 1.00 46.77 83 THR B N 1
ATOM 2332 C CA . THR B 1 27 ? 70.993 40.882 45.606 1.00 47.06 83 THR B CA 1
ATOM 2333 C C . THR B 1 27 ? 70.319 42.192 45.943 1.00 47.54 83 THR B C 1
ATOM 2334 O O . THR B 1 27 ? 69.578 42.751 45.137 1.00 47.49 83 THR B O 1
ATOM 2338 N N . GLU B 1 28 ? 70.625 42.712 47.124 1.00 47.92 84 GLU B N 1
ATOM 2339 C CA . GLU B 1 28 ? 70.085 43.985 47.539 1.00 48.35 84 GLU B CA 1
ATOM 2340 C C . GLU B 1 28 ? 70.663 45.153 46.758 1.00 47.91 84 GLU B C 1
ATOM 2341 O O . GLU B 1 28 ? 69.906 46.004 46.273 1.00 48.00 84 GLU B O 1
ATOM 2347 N N . ILE B 1 29 ? 71.989 45.186 46.629 1.00 47.40 85 ILE B N 1
ATOM 2348 C CA . ILE B 1 29 ? 72.672 46.196 45.808 1.00 47.08 85 ILE B CA 1
ATOM 2349 C C . ILE B 1 29 ? 72.065 46.200 44.401 1.00 47.44 85 ILE B C 1
ATOM 2350 O O . ILE B 1 29 ? 71.69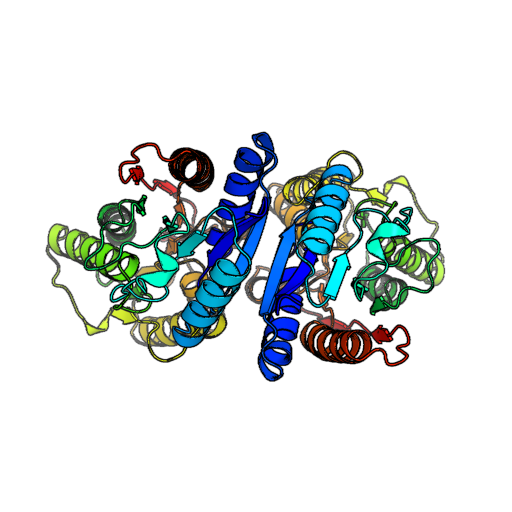4 47.247 43.864 1.00 46.63 85 ILE B O 1
ATOM 2355 N N . SER B 1 30 ? 71.944 45.004 43.839 1.00 48.43 86 SER B N 1
ATOM 2356 C CA . SER B 1 30 ? 71.443 44.802 42.489 1.00 50.20 86 SER B CA 1
ATOM 2357 C C . SER B 1 30 ? 70.030 45.365 42.291 1.00 51.37 86 SER B C 1
ATOM 2358 O O . SER B 1 30 ? 69.797 46.131 41.358 1.00 51.43 86 SER B O 1
ATOM 2361 N N . HIS B 1 31 ? 69.110 45.020 43.192 1.00 53.08 87 HIS B N 1
ATOM 2362 C CA . HIS B 1 31 ? 67.735 45.545 43.154 1.00 54.44 87 HIS B CA 1
ATOM 2363 C C . HIS B 1 31 ? 67.667 47.067 43.129 1.00 54.64 87 HIS B C 1
ATOM 2364 O O . HIS B 1 31 ? 66.847 47.642 42.405 1.00 55.11 87 HIS B O 1
ATOM 2371 N N . GLU B 1 32 ? 68.518 47.722 43.914 1.00 54.74 88 GLU B N 1
ATOM 2372 C CA . GLU B 1 32 ? 68.515 49.171 43.958 1.00 55.25 88 GLU B CA 1
ATOM 2373 C C . GLU B 1 32 ? 69.211 49.798 42.742 1.00 55.20 88 GLU B C 1
ATOM 2374 O O . GLU B 1 32 ? 68.783 50.843 42.262 1.00 55.21 88 GLU B O 1
ATOM 2380 N N . CYS B 1 33 ? 70.269 49.157 42.247 1.00 54.81 89 CYS B N 1
ATOM 2381 C CA . CYS B 1 33 ? 71.064 49.710 41.147 1.00 54.58 89 CYS B CA 1
ATOM 2382 C C . CYS B 1 33 ? 70.355 49.661 39.797 1.00 54.50 89 CYS B C 1
ATOM 2383 O O . CYS B 1 33 ? 70.537 50.544 38.958 1.00 53.47 89 CYS B O 1
ATOM 2386 N N . GLN B 1 34 ? 69.541 48.636 39.587 1.00 55.01 90 GLN B N 1
ATOM 2387 C CA . GLN B 1 34 ? 68.842 48.529 38.318 1.00 56.01 90 GLN B CA 1
ATOM 2388 C C . GLN B 1 34 ? 67.869 49.713 38.125 1.00 55.86 90 GLN B C 1
ATOM 2389 O O . GLN B 1 34 ? 67.479 50.013 36.999 1.00 55.75 90 GLN B O 1
ATOM 2395 N N . LYS B 1 35 ? 67.545 50.404 39.225 1.00 55.89 91 LYS B N 1
ATOM 2396 C CA . LYS B 1 35 ? 66.816 51.683 39.195 1.00 56.27 91 LYS B CA 1
ATOM 2397 C C . LYS B 1 35 ? 67.459 52.730 38.279 1.00 56.21 91 LYS B C 1
ATOM 2398 O O . LYS B 1 35 ? 66.758 53.502 37.626 1.00 56.60 91 LYS B O 1
ATOM 2404 N N . HIS B 1 36 ? 68.790 52.780 38.265 1.00 55.89 92 HIS B N 1
ATOM 2405 C CA . HIS B 1 36 ? 69.520 53.741 37.434 1.00 55.38 92 HIS B CA 1
ATOM 2406 C C . HIS B 1 36 ? 70.127 53.064 36.236 1.00 54.37 92 HIS B C 1
ATOM 2407 O O . HIS B 1 36 ? 71.060 53.590 35.646 1.00 54.69 92 HIS B O 1
ATOM 2414 N N . HIS B 1 37 ? 69.588 51.898 35.888 1.00 53.14 93 HIS B N 1
ATOM 2415 C CA . HIS B 1 37 ? 70.085 51.082 34.782 1.00 52.62 93 HIS B CA 1
ATOM 2416 C C . HIS B 1 37 ? 71.575 50.697 34.952 1.00 51.08 93 HIS B C 1
ATOM 2417 O O . HIS B 1 37 ? 72.381 50.745 34.014 1.00 50.91 93 HIS B O 1
ATOM 2424 N N . LEU B 1 38 ? 71.919 50.319 36.177 1.00 48.68 94 LEU B N 1
ATOM 2425 C CA . LEU B 1 38 ? 73.223 49.783 36.462 1.00 46.91 94 LEU B CA 1
ATOM 2426 C C . LEU B 1 38 ? 73.061 48.319 36.838 1.00 46.13 94 LEU B C 1
ATOM 2427 O O . LEU B 1 38 ? 72.187 47.959 37.658 1.00 45.59 94 LEU B O 1
ATOM 2432 N N . HIS B 1 39 ? 73.890 47.478 36.219 1.00 44.51 95 HIS B N 1
ATOM 2433 C CA . HIS B 1 39 ? 73.924 46.058 36.536 1.00 43.59 95 HIS B CA 1
ATOM 2434 C C . HIS B 1 39 ? 75.122 45.734 37.405 1.00 42.88 95 HIS B C 1
ATOM 2435 O O . HIS B 1 39 ? 76.187 46.315 37.237 1.00 43.87 95 HIS B O 1
ATOM 2442 N N . VAL B 1 40 ? 74.966 44.787 38.317 1.00 41.59 96 VAL B N 1
ATOM 2443 C CA . VAL B 1 40 ? 76.076 44.364 39.137 1.00 40.20 96 VAL B CA 1
ATOM 2444 C C . VAL B 1 40 ? 76.634 43.045 38.630 1.00 38.97 96 VAL B C 1
ATOM 2445 O O . VAL B 1 40 ? 75.896 42.115 38.352 1.00 39.18 96 VAL B O 1
ATOM 2449 N N . ALA B 1 41 ? 77.941 42.971 38.466 1.00 37.57 97 ALA B N 1
ATOM 2450 C CA . ALA B 1 41 ? 78.552 41.694 38.159 1.00 37.27 97 ALA B CA 1
ATOM 2451 C C . ALA B 1 41 ? 79.492 41.333 39.306 1.00 36.82 97 ALA B C 1
ATOM 2452 O O . ALA B 1 41 ? 80.123 42.199 39.899 1.00 36.33 97 ALA B O 1
ATOM 2454 N N . VAL B 1 42 ? 79.570 40.055 39.624 1.00 36.43 98 VAL B N 1
ATOM 2455 C CA . VAL B 1 42 ? 80.393 39.625 40.731 1.00 36.37 98 VAL B CA 1
ATOM 2456 C C . VAL B 1 42 ? 81.487 38.719 40.236 1.00 35.77 98 VAL B C 1
ATOM 2457 O O . VAL B 1 42 ? 81.257 37.879 39.400 1.00 34.55 98 VAL B O 1
ATOM 2461 N N . ALA B 1 43 ? 82.684 38.927 40.772 1.00 36.51 99 ALA B N 1
ATOM 2462 C CA . ALA B 1 43 ? 83.835 38.083 40.499 1.00 37.09 99 ALA B CA 1
ATOM 2463 C C . ALA B 1 43 ? 84.519 37.760 41.831 1.00 37.84 99 ALA B C 1
ATOM 2464 O O . ALA B 1 43 ? 84.740 38.642 42.672 1.00 37.92 99 ALA B O 1
ATOM 2466 N N . SER B 1 44 ? 84.821 36.491 42.046 1.00 38.64 100 SER B N 1
ATOM 2467 C CA . SER B 1 44 ? 85.474 36.099 43.279 1.00 39.58 100 SER B CA 1
ATOM 2468 C C . SER B 1 44 ? 86.980 35.956 43.119 1.00 39.67 100 SER B C 1
ATOM 2469 O O . SER B 1 44 ? 87.454 35.382 42.154 1.00 39.55 100 SER B O 1
ATOM 2472 N N . SER B 1 45 ? 87.714 36.498 44.087 1.00 40.37 101 SER B N 1
ATOM 2473 C CA . SER B 1 45 ? 89.169 36.343 44.154 1.00 40.66 101 SER B CA 1
ATOM 2474 C C . SER B 1 45 ? 89.594 35.039 44.837 1.00 41.00 101 SER B C 1
ATOM 2475 O O . SER B 1 45 ? 90.754 34.618 44.699 1.00 40.99 101 SER B O 1
ATOM 2478 N N . GLU B 1 46 ? 88.653 34.389 45.542 1.00 41.51 102 GLU B N 1
ATOM 2479 C CA . GLU B 1 46 ? 88.929 33.184 46.358 1.00 42.39 102 GLU B CA 1
ATOM 2480 C C . GLU B 1 46 ? 90.147 33.388 47.305 1.00 42.47 102 GLU B C 1
ATOM 2481 O O . GLU B 1 46 ? 91.040 32.538 47.413 1.00 42.25 102 GLU B O 1
ATOM 2487 N N . GLU B 1 47 ? 90.152 34.541 47.963 1.00 42.50 103 GLU B N 1
ATOM 2488 C CA . GLU B 1 47 ? 91.186 34.957 48.909 1.00 43.34 103 GLU B CA 1
ATOM 2489 C C . GLU B 1 47 ? 92.594 34.975 48.303 1.00 43.45 103 GLU B C 1
ATOM 2490 O O . GLU B 1 47 ? 93.586 35.022 49.036 1.00 44.24 103 GLU B O 1
ATOM 2496 N N . ASN B 1 48 ? 92.685 34.914 46.974 1.00 42.79 104 ASN B N 1
ATOM 2497 C CA . ASN B 1 48 ? 93.961 35.054 46.301 1.00 42.21 104 ASN B CA 1
ATOM 2498 C C . ASN B 1 48 ? 94.197 36.502 45.862 1.00 42.61 104 ASN B C 1
ATOM 2499 O O . ASN B 1 48 ? 93.365 37.098 45.181 1.00 42.44 104 ASN B O 1
ATOM 2504 N N . GLU B 1 49 ? 95.355 37.049 46.222 1.00 42.82 105 GLU B N 1
ATOM 2505 C CA . GLU B 1 49 ? 95.605 38.471 46.020 1.00 43.13 105 GLU B CA 1
ATOM 2506 C C . GLU B 1 49 ? 96.030 38.847 44.599 1.00 42.68 105 GLU B C 1
ATOM 2507 O O . GLU B 1 49 ? 95.816 39.987 44.151 1.00 42.37 105 GLU B O 1
ATOM 2513 N N . ASP B 1 50 ? 96.656 37.894 43.919 1.00 42.35 106 ASP B N 1
ATOM 2514 C CA . ASP B 1 50 ? 97.042 38.044 42.527 1.00 42.52 106 ASP B CA 1
ATOM 2515 C C . ASP B 1 50 ? 95.809 38.057 41.642 1.00 41.23 106 ASP B C 1
ATOM 2516 O O . ASP B 1 50 ? 95.715 38.858 40.711 1.00 40.96 106 ASP B O 1
ATOM 2521 N N . LYS B 1 51 ? 94.874 37.161 41.948 1.00 40.47 107 LYS B N 1
ATOM 2522 C CA . LYS B 1 51 ? 93.559 37.145 41.320 1.00 39.67 107 LYS B CA 1
ATOM 2523 C C . LYS B 1 51 ? 92.808 38.447 41.577 1.00 38.85 107 LYS B C 1
ATOM 2524 O O . LYS B 1 51 ? 92.204 38.998 40.669 1.00 39.05 107 LYS B O 1
ATOM 2530 N N . GLN B 1 52 ? 92.891 38.975 42.793 1.00 37.88 108 GLN B N 1
ATOM 2531 C CA . GLN B 1 52 ? 92.227 40.228 43.087 1.00 37.04 108 GLN B CA 1
ATOM 2532 C C . GLN B 1 52 ? 92.796 41.356 42.194 1.00 37.25 108 GLN B C 1
ATOM 2533 O O . GLN B 1 52 ? 92.041 42.150 41.600 1.00 36.51 108 GLN B O 1
ATOM 2539 N N . GLN B 1 53 ? 94.120 41.402 42.081 1.00 36.55 109 GLN B N 1
ATOM 2540 C CA . GLN B 1 53 ? 94.758 42.392 41.245 1.00 36.80 109 GLN B CA 1
ATOM 2541 C C . GLN B 1 53 ? 94.358 42.223 39.766 1.00 36.04 109 GLN B C 1
ATOM 2542 O O . GLN B 1 53 ? 94.054 43.218 39.100 1.00 35.51 109 GLN B O 1
ATOM 2548 N N . ASP B 1 54 ? 94.329 40.985 39.264 1.00 35.42 110 ASP B N 1
ATOM 2549 C CA . ASP B 1 54 ? 93.892 40.750 37.880 1.00 35.93 110 ASP B CA 1
ATOM 2550 C C . ASP B 1 54 ? 92.446 41.234 37.647 1.00 35.33 110 ASP B C 1
ATOM 2551 O O . ASP B 1 54 ? 92.136 41.772 36.598 1.00 34.78 110 ASP B O 1
ATOM 2556 N N . LEU B 1 55 ? 91.568 41.013 38.627 1.00 34.97 111 LEU B N 1
ATOM 2557 C CA . LEU B 1 55 ? 90.175 41.430 38.518 1.00 34.54 111 LEU B CA 1
ATOM 2558 C C . LEU B 1 55 ? 90.015 42.945 38.493 1.00 34.68 111 LEU B C 1
ATOM 2559 O O . LEU B 1 55 ? 89.294 43.476 37.640 1.00 34.71 111 LEU B O 1
ATOM 2564 N N . ILE B 1 56 ? 90.694 43.653 39.398 1.00 35.03 112 ILE B N 1
ATOM 2565 C CA . ILE B 1 56 ? 90.631 45.135 39.390 1.00 34.95 112 ILE B CA 1
ATOM 2566 C C . ILE B 1 56 ? 91.133 45.687 38.042 1.00 35.58 112 ILE B C 1
ATOM 2567 O O . ILE B 1 56 ? 90.483 46.525 37.404 1.00 36.36 112 ILE B O 1
ATOM 2572 N N . GLU B 1 57 ? 92.271 45.180 37.609 1.00 35.74 113 GLU B N 1
ATOM 2573 C CA . GLU B 1 57 ? 92.920 45.614 36.385 1.00 37.30 113 GLU B CA 1
ATOM 2574 C C . GLU B 1 57 ? 92.028 45.415 35.164 1.00 36.37 113 GLU B C 1
ATOM 2575 O O . GLU B 1 57 ? 91.991 46.274 34.299 1.00 35.54 113 GLU B O 1
ATOM 2581 N N . THR B 1 58 ? 91.319 44.286 35.099 1.00 36.45 114 THR B N 1
ATOM 2582 C CA . THR B 1 58 ? 90.360 44.055 34.014 1.00 37.34 114 THR B CA 1
ATOM 2583 C C . THR B 1 58 ? 89.173 45.016 34.081 1.00 36.67 114 THR B C 1
ATOM 2584 O O . THR B 1 58 ? 88.744 45.532 33.060 1.00 36.64 114 THR B O 1
ATOM 2588 N N . PHE B 1 59 ? 88.645 45.251 35.281 1.00 36.15 115 PHE B N 1
ATOM 2589 C CA . PHE B 1 59 ? 87.501 46.127 35.411 1.00 35.46 115 PHE B CA 1
ATOM 2590 C C . PHE B 1 59 ? 87.834 47.586 35.127 1.00 35.17 115 PHE B C 1
ATOM 2591 O O . PHE B 1 59 ? 87.027 48.271 34.489 1.00 34.58 115 PHE B O 1
ATOM 2599 N N . VAL B 1 60 ? 89.018 48.036 35.564 1.00 34.70 116 VAL B N 1
ATOM 2600 C CA . VAL B 1 60 ? 89.546 49.359 35.193 1.00 35.09 116 VAL B CA 1
ATOM 2601 C C . VAL B 1 60 ? 89.657 49.486 33.682 1.00 36.02 116 VAL B C 1
ATOM 2602 O O . VAL B 1 60 ? 89.198 50.473 33.107 1.00 35.77 116 VAL B O 1
ATOM 2606 N N . SER B 1 61 ? 90.243 48.468 33.041 1.00 36.66 117 SER B N 1
ATOM 2607 C CA . SER B 1 61 ? 90.428 48.463 31.588 1.00 37.16 117 SER B CA 1
ATOM 2608 C C . SER B 1 61 ? 89.088 48.511 30.835 1.00 37.45 117 SER B C 1
ATOM 2609 O O . SER B 1 61 ? 88.959 49.168 29.790 1.00 36.46 117 SER B O 1
ATOM 2612 N N . GLN B 1 62 ? 88.096 47.823 31.387 1.00 37.88 118 GLN B N 1
ATOM 2613 C CA . GLN B 1 62 ? 86.765 47.802 30.811 1.00 39.39 118 GLN B CA 1
ATOM 2614 C C . GLN B 1 62 ? 86.008 49.105 31.072 1.00 39.16 118 GLN B C 1
ATOM 2615 O O . GLN B 1 62 ? 84.928 49.302 30.533 1.00 39.79 118 GLN B O 1
ATOM 2621 N N . ASN B 1 63 ? 86.567 49.988 31.894 1.00 38.92 119 ASN B N 1
ATOM 2622 C CA . ASN B 1 63 ? 85.866 51.215 32.267 1.00 39.64 119 ASN B CA 1
ATOM 2623 C C . ASN B 1 63 ? 84.480 51.048 32.911 1.00 39.14 119 ASN B C 1
ATOM 2624 O O . ASN B 1 63 ? 83.537 51.796 32.587 1.00 39.20 119 ASN B O 1
ATOM 2629 N N . VAL B 1 64 ? 84.351 50.081 33.814 1.00 37.60 120 VAL B N 1
ATOM 2630 C CA . VAL B 1 64 ? 83.090 49.905 34.536 1.00 36.20 120 VAL B CA 1
ATOM 2631 C C . VAL B 1 64 ? 82.698 51.225 35.216 1.00 35.69 120 VAL B C 1
ATOM 2632 O O . VAL B 1 64 ? 83.560 52.076 35.473 1.00 35.16 120 VAL B O 1
ATOM 2636 N N . SER B 1 65 ? 81.404 51.399 35.489 1.00 35.01 121 SER B N 1
ATOM 2637 C CA . SER B 1 65 ? 80.915 52.545 36.271 1.00 34.42 121 SER B CA 1
ATOM 2638 C C . SER B 1 65 ? 81.498 52.664 37.697 1.00 34.42 121 SER B C 1
ATOM 2639 O O . SER B 1 65 ? 81.690 53.781 38.203 1.00 34.86 121 SER B O 1
ATOM 2642 N N . ALA B 1 66 ? 81.772 51.533 38.339 1.00 33.89 122 ALA B N 1
ATOM 2643 C CA . ALA B 1 66 ? 82.280 51.527 39.716 1.00 33.72 122 ALA B CA 1
ATOM 2644 C C . ALA B 1 66 ? 82.780 50.166 40.148 1.00 33.43 122 ALA B C 1
ATOM 2645 O O . ALA B 1 66 ? 82.449 49.148 39.548 1.00 33.95 122 ALA B O 1
ATOM 2647 N N . ILE B 1 67 ? 83.564 50.142 41.215 1.00 33.43 123 ILE B N 1
ATOM 2648 C CA . ILE B 1 67 ? 83.999 48.876 41.791 1.00 33.97 123 ILE B CA 1
ATOM 2649 C C . ILE B 1 67 ? 83.643 48.842 43.265 1.00 33.52 123 ILE B C 1
ATOM 2650 O O . ILE B 1 67 ? 83.820 49.831 43.965 1.00 32.94 123 ILE B O 1
ATOM 2655 N N . ILE B 1 68 ? 83.140 47.706 43.729 1.00 33.47 124 ILE B N 1
ATOM 2656 C CA . ILE B 1 68 ? 82.964 47.501 45.160 1.00 34.30 124 ILE B CA 1
ATOM 2657 C C . ILE B 1 68 ? 83.854 46.337 45.536 1.00 34.17 124 ILE B C 1
ATOM 2658 O O . ILE B 1 68 ? 83.621 45.206 45.130 1.00 34.84 124 ILE B O 1
ATOM 2663 N N . LEU B 1 69 ? 84.901 46.640 46.290 1.00 33.95 125 LEU B N 1
ATOM 2664 C CA . LEU B 1 69 ? 85.917 45.666 46.624 1.00 33.36 125 LEU B CA 1
ATOM 2665 C C . LEU B 1 69 ? 85.730 45.139 48.025 1.00 33.23 125 LEU B C 1
ATOM 2666 O O . LEU B 1 69 ? 85.491 45.898 48.946 1.00 33.26 125 LEU B O 1
ATOM 2671 N N . VAL B 1 70 ? 85.798 43.822 48.163 1.00 34.10 126 VAL B N 1
ATOM 2672 C CA . VAL B 1 70 ? 85.955 43.195 49.441 1.00 34.33 126 VAL B CA 1
ATOM 2673 C C . VAL B 1 70 ? 87.366 42.651 49.437 1.00 35.49 126 VAL B C 1
ATOM 2674 O O . VAL B 1 70 ? 87.596 41.570 48.938 1.00 35.20 126 VAL B O 1
ATOM 2678 N N . PRO B 1 71 ? 88.313 43.414 50.018 1.00 36.62 127 PRO B N 1
ATOM 2679 C CA . PRO B 1 71 ? 89.748 43.166 50.056 1.00 37.87 127 PRO B CA 1
ATOM 2680 C C . PRO B 1 71 ? 90.097 41.794 50.633 1.00 39.41 127 PRO B C 1
ATOM 2681 O O . PRO B 1 71 ? 89.578 41.442 51.700 1.00 39.40 127 PRO B O 1
ATOM 2685 N N . VAL B 1 72 ? 90.983 41.040 49.972 1.00 40.36 128 VAL B N 1
ATOM 2686 C CA . VAL B 1 72 ? 91.394 39.738 50.525 1.00 41.40 128 VAL B CA 1
ATOM 2687 C C . VAL B 1 72 ? 92.279 39.880 51.778 1.00 42.81 128 VAL B C 1
ATOM 2688 O O . VAL B 1 72 ? 92.274 39.010 52.655 1.00 42.86 128 VAL B O 1
ATOM 2692 N N . LYS B 1 73 ? 93.044 40.965 51.842 1.00 44.21 129 LYS B N 1
ATOM 2693 C CA . LYS B 1 73 ? 93.758 41.339 53.054 1.00 45.97 129 LYS B CA 1
ATOM 2694 C C . LYS B 1 73 ? 93.738 42.843 53.200 1.00 46.40 129 LYS B C 1
ATOM 2695 O O . LYS B 1 73 ? 93.566 43.583 52.228 1.00 46.24 129 LYS B O 1
ATOM 2701 N N . SER B 1 74 ? 93.851 43.291 54.438 1.00 47.70 130 SER B N 1
ATOM 2702 C CA . SER B 1 74 ? 93.724 44.700 54.750 1.00 49.27 130 SER B CA 1
ATOM 2703 C C . SER B 1 74 ? 94.988 45.498 54.437 1.00 49.83 130 SER B C 1
ATOM 2704 O O . SER B 1 74 ? 94.923 46.710 54.300 1.00 50.12 130 SER B O 1
ATOM 2707 N N . LYS B 1 75 ? 96.122 44.816 54.290 1.00 50.91 131 LYS B N 1
ATOM 2708 C CA . LYS B 1 75 ? 97.354 45.470 53.869 1.00 53.06 131 LYS B CA 1
ATOM 2709 C C . LYS B 1 75 ? 97.489 45.397 52.350 1.00 53.33 131 LYS B C 1
ATOM 2710 O O . LYS B 1 75 ? 98.058 44.444 51.791 1.00 54.04 131 LYS B O 1
ATOM 2716 N N . PHE B 1 76 ? 96.952 46.414 51.687 1.00 53.47 132 PHE B N 1
ATOM 2717 C CA . PHE B 1 76 ? 96.839 46.413 50.250 1.00 53.77 132 PHE B CA 1
ATOM 2718 C C . PHE B 1 76 ? 96.676 47.833 49.761 1.00 53.98 132 PHE B C 1
ATOM 2719 O O . PHE B 1 76 ? 95.845 48.579 50.272 1.00 54.40 132 PHE B O 1
ATOM 2727 N N . GLN B 1 77 ? 97.458 48.194 48.752 1.00 54.00 133 GLN B N 1
ATOM 2728 C CA . GLN B 1 77 ? 97.392 49.536 48.196 1.00 54.78 133 GLN B CA 1
ATOM 2729 C C . GLN B 1 77 ? 96.820 49.558 46.770 1.00 52.93 133 GLN B C 1
ATOM 2730 O O . GLN B 1 77 ? 97.123 48.691 45.937 1.00 52.51 133 GLN B O 1
ATOM 2736 N N . MET B 1 78 ? 95.985 50.558 46.517 1.00 51.65 134 MET B N 1
ATOM 2737 C CA . MET B 1 78 ? 95.395 50.772 45.203 1.00 50.50 134 MET B CA 1
ATOM 2738 C C . MET B 1 78 ? 96.397 51.492 44.329 1.00 49.40 134 MET B C 1
ATOM 2739 O O . MET B 1 78 ? 96.864 52.572 44.674 1.00 48.92 134 MET B O 1
ATOM 2744 N N . LYS B 1 79 ? 96.742 50.864 43.209 1.00 48.32 135 LYS B N 1
ATOM 2745 C CA . LYS B 1 79 ? 97.571 51.491 42.197 1.00 47.17 135 LYS B CA 1
ATOM 2746 C C . LYS B 1 79 ? 96.923 52.781 41.750 1.00 46.17 135 LYS B C 1
ATOM 2747 O O . LYS B 1 79 ? 95.707 52.849 41.558 1.00 46.07 135 LYS B O 1
ATOM 2753 N N . ARG B 1 80 ? 97.756 53.809 41.642 1.00 45.27 136 ARG B N 1
ATOM 2754 C CA . ARG B 1 80 ? 97.406 55.144 41.150 1.00 44.35 136 ARG B CA 1
ATOM 2755 C C . ARG B 1 80 ? 96.589 55.070 39.836 1.00 43.88 136 ARG B C 1
ATOM 2756 O O . ARG B 1 80 ? 95.601 55.794 39.649 1.00 43.42 136 ARG B O 1
ATOM 2764 N N . GLU B 1 81 ? 97.005 54.161 38.958 1.00 43.40 137 GLU B N 1
ATOM 2765 C CA . GLU B 1 81 ? 96.374 53.908 37.663 1.00 44.23 137 GLU B CA 1
ATOM 2766 C C . GLU B 1 81 ? 94.910 53.426 37.739 1.00 43.61 137 GLU B C 1
ATOM 2767 O O . GLU B 1 81 ? 94.181 53.482 36.739 1.00 44.04 137 GLU B O 1
ATOM 2773 N N . TRP B 1 82 ? 94.484 52.955 38.908 1.00 42.21 138 TRP B N 1
ATOM 2774 C CA . TRP B 1 82 ? 93.124 52.444 39.061 1.00 41.11 138 TRP B CA 1
ATOM 2775 C C . TRP B 1 82 ? 92.150 53.489 39.581 1.00 41.44 138 TRP B C 1
ATOM 2776 O O . TRP B 1 82 ? 90.933 53.359 39.382 1.00 41.64 138 TRP B O 1
ATOM 2787 N N . LEU B 1 83 ? 92.691 54.516 40.244 1.00 40.73 139 LEU B N 1
ATOM 2788 C CA . LEU B 1 83 ? 91.898 55.430 41.052 1.00 40.41 139 LEU B CA 1
ATOM 2789 C C . LEU B 1 83 ? 90.900 56.287 40.285 1.00 40.50 139 LEU B C 1
ATOM 2790 O O . LEU B 1 83 ? 90.048 56.924 40.908 1.00 40.24 139 LEU B O 1
ATOM 2795 N N . LYS B 1 84 ? 90.990 56.294 38.950 1.00 39.80 140 LYS B N 1
ATOM 2796 C CA . LYS B 1 84 ? 89.988 56.976 38.127 1.00 39.41 140 LYS B CA 1
ATOM 2797 C C . LYS B 1 84 ? 88.594 56.311 38.193 1.00 38.74 140 LYS B C 1
ATOM 2798 O O . LYS B 1 84 ? 87.576 56.946 37.889 1.00 38.73 140 LYS B O 1
ATOM 2804 N N . ILE B 1 85 ? 88.546 55.048 38.602 1.00 37.81 141 ILE B N 1
ATOM 2805 C CA . ILE B 1 85 ? 87.268 54.350 38.760 1.00 37.05 141 ILE B CA 1
ATOM 2806 C C . ILE B 1 85 ? 86.695 54.602 40.166 1.00 36.25 141 ILE B C 1
ATOM 2807 O O . ILE B 1 85 ? 87.414 54.440 41.141 1.00 36.33 141 ILE B O 1
ATOM 2812 N N . PRO B 1 86 ? 85.414 55.035 40.275 1.00 36.32 142 PRO B N 1
ATOM 2813 C CA . PRO B 1 86 ? 84.788 55.062 41.619 1.00 35.97 142 PRO B CA 1
ATOM 2814 C C . PRO B 1 86 ? 84.909 53.712 42.305 1.00 36.57 142 PRO B C 1
ATOM 2815 O O . PRO B 1 86 ? 84.572 52.676 41.726 1.00 37.06 142 PRO B O 1
ATOM 2819 N N . ILE B 1 87 ? 85.451 53.723 43.510 1.00 36.42 143 ILE B N 1
ATOM 2820 C CA . ILE B 1 87 ? 85.636 52.513 44.264 1.00 37.20 143 ILE B CA 1
ATOM 2821 C C . ILE B 1 87 ? 85.295 52.761 45.743 1.00 36.37 143 ILE B C 1
ATOM 2822 O O . ILE B 1 87 ? 85.485 53.858 46.256 1.00 36.94 143 ILE B O 1
ATOM 2827 N N . MET B 1 88 ? 84.709 51.757 46.385 1.00 35.52 144 MET B N 1
ATOM 2828 C CA . MET B 1 88 ? 84.474 51.764 47.818 1.00 33.84 144 MET B CA 1
ATOM 2829 C C . MET B 1 88 ? 84.794 50.350 48.262 1.00 34.31 144 MET B C 1
ATOM 2830 O O . MET B 1 88 ? 84.847 49.459 47.436 1.00 34.51 144 MET B O 1
ATOM 2835 N N . THR B 1 89 ? 85.020 50.139 49.550 1.00 34.77 145 THR B N 1
ATOM 2836 C CA . THR B 1 89 ? 85.104 48.778 50.070 1.00 35.30 145 THR B CA 1
ATOM 2837 C C . THR B 1 89 ? 83.856 48.426 50.892 1.00 35.50 145 THR B C 1
ATOM 2838 O O . THR B 1 89 ? 83.135 49.294 51.366 1.00 34.68 145 THR B O 1
ATOM 2842 N N . LEU B 1 90 ? 83.610 47.139 51.027 1.00 36.77 146 LEU B N 1
ATOM 2843 C CA . LEU B 1 90 ? 82.474 46.640 51.772 1.00 38.26 146 LEU B CA 1
ATOM 2844 C C . LEU B 1 90 ? 82.994 45.555 52.699 1.00 39.04 146 LEU B C 1
ATOM 2845 O O . LEU B 1 90 ? 83.940 44.832 52.327 1.00 39.71 146 LEU B O 1
ATOM 2850 N N . ASP B 1 91 ? 82.411 45.473 53.898 1.00 39.96 147 ASP B N 1
ATOM 2851 C CA . ASP B 1 91 ? 82.719 44.438 54.908 1.00 41.01 147 ASP B CA 1
ATOM 2852 C C . ASP B 1 91 ? 84.082 44.686 55.565 1.00 42.47 147 ASP B C 1
ATOM 2853 O O . ASP B 1 91 ? 84.196 44.714 56.797 1.00 42.24 147 ASP B O 1
ATOM 2858 N N . ARG B 1 92 ? 85.112 44.890 54.740 1.00 43.92 148 ARG B N 1
ATOM 2859 C CA . ARG B 1 92 ? 86.465 45.056 55.239 1.00 45.05 148 ARG B CA 1
ATOM 2860 C C . ARG B 1 92 ? 87.016 46.400 54.863 1.00 47.06 148 ARG B C 1
ATOM 2861 O O . ARG B 1 92 ? 86.635 46.980 53.837 1.00 47.48 148 ARG B O 1
ATOM 2869 N N . GLU B 1 93 ? 87.888 46.906 55.733 1.00 49.14 149 GLU B N 1
ATOM 2870 C CA . GLU B 1 93 ? 88.662 48.108 55.480 1.00 50.79 149 GLU B CA 1
ATOM 2871 C C . GLU B 1 93 ? 90.089 47.785 55.074 1.00 51.42 149 GLU B C 1
ATOM 2872 O O . GLU B 1 93 ? 90.648 46.743 55.427 1.00 51.45 149 GLU B O 1
ATOM 2878 N N . LEU B 1 94 ? 90.666 48.712 54.331 1.00 52.77 150 LEU B N 1
ATOM 2879 C CA . LEU B 1 94 ? 92.066 48.690 53.961 1.00 54.08 150 LEU B CA 1
ATOM 2880 C C . LEU B 1 94 ? 92.863 49.458 55.014 1.00 55.50 150 LEU B C 1
ATOM 2881 O O . LEU B 1 94 ? 92.328 50.367 55.669 1.00 55.33 150 LEU B O 1
ATOM 2886 N N . GLU B 1 95 ? 94.134 49.083 55.165 1.00 56.93 151 GLU B N 1
ATOM 2887 C CA . GLU B 1 95 ? 94.985 49.584 56.239 1.00 58.61 151 GLU B CA 1
ATOM 2888 C C . GLU B 1 95 ? 95.201 51.101 56.207 1.00 59.15 151 GLU B C 1
ATOM 2889 O O . GLU B 1 95 ? 95.243 51.738 57.265 1.00 59.53 151 GLU B O 1
ATOM 2895 N N . SER B 1 96 ? 95.339 51.682 55.016 1.00 59.59 152 SER B N 1
ATOM 2896 C CA . SER B 1 96 ? 95.508 53.128 54.921 1.00 60.37 152 SER B CA 1
ATOM 2897 C C . SER B 1 96 ? 94.961 53.725 53.631 1.00 60.41 152 SER B C 1
ATOM 2898 O O . SER B 1 96 ? 95.719 53.969 52.688 1.00 60.78 152 SER B O 1
ATOM 2901 N N . THR B 1 97 ? 93.647 53.959 53.588 1.00 60.04 153 THR B N 1
ATOM 2902 C CA . THR B 1 97 ? 93.051 54.749 52.504 1.00 59.32 153 THR B CA 1
ATOM 2903 C C . THR B 1 97 ? 92.035 55.742 53.030 1.00 58.88 153 THR B C 1
ATOM 2904 O O . THR B 1 97 ? 91.584 55.665 54.174 1.00 58.86 153 THR B O 1
ATOM 2908 N N . SER B 1 98 ? 91.683 56.686 52.171 1.00 58.27 154 SER B N 1
ATOM 2909 C CA . SER B 1 98 ? 90.534 57.533 52.412 1.00 57.22 154 SER B CA 1
ATOM 2910 C C . SER B 1 98 ? 89.391 57.012 51.531 1.00 55.91 154 SER B C 1
ATOM 2911 O O . SER B 1 98 ? 88.480 57.762 51.172 1.00 56.41 154 SER B O 1
ATOM 2914 N N . LEU B 1 99 ? 89.465 55.727 51.170 1.00 53.85 155 LEU B N 1
ATOM 2915 C CA . LEU B 1 99 ? 88.395 55.053 50.426 1.00 52.01 155 LEU B CA 1
ATOM 2916 C C . LEU B 1 99 ? 87.215 54.773 51.337 1.00 50.37 155 LEU B C 1
ATOM 2917 O O . LEU B 1 99 ? 87.383 54.166 52.399 1.00 50.09 155 LEU B O 1
ATOM 2922 N N . PRO B 1 100 ? 86.009 55.179 50.912 1.00 48.79 156 PRO B N 1
ATOM 2923 C CA . PRO B 1 100 ? 84.880 55.002 51.824 1.00 47.32 156 PRO B CA 1
ATOM 2924 C C . PRO B 1 100 ? 84.520 53.519 51.956 1.00 46.24 156 PRO B C 1
ATOM 2925 O O . PRO B 1 100 ? 84.703 52.745 51.013 1.00 45.53 156 PRO B O 1
ATOM 2929 N N . SER B 1 101 ? 84.051 53.122 53.131 1.00 45.14 157 SER B N 1
ATOM 2930 C CA . SER B 1 101 ? 83.642 51.748 53.342 1.00 44.69 157 SER B CA 1
ATOM 2931 C C . SER B 1 101 ? 82.260 51.608 53.978 1.00 44.34 157 SER B C 1
ATOM 2932 O O . SER B 1 101 ? 81.725 52.548 54.584 1.00 44.69 157 SER B O 1
ATOM 2935 N N . ILE B 1 102 ? 81.689 50.421 53.829 1.00 43.73 158 ILE B N 1
ATOM 2936 C CA . ILE B 1 102 ? 80.533 50.040 54.600 1.00 43.26 158 ILE B CA 1
ATOM 2937 C C . ILE B 1 102 ? 80.871 48.747 55.332 1.00 42.69 158 ILE B C 1
ATOM 2938 O O . ILE B 1 102 ? 81.314 47.769 54.714 1.00 42.28 158 ILE B O 1
ATOM 2943 N N . THR B 1 103 ? 80.680 48.779 56.654 1.00 42.02 159 THR B N 1
ATOM 2944 C CA . THR B 1 103 ? 81.064 47.697 57.559 1.00 41.88 159 THR B CA 1
ATOM 2945 C C . THR B 1 103 ? 80.039 47.594 58.691 1.00 41.15 159 THR B C 1
ATOM 2946 O O . THR B 1 103 ? 79.130 48.408 58.781 1.00 40.68 159 THR B O 1
ATOM 2950 N N . VAL B 1 104 ? 80.191 46.589 59.549 1.00 40.62 160 VAL B N 1
ATOM 2951 C CA . VAL B 1 104 ? 79.418 46.515 60.785 1.00 40.33 160 VAL B CA 1
ATOM 2952 C C . VAL B 1 104 ? 80.347 46.740 61.973 1.00 40.82 160 VAL B C 1
ATOM 2953 O O . VAL B 1 104 ? 81.569 46.745 61.805 1.00 40.39 160 VAL B O 1
ATOM 2957 N N . ASP B 1 105 ? 79.782 46.906 63.176 1.00 40.78 161 ASP B N 1
ATOM 2958 C CA . ASP B 1 105 ? 80.604 46.933 64.388 1.00 40.02 161 ASP B CA 1
ATOM 2959 C C . ASP B 1 105 ? 81.007 45.517 64.756 1.00 39.34 161 ASP B C 1
ATOM 2960 O O . ASP B 1 105 ? 80.296 44.817 65.489 1.00 39.24 161 ASP B O 1
ATOM 2965 N N . ASN B 1 106 ? 82.157 45.098 64.241 1.00 38.50 162 ASN B N 1
ATOM 2966 C CA . ASN B 1 106 ? 82.642 43.733 64.422 1.00 37.96 162 ASN B CA 1
ATOM 2967 C C . ASN B 1 106 ? 82.966 43.342 65.877 1.00 38.56 162 ASN B C 1
ATOM 2968 O O . ASN B 1 106 ? 82.782 42.186 66.285 1.00 38.37 162 ASN B O 1
ATOM 2973 N N . GLU B 1 107 ? 83.446 44.309 66.649 1.00 39.52 163 GLU B N 1
ATOM 2974 C CA . GLU B 1 107 ? 83.756 44.095 68.060 1.00 41.18 163 GLU B CA 1
ATOM 2975 C C . GLU B 1 107 ? 82.468 43.845 68.856 1.00 39.94 163 GLU B C 1
ATOM 2976 O O . GLU B 1 107 ? 82.336 42.830 69.505 1.00 39.60 163 GLU B O 1
ATOM 2982 N N . GLU B 1 108 ? 81.521 44.765 68.777 1.00 40.42 164 GLU B N 1
ATOM 2983 C CA . GLU B 1 108 ? 80.196 44.578 69.384 1.00 41.73 164 GLU B CA 1
ATOM 2984 C C . GLU B 1 108 ? 79.619 43.197 69.043 1.00 41.07 164 GLU B C 1
ATOM 2985 O O . GLU B 1 108 ? 79.189 42.445 69.942 1.00 40.96 164 GLU B O 1
ATOM 2991 N N . ALA B 1 109 ? 79.674 42.833 67.754 1.00 40.51 165 ALA B N 1
ATOM 2992 C CA . ALA B 1 109 ? 79.101 41.568 67.288 1.00 39.26 165 ALA B CA 1
ATOM 2993 C C . ALA B 1 109 ? 79.687 40.369 68.018 1.00 38.60 165 ALA B C 1
ATOM 2994 O O . ALA B 1 109 ? 78.938 39.518 68.511 1.00 38.83 165 ALA B O 1
ATOM 2996 N N . ALA B 1 110 ? 81.016 40.282 68.078 1.00 37.55 166 ALA B N 1
ATOM 2997 C CA . ALA B 1 110 ? 81.659 39.137 68.708 1.00 37.44 166 ALA B CA 1
ATOM 2998 C C . ALA B 1 110 ? 81.583 39.245 70.252 1.00 37.76 166 ALA B C 1
ATOM 2999 O O . ALA B 1 110 ? 81.561 38.233 70.961 1.00 37.05 166 ALA B O 1
ATOM 3001 N N . TYR B 1 111 ? 81.545 40.477 70.751 1.00 37.66 167 TYR B N 1
ATOM 3002 C CA . TYR B 1 111 ? 81.273 40.712 72.156 1.00 38.50 167 TYR B CA 1
ATOM 3003 C C . TYR B 1 111 ? 79.876 40.141 72.552 1.00 38.26 167 TYR B C 1
ATOM 3004 O O . TYR B 1 111 ? 79.775 39.346 73.499 1.00 37.72 167 TYR B O 1
ATOM 3013 N N . ILE B 1 112 ? 78.825 40.515 71.814 1.00 38.02 168 ILE B N 1
ATOM 3014 C CA . ILE B 1 112 ? 77.475 39.978 72.062 1.00 38.15 168 ILE B CA 1
ATOM 3015 C C . ILE B 1 112 ? 77.475 38.450 71.999 1.00 38.02 168 ILE B C 1
ATOM 3016 O O . ILE B 1 112 ? 76.889 37.784 72.861 1.00 37.92 168 ILE B O 1
ATOM 3021 N N . ALA B 1 113 ? 78.120 37.892 70.971 1.00 37.65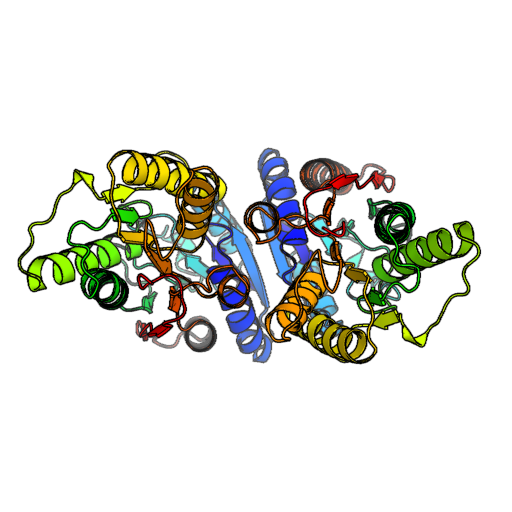 169 ALA B N 1
ATOM 3022 C CA . ALA B 1 113 ? 78.115 36.440 70.764 1.00 36.94 169 ALA B CA 1
ATOM 3023 C C . ALA B 1 113 ? 78.857 35.712 71.876 1.00 36.95 169 ALA B C 1
ATOM 3024 O O . ALA B 1 113 ? 78.413 34.659 72.368 1.00 36.07 169 ALA B O 1
ATOM 3026 N N . THR B 1 114 ? 80.018 36.253 72.251 1.00 37.34 170 THR B N 1
ATOM 3027 C CA . THR B 1 114 ? 80.853 35.595 73.278 1.00 38.25 170 THR B CA 1
ATOM 3028 C C . THR B 1 114 ? 80.180 35.673 74.658 1.00 38.83 170 THR B C 1
ATOM 3029 O O . THR B 1 114 ? 80.077 34.662 75.370 1.00 38.43 170 THR B O 1
ATOM 3033 N N . LYS B 1 115 ? 79.705 36.871 75.002 1.00 39.90 171 LYS B N 1
ATOM 3034 C CA . LYS B 1 115 ? 78.943 37.105 76.228 1.00 41.61 171 LYS B CA 1
ATOM 3035 C C . LYS B 1 115 ? 77.774 36.114 76.380 1.00 42.04 171 LYS B C 1
ATOM 3036 O O . LYS B 1 115 ? 77.556 35.581 77.470 1.00 41.89 171 LYS B O 1
ATOM 3042 N N . ARG B 1 116 ? 77.065 35.824 75.281 1.00 42.43 172 ARG B N 1
ATOM 3043 C CA . ARG B 1 116 ? 75.943 34.886 75.320 1.00 42.47 172 ARG B CA 1
ATOM 3044 C C . ARG B 1 116 ? 76.364 33.474 75.739 1.00 42.36 172 ARG B C 1
ATOM 3045 O O . ARG B 1 116 ? 75.676 32.813 76.524 1.00 42.06 172 ARG B O 1
ATOM 3053 N N . VAL B 1 117 ? 77.492 33.005 75.215 1.00 42.38 173 VAL B N 1
ATOM 3054 C CA . VAL B 1 117 ? 78.016 31.676 75.573 1.00 42.24 173 VAL B CA 1
ATOM 3055 C C . VAL B 1 117 ? 78.489 31.658 77.043 1.00 43.24 173 VAL B C 1
ATOM 3056 O O . VAL B 1 117 ? 78.343 30.655 77.754 1.00 43.54 173 VAL B O 1
ATOM 3060 N N . LEU B 1 118 ? 79.036 32.783 77.487 1.00 43.64 174 LEU B N 1
ATOM 3061 C CA . LEU B 1 118 ? 79.550 32.913 78.843 1.00 44.86 174 LEU B CA 1
ATOM 3062 C C . LEU B 1 118 ? 78.418 32.894 79.879 1.00 45.86 174 LEU B C 1
ATOM 3063 O O . LEU B 1 118 ? 78.553 32.302 80.941 1.00 45.37 174 LEU B O 1
ATOM 3068 N N . GLU B 1 119 ? 77.308 33.536 79.533 1.00 47.49 175 GLU B N 1
ATOM 3069 C CA . GLU B 1 119 ? 76.111 33.573 80.358 1.00 49.45 175 GLU B CA 1
ATOM 3070 C C . GLU B 1 119 ? 75.460 32.223 80.633 1.00 50.53 175 GLU B C 1
ATOM 3071 O O . GLU B 1 119 ? 74.556 32.148 81.455 1.00 50.90 175 GLU B O 1
ATOM 3077 N N . SER B 1 120 ? 75.915 31.169 79.953 1.00 51.83 176 SER B N 1
ATOM 3078 C CA . SER B 1 120 ? 75.637 29.788 80.361 1.00 52.98 176 SER B CA 1
ATOM 3079 C C . SER B 1 120 ? 76.688 29.333 81.376 1.00 53.78 176 SER B C 1
ATOM 3080 O O . SER B 1 120 ? 77.380 30.148 81.971 1.00 54.28 176 SER B O 1
ATOM 3083 N N . THR B 1 121 ? 76.836 28.030 81.567 1.00 54.86 177 THR B N 1
ATOM 3084 C CA . THR B 1 121 ? 77.869 27.541 82.491 1.00 56.07 177 THR B CA 1
ATOM 3085 C C . THR B 1 121 ? 79.291 27.655 81.920 1.00 56.21 177 THR B C 1
ATOM 3086 O O . THR B 1 121 ? 80.276 27.533 82.671 1.00 56.71 177 THR B O 1
ATOM 3090 N N . CYS B 1 122 ? 79.392 27.891 80.609 1.00 56.05 178 CYS B N 1
ATOM 3091 C CA . CYS B 1 122 ? 80.661 27.755 79.883 1.00 55.65 178 CYS B CA 1
ATOM 3092 C C . CYS B 1 122 ? 81.567 28.954 80.036 1.00 54.92 178 CYS B C 1
ATOM 3093 O O . CYS B 1 122 ? 81.231 30.054 79.601 1.00 55.43 178 CYS B O 1
ATOM 3096 N N . LYS B 1 123 ? 82.723 28.739 80.645 1.00 53.79 179 LYS B N 1
ATOM 3097 C CA . LYS B 1 123 ? 83.650 29.837 80.887 1.00 52.96 179 LYS B CA 1
ATOM 3098 C C . LYS B 1 123 ? 84.955 29.691 80.095 1.00 51.80 179 LYS B C 1
ATOM 3099 O O . LYS B 1 123 ? 85.813 30.556 80.153 1.00 52.02 179 LYS B O 1
ATOM 3105 N N . GLU B 1 124 ? 85.085 28.595 79.353 1.00 50.40 180 GLU B N 1
ATOM 3106 C CA . GLU B 1 124 ? 86.185 28.405 78.415 1.00 49.18 180 GLU B CA 1
ATOM 3107 C C . GLU B 1 124 ? 85.615 28.241 77.017 1.00 47.52 180 GLU B C 1
ATOM 3108 O O . GLU B 1 124 ? 85.228 27.136 76.623 1.00 46.90 180 GLU B O 1
ATOM 3114 N N . VAL B 1 125 ? 85.596 29.344 76.276 1.00 46.01 181 VAL B N 1
ATOM 3115 C CA . VAL B 1 125 ? 84.961 29.429 74.962 1.00 44.85 181 VAL B CA 1
ATOM 3116 C C . VAL B 1 125 ? 85.973 29.333 73.809 1.00 43.88 181 VAL B C 1
ATOM 3117 O O . VAL B 1 125 ? 86.828 30.210 73.628 1.00 43.57 181 VAL B O 1
ATOM 3121 N N . GLY B 1 126 ? 85.874 28.254 73.041 1.00 42.79 182 GLY B N 1
ATOM 3122 C CA . GLY B 1 126 ? 86.583 28.160 71.767 1.00 42.13 182 GLY B CA 1
ATOM 3123 C C . GLY B 1 126 ? 86.143 29.236 70.787 1.00 41.13 182 GLY B C 1
ATOM 3124 O O . GLY B 1 126 ? 84.950 29.566 70.699 1.00 40.83 182 GLY B O 1
ATOM 3125 N N . LEU B 1 127 ? 87.117 29.803 70.076 1.00 40.52 183 LEU B N 1
ATOM 3126 C CA . LEU B 1 127 ? 86.854 30.838 69.073 1.00 39.87 183 LEU B CA 1
ATOM 3127 C C . LEU B 1 127 ? 87.374 30.436 67.690 1.00 39.68 183 LEU B C 1
ATOM 3128 O O . LEU B 1 127 ? 88.538 30.070 67.544 1.00 40.21 183 LEU B O 1
ATOM 3133 N N . LEU B 1 128 ? 86.517 30.514 66.678 1.00 39.07 184 LEU B N 1
ATOM 3134 C CA . LEU B 1 128 ? 86.939 30.238 65.302 1.00 38.62 184 LEU B CA 1
ATOM 3135 C C . LEU B 1 128 ? 86.990 31.532 64.524 1.00 38.73 184 LEU B C 1
ATOM 3136 O O . LEU B 1 128 ? 85.960 32.211 64.338 1.00 38.75 184 LEU B O 1
ATOM 3141 N N . LEU B 1 129 ? 88.199 31.882 64.092 1.00 38.02 185 LEU B N 1
ATOM 3142 C CA . LEU B 1 129 ? 88.440 33.108 63.343 1.00 37.89 185 LEU B CA 1
ATOM 3143 C C . LEU B 1 129 ? 88.917 32.783 61.935 1.00 37.96 185 LEU B C 1
ATOM 3144 O O . LEU B 1 129 ? 89.502 31.719 61.707 1.00 37.56 185 LEU B O 1
ATOM 3149 N N . ALA B 1 130 ? 88.672 33.693 60.999 1.00 38.26 186 ALA B N 1
ATOM 3150 C CA . ALA B 1 130 ? 89.228 33.554 59.654 1.00 40.04 186 ALA B CA 1
ATOM 3151 C C . ALA B 1 130 ? 90.721 33.982 59.668 1.00 40.82 186 ALA B C 1
ATOM 3152 O O . ALA B 1 130 ? 91.385 33.884 60.714 1.00 41.71 186 ALA B O 1
ATOM 3154 N N . ASN B 1 131 ? 91.244 34.478 58.547 1.00 41.56 187 ASN B N 1
ATOM 3155 C CA . ASN B 1 131 ? 92.627 34.969 58.513 1.00 42.33 187 ASN B CA 1
ATOM 3156 C C . ASN B 1 131 ? 92.761 36.292 59.262 1.00 42.36 187 ASN B C 1
ATOM 3157 O O . ASN B 1 131 ? 91.941 37.184 59.073 1.00 42.23 187 ASN B O 1
ATOM 3162 N N . PRO B 1 132 ? 93.804 36.430 60.111 1.00 42.78 188 PRO B N 1
ATOM 3163 C CA . PRO B 1 132 ? 93.977 37.643 60.910 1.00 42.47 188 PRO B CA 1
ATOM 3164 C C . PRO B 1 132 ? 94.475 38.851 60.116 1.00 43.04 188 PRO B C 1
ATOM 3165 O O . PRO B 1 132 ? 94.595 39.946 60.667 1.00 43.20 188 PRO B O 1
ATOM 3169 N N . ASN B 1 133 ? 94.734 38.673 58.825 1.00 43.46 189 ASN B N 1
ATOM 3170 C CA . ASN B 1 133 ? 95.035 39.803 57.951 1.00 43.70 189 ASN B CA 1
ATOM 3171 C C . ASN B 1 133 ? 93.801 40.597 57.547 1.00 43.01 189 ASN B C 1
ATOM 3172 O O . ASN B 1 133 ? 93.917 41.630 56.869 1.00 43.07 189 ASN B O 1
ATOM 3177 N N . ILE B 1 134 ? 92.627 40.104 57.945 1.00 41.94 190 ILE B N 1
ATOM 3178 C CA . ILE B 1 134 ? 91.346 40.713 57.555 1.00 41.22 190 ILE B CA 1
ATOM 3179 C C . ILE B 1 134 ? 90.825 41.545 58.726 1.00 40.68 190 ILE B C 1
ATOM 3180 O O . ILE B 1 134 ? 90.834 41.084 59.860 1.00 40.75 190 ILE B O 1
ATOM 3185 N N . SER B 1 135 ? 90.368 42.762 58.456 1.00 40.04 191 SER B N 1
ATOM 3186 C CA . SER B 1 135 ? 89.941 43.631 59.538 1.00 40.04 191 SER B CA 1
ATOM 3187 C C . SER B 1 135 ? 88.764 43.043 60.331 1.00 40.13 191 SER B C 1
ATOM 3188 O O . SER B 1 135 ? 88.652 43.291 61.537 1.00 40.35 191 SER B O 1
ATOM 3191 N N . THR B 1 136 ? 87.889 42.276 59.672 1.00 39.46 192 THR B N 1
ATOM 3192 C CA . THR B 1 136 ? 86.742 41.695 60.399 1.00 39.04 192 THR B CA 1
ATOM 3193 C C . THR B 1 136 ? 87.179 40.652 61.422 1.00 38.33 192 THR B C 1
ATOM 3194 O O . THR B 1 136 ? 86.557 40.521 62.462 1.00 38.17 192 THR B O 1
ATOM 3198 N N . THR B 1 137 ? 88.226 39.901 61.102 1.00 38.57 193 THR B N 1
ATOM 3199 C CA . THR B 1 137 ? 88.841 38.966 62.050 1.00 38.80 193 THR B CA 1
ATOM 3200 C C . THR B 1 137 ? 89.378 39.675 63.299 1.00 39.32 193 THR B C 1
ATOM 3201 O O . THR B 1 137 ? 89.122 39.221 64.419 1.00 38.74 193 THR B O 1
ATOM 3205 N N . ILE B 1 138 ? 90.074 40.801 63.101 1.00 39.63 194 ILE B N 1
ATOM 3206 C CA . ILE B 1 138 ? 90.664 41.552 64.212 1.00 40.22 194 ILE B CA 1
ATOM 3207 C C . ILE B 1 138 ? 89.541 42.146 65.053 1.00 40.45 194 ILE B C 1
ATOM 3208 O O . ILE B 1 138 ? 89.602 42.130 66.287 1.00 40.72 194 ILE B O 1
ATOM 3213 N N . GLY B 1 139 ? 88.531 42.691 64.376 1.00 39.94 195 GLY B N 1
ATOM 3214 C CA . GLY B 1 139 ? 87.359 43.233 65.044 1.00 39.82 195 GLY B CA 1
ATOM 3215 C C . GLY B 1 139 ? 86.691 42.171 65.906 1.00 39.77 195 GLY B C 1
ATOM 3216 O O . GLY B 1 139 ? 86.326 42.429 67.029 1.00 39.81 195 GLY B O 1
ATOM 3217 N N . ARG B 1 140 ? 86.569 40.959 65.378 1.00 39.91 196 ARG B N 1
ATOM 3218 C CA . ARG B 1 140 ? 85.855 39.905 66.068 1.00 39.77 196 ARG B CA 1
ATOM 3219 C C . ARG B 1 140 ? 86.667 39.320 67.216 1.00 40.22 196 ARG B C 1
ATOM 3220 O O . ARG B 1 140 ? 86.113 39.013 68.277 1.00 39.76 196 ARG B O 1
ATOM 3228 N N . LYS B 1 141 ? 87.977 39.202 67.004 1.00 39.95 197 LYS B N 1
ATOM 3229 C CA . LYS B 1 141 ? 88.887 38.851 68.071 1.00 40.33 197 LYS B CA 1
ATOM 3230 C C . LYS B 1 141 ? 88.802 39.867 69.243 1.00 39.94 197 LYS B C 1
ATOM 3231 O O . LYS B 1 141 ? 88.766 39.464 70.395 1.00 39.84 197 LYS B O 1
ATOM 3237 N N . ASN B 1 142 ? 88.751 41.161 68.937 1.00 39.19 198 ASN B N 1
ATOM 3238 C CA . ASN B 1 142 ? 88.652 42.174 69.965 1.00 39.56 198 ASN B CA 1
ATOM 3239 C C . ASN B 1 142 ? 87.327 42.093 70.745 1.00 39.88 198 ASN B C 1
ATOM 3240 O O . ASN B 1 142 ? 87.287 42.414 71.940 1.00 40.26 198 ASN B O 1
ATOM 3245 N N . GLY B 1 143 ? 86.249 41.678 70.077 1.00 39.57 199 GLY B N 1
ATOM 3246 C CA . GLY B 1 143 ? 84.961 41.531 70.756 1.00 39.13 199 GLY B CA 1
ATOM 3247 C C . GLY B 1 143 ? 84.971 40.392 71.755 1.00 39.03 199 GLY B C 1
ATOM 3248 O O . GLY B 1 143 ? 84.474 40.524 72.876 1.00 38.47 199 GLY B O 1
ATOM 3249 N N . TYR B 1 144 ? 85.532 39.266 71.330 1.00 39.11 200 TYR B N 1
ATOM 3250 C CA . TYR B 1 144 ? 85.759 38.112 72.189 1.00 40.17 200 TYR B CA 1
ATOM 3251 C C . TYR B 1 144 ? 86.582 38.468 73.436 1.00 40.74 200 TYR B C 1
ATOM 3252 O O . TYR B 1 144 ? 86.132 38.217 74.553 1.00 41.39 200 TYR B O 1
ATOM 3261 N N . ASN B 1 145 ? 87.773 39.039 73.227 1.00 40.45 201 ASN B N 1
ATOM 3262 C CA . ASN B 1 145 ? 88.644 39.494 74.313 1.00 40.54 201 ASN B CA 1
ATOM 3263 C C . ASN B 1 145 ? 87.905 40.350 75.345 1.00 40.93 201 ASN B C 1
ATOM 3264 O O . ASN B 1 145 ? 88.016 40.110 76.548 1.00 41.08 201 ASN B O 1
ATOM 3269 N N . LYS B 1 146 ? 87.163 41.340 74.856 1.00 41.28 202 LYS B N 1
ATOM 3270 C CA . LYS B 1 146 ? 86.372 42.263 75.681 1.00 42.60 202 LYS B CA 1
ATOM 3271 C C . LYS B 1 146 ? 85.322 41.551 76.568 1.00 42.58 202 LYS B C 1
ATOM 3272 O O . LYS B 1 146 ? 85.109 41.924 77.726 1.00 42.85 202 LYS B O 1
ATOM 3278 N N . ALA B 1 147 ? 84.693 40.513 76.029 1.00 42.43 203 ALA B N 1
ATOM 3279 C CA . ALA B 1 147 ? 83.702 39.766 76.777 1.00 42.63 203 ALA B CA 1
ATOM 3280 C C . ALA B 1 147 ? 84.381 38.901 77.827 1.00 42.72 203 ALA B C 1
ATOM 3281 O O . ALA B 1 147 ? 83.956 38.879 78.973 1.00 42.29 203 ALA B O 1
ATOM 3283 N N . ILE B 1 148 ? 85.423 38.187 77.420 1.00 43.50 204 ILE B N 1
ATOM 3284 C CA . ILE B 1 148 ? 86.224 37.376 78.329 1.00 44.61 204 ILE B CA 1
ATOM 3285 C C . ILE B 1 148 ? 86.658 38.216 79.545 1.00 45.29 204 ILE B C 1
ATOM 3286 O O . ILE B 1 148 ? 86.520 37.792 80.688 1.00 45.59 204 ILE B O 1
ATOM 3291 N N . SER B 1 149 ? 87.141 39.418 79.271 1.00 45.79 205 SER B N 1
ATOM 3292 C CA . SER B 1 149 ? 87.691 40.306 80.278 1.00 47.10 205 SER B CA 1
ATOM 3293 C C . SER B 1 149 ? 86.618 40.833 81.243 1.00 47.51 205 SER B C 1
ATOM 3294 O O . SER B 1 149 ? 86.863 41.009 82.432 1.00 48.26 205 SER B O 1
ATOM 3297 N N . GLU B 1 150 ? 85.423 41.054 80.716 1.00 48.01 206 GLU B N 1
ATOM 3298 C CA . GLU B 1 150 ? 84.286 41.535 81.481 1.00 48.15 206 GLU B CA 1
ATOM 3299 C C . GLU B 1 150 ? 83.841 40.476 82.493 1.00 48.10 206 GLU B C 1
ATOM 3300 O O . GLU B 1 150 ? 83.217 40.786 83.510 1.00 48.09 206 GLU B O 1
ATOM 3306 N N . PHE B 1 151 ? 84.181 39.228 82.206 1.00 47.72 207 PHE B N 1
ATOM 3307 C CA . PHE B 1 151 ? 83.880 38.127 83.089 1.00 48.08 207 PHE B CA 1
ATOM 3308 C C . PHE B 1 151 ? 85.057 37.772 83.990 1.00 48.35 207 PHE B C 1
ATOM 3309 O O . PHE B 1 151 ? 85.071 36.706 84.613 1.00 48.09 207 PHE B O 1
ATOM 3317 N N . ASP B 1 152 ? 86.031 38.685 84.056 1.00 49.14 208 ASP B N 1
ATOM 3318 C CA . ASP B 1 152 ? 87.324 38.466 84.733 1.00 49.48 208 ASP B CA 1
ATOM 3319 C C . ASP B 1 152 ? 87.971 37.120 84.473 1.00 48.74 208 ASP B C 1
ATOM 3320 O O . ASP B 1 152 ? 88.517 36.488 85.364 1.00 48.71 208 ASP B O 1
ATOM 3325 N N . LEU B 1 153 ? 87.912 36.692 83.221 1.00 48.72 209 LEU B N 1
ATOM 3326 C CA . LEU B 1 153 ? 88.601 35.490 82.804 1.00 48.16 209 LEU B CA 1
ATOM 3327 C C . LEU B 1 153 ? 89.876 35.899 82.065 1.00 48.08 209 LEU B C 1
ATOM 3328 O O . LEU B 1 153 ? 89.979 37.032 81.614 1.00 47.56 209 LEU B O 1
ATOM 3333 N N . ASN B 1 154 ? 90.843 34.983 81.984 1.00 48.66 210 ASN B N 1
ATOM 3334 C CA . ASN B 1 154 ? 92.126 35.182 81.286 1.00 49.33 210 ASN B CA 1
ATOM 3335 C C . ASN B 1 154 ? 91.993 34.739 79.828 1.00 50.00 210 ASN B C 1
ATOM 3336 O O . ASN B 1 154 ? 91.343 33.738 79.561 1.00 50.17 210 ASN B O 1
ATOM 3341 N N . VAL B 1 155 ? 92.604 35.424 78.866 1.00 51.03 211 VAL B N 1
ATOM 3342 C CA . VAL B 1 155 ? 92.532 34.837 77.515 1.00 51.86 211 VAL B CA 1
ATOM 3343 C C . VAL B 1 155 ? 93.530 33.688 77.419 1.00 52.05 211 VAL B C 1
ATOM 3344 O O . VAL B 1 155 ? 94.627 33.739 77.978 1.00 53.11 211 VAL B O 1
ATOM 3348 N N . ASN B 1 156 ? 93.078 32.634 76.765 1.00 51.95 212 ASN B N 1
ATOM 3349 C CA . ASN B 1 156 ? 93.810 31.411 76.556 1.00 51.85 212 ASN B CA 1
ATOM 3350 C C . ASN B 1 156 ? 93.953 31.288 75.032 1.00 51.62 212 ASN B C 1
ATOM 3351 O O . ASN B 1 156 ? 92.992 30.933 74.341 1.00 50.36 212 ASN B O 1
ATOM 3356 N N . PRO B 1 157 ? 95.148 31.637 74.507 1.00 51.86 213 PRO B N 1
ATOM 3357 C CA . PRO B 1 157 ? 95.400 31.621 73.050 1.00 51.72 213 PRO B CA 1
ATOM 3358 C C . PRO B 1 157 ? 95.209 30.237 72.421 1.00 51.45 213 PRO B C 1
ATOM 3359 O O . PRO B 1 157 ? 94.875 30.154 71.249 1.00 51.74 213 PRO B O 1
ATOM 3363 N N . SER B 1 158 ? 95.398 29.179 73.212 1.00 51.08 214 SER B N 1
ATOM 3364 C CA . SER B 1 158 ? 95.017 27.810 72.869 1.00 50.92 214 SER B CA 1
ATOM 3365 C C . SER B 1 158 ? 93.616 27.646 72.272 1.00 50.66 214 SER B C 1
ATOM 3366 O O . SER B 1 158 ? 93.377 26.722 71.482 1.00 50.50 214 SER B O 1
ATOM 3369 N N . LEU B 1 159 ? 92.696 28.514 72.695 1.00 50.20 215 LEU B N 1
ATOM 3370 C CA . LEU B 1 159 ? 91.258 28.385 72.410 1.00 49.76 215 LEU B CA 1
ATOM 3371 C C . LEU B 1 159 ? 90.853 29.098 71.133 1.00 49.15 215 LEU B C 1
ATOM 3372 O O . LEU B 1 159 ? 89.738 28.915 70.635 1.00 49.06 215 LEU B O 1
ATOM 3377 N N . ILE B 1 160 ? 91.757 29.937 70.638 1.00 48.29 216 ILE B N 1
ATOM 3378 C CA . ILE B 1 160 ? 91.519 30.750 69.467 1.00 47.59 216 ILE B CA 1
ATOM 3379 C C . ILE B 1 160 ? 92.157 30.055 68.270 1.00 47.78 216 ILE B C 1
ATOM 3380 O O . ILE B 1 160 ? 93.336 29.733 68.305 1.00 47.72 216 ILE B O 1
ATOM 3385 N N . HIS B 1 161 ? 91.362 29.804 67.228 1.00 47.66 217 HIS B N 1
ATOM 3386 C CA . HIS B 1 161 ? 91.858 29.192 66.001 1.00 47.31 217 HIS B CA 1
ATOM 3387 C C . HIS B 1 161 ? 91.660 30.138 64.803 1.00 47.24 217 HIS B C 1
ATOM 3388 O O . HIS B 1 161 ? 90.710 30.911 64.768 1.00 46.85 217 HIS B O 1
ATOM 3395 N N . TYR B 1 162 ? 92.579 30.087 63.839 1.00 47.23 218 TYR B N 1
ATOM 3396 C CA . TYR B 1 162 ? 92.497 30.916 62.630 1.00 47.40 218 TYR B CA 1
ATOM 3397 C C . TYR B 1 162 ? 92.586 30.061 61.369 1.00 47.89 218 TYR B C 1
ATOM 3398 O O . TYR B 1 162 ? 93.278 29.036 61.342 1.00 46.69 218 TYR B O 1
ATOM 3407 N N . SER B 1 163 ? 91.886 30.519 60.334 1.00 48.53 219 SER B N 1
ATOM 3408 C CA . SER B 1 163 ? 91.955 29.964 58.993 1.00 49.50 219 SER B CA 1
ATOM 3409 C C . SER B 1 163 ? 93.081 30.658 58.242 1.00 50.29 219 SER B C 1
ATOM 3410 O O . SER B 1 163 ? 92.833 31.500 57.372 1.00 50.56 219 SER B O 1
ATOM 3413 N N . ASP B 1 164 ? 94.317 30.307 58.577 1.00 51.40 220 ASP B N 1
ATOM 3414 C CA . ASP B 1 164 ? 95.486 30.971 58.001 1.00 52.78 220 ASP B CA 1
ATOM 3415 C C . ASP B 1 164 ? 96.387 30.020 57.197 1.00 53.41 220 ASP B C 1
ATOM 3416 O O . ASP B 1 164 ? 97.519 30.360 56.848 1.00 53.70 220 ASP B O 1
ATOM 3421 N N . GLN B 1 165 ? 95.870 28.838 56.896 1.00 54.21 221 GLN B N 1
ATOM 3422 C CA . GLN B 1 165 ? 96.643 27.821 56.204 1.00 55.56 221 GLN B CA 1
ATOM 3423 C C . GLN B 1 165 ? 96.410 27.877 54.704 1.00 55.91 221 GLN B C 1
ATOM 3424 O O . GLN B 1 165 ? 97.341 27.781 53.918 1.00 56.57 221 GLN B O 1
ATOM 3430 N N . GLN B 1 166 ? 95.156 28.030 54.311 1.00 56.49 222 GLN B N 1
ATOM 3431 C CA . GLN B 1 166 ? 94.792 28.009 52.902 1.00 56.84 222 GLN B CA 1
ATOM 3432 C C . GLN B 1 166 ? 93.796 29.108 52.537 1.00 56.13 222 GLN B C 1
ATOM 3433 O O . GLN B 1 166 ? 93.289 29.823 53.404 1.00 56.40 222 GLN B O 1
ATOM 3439 N N . LEU B 1 167 ? 93.501 29.210 51.247 1.00 54.92 223 LEU B N 1
ATOM 3440 C CA . LEU B 1 167 ? 92.716 30.307 50.729 1.00 53.70 223 LEU B CA 1
ATOM 3441 C C . LEU B 1 167 ? 91.379 29.841 50.164 1.00 53.27 223 LEU B C 1
ATOM 3442 O O . LEU B 1 167 ? 91.305 28.786 49.529 1.00 53.19 223 LEU B O 1
ATOM 3447 N N . GLY B 1 168 ? 90.323 30.613 50.421 1.00 52.74 224 GLY B N 1
ATOM 3448 C CA . GLY B 1 168 ? 89.034 30.396 49.769 1.00 52.34 224 GLY B CA 1
ATOM 3449 C C . GLY B 1 168 ? 87.895 29.854 50.621 1.00 52.43 224 GLY B C 1
ATOM 3450 O O . GLY B 1 168 ? 87.985 29.805 51.856 1.00 52.37 224 GLY B O 1
ATOM 3451 N N . THR B 1 169 ? 86.820 29.448 49.941 1.00 52.15 225 THR B N 1
ATOM 3452 C CA . THR B 1 169 ? 85.596 28.977 50.577 1.00 51.89 225 THR B CA 1
ATOM 3453 C C . THR B 1 169 ? 85.829 27.676 51.336 1.00 52.13 225 THR B C 1
ATOM 3454 O O . THR B 1 169 ? 85.711 27.640 52.566 1.00 52.15 225 THR B O 1
ATOM 3458 N N . ASN B 1 170 ? 86.169 26.614 50.616 1.00 52.23 226 ASN B N 1
ATOM 3459 C CA . ASN B 1 170 ? 86.410 25.319 51.249 1.00 52.62 226 ASN B CA 1
ATOM 3460 C C . ASN B 1 170 ? 87.514 25.350 52.297 1.00 52.29 226 ASN B C 1
ATOM 3461 O O . ASN B 1 170 ? 87.453 24.601 53.277 1.00 52.64 226 ASN B O 1
ATOM 3466 N N . ALA B 1 171 ? 88.521 26.202 52.087 1.00 51.11 227 ALA B N 1
ATOM 3467 C CA . ALA B 1 171 ? 89.597 26.384 53.073 1.00 50.43 227 ALA B CA 1
ATOM 3468 C C . ALA B 1 171 ? 89.014 26.765 54.443 1.00 49.68 227 ALA B C 1
ATOM 3469 O O . ALA B 1 171 ? 89.317 26.159 55.458 1.00 49.21 227 ALA B O 1
ATOM 3471 N N . GLN B 1 172 ? 88.154 27.767 54.440 1.00 49.40 228 GLN B N 1
ATOM 3472 C CA . GLN B 1 172 ? 87.505 28.225 55.645 1.00 49.59 228 GLN B CA 1
ATOM 3473 C C . GLN B 1 172 ? 86.685 27.135 56.334 1.00 49.52 228 GLN B C 1
ATOM 3474 O O . GLN B 1 172 ? 86.805 26.950 57.537 1.00 49.74 228 GLN B O 1
ATOM 3480 N N . ILE B 1 173 ? 85.888 26.393 55.569 1.00 49.32 229 ILE B N 1
ATOM 3481 C CA . ILE B 1 173 ? 85.084 25.303 56.122 1.00 49.15 229 ILE B CA 1
ATOM 3482 C C . ILE B 1 173 ? 85.944 24.240 56.799 1.00 49.03 229 ILE B C 1
ATOM 3483 O O . ILE B 1 173 ? 85.608 23.767 57.897 1.00 48.17 229 ILE B O 1
ATOM 3488 N N . TYR B 1 174 ? 87.047 23.872 56.150 1.00 49.01 230 TYR B N 1
ATOM 3489 C CA . TYR B 1 174 ? 87.924 22.847 56.700 1.00 49.51 230 TYR B CA 1
ATOM 3490 C C . TYR B 1 174 ? 88.619 23.304 57.994 1.00 48.93 230 TYR B C 1
ATOM 3491 O O . TYR B 1 174 ? 88.807 22.512 58.919 1.00 47.88 230 TYR B O 1
ATOM 3500 N N . SER B 1 175 ? 88.981 24.588 58.035 1.00 48.81 231 SER B N 1
ATOM 3501 C CA . SER B 1 175 ? 89.571 25.229 59.210 1.00 48.39 231 SER B CA 1
ATOM 3502 C C . SER B 1 175 ? 88.636 25.156 60.427 1.00 48.44 231 SER B C 1
ATOM 3503 O O . SER B 1 175 ? 89.075 24.781 61.517 1.00 48.21 231 SER B O 1
ATOM 3506 N N . GLY B 1 176 ? 87.359 25.503 60.235 1.00 48.19 232 GLY B N 1
ATOM 3507 C CA . GLY B 1 176 ? 86.336 25.372 61.285 1.00 48.35 232 GLY B CA 1
ATOM 3508 C C . GLY B 1 176 ? 86.154 23.937 61.754 1.00 48.77 232 GLY B C 1
ATOM 3509 O O . GLY B 1 176 ? 86.155 23.653 62.953 1.00 48.33 232 GLY B O 1
ATOM 3510 N N . TYR B 1 177 ? 86.010 23.028 60.793 1.00 49.33 233 TYR B N 1
ATOM 3511 C CA . TYR B 1 177 ? 85.942 21.600 61.064 1.00 49.96 233 TYR B CA 1
ATOM 3512 C C . TYR B 1 177 ? 87.135 21.085 61.901 1.00 49.76 233 TYR B C 1
ATOM 3513 O O . TYR B 1 177 ? 86.951 20.543 62.988 1.00 49.56 233 TYR B O 1
ATOM 3522 N N . GLU B 1 178 ? 88.350 21.251 61.393 1.00 49.40 234 GLU B N 1
ATOM 3523 C CA . GLU B 1 178 ? 89.521 20.727 62.101 1.00 49.97 234 GLU B CA 1
ATOM 3524 C C . GLU B 1 178 ? 89.750 21.426 63.462 1.00 48.93 234 GLU B C 1
ATOM 3525 O O . GLU B 1 178 ? 90.060 20.767 64.455 1.00 49.19 234 GLU B O 1
ATOM 3531 N N . ALA B 1 179 ? 89.548 22.741 63.511 1.00 47.72 235 ALA B N 1
ATOM 3532 C CA . ALA B 1 179 ? 89.648 23.489 64.760 1.00 47.36 235 ALA B CA 1
ATOM 3533 C C . ALA B 1 179 ? 88.675 22.977 65.817 1.00 47.25 235 ALA B C 1
ATOM 3534 O O . ALA B 1 179 ? 89.067 22.776 66.967 1.00 47.10 235 ALA B O 1
ATOM 3536 N N . THR B 1 180 ? 87.417 22.771 65.417 1.00 46.80 236 THR B N 1
ATOM 3537 C CA . THR B 1 180 ? 86.359 22.298 66.320 1.00 46.93 236 THR B CA 1
ATOM 3538 C C . THR B 1 180 ? 86.625 20.872 66.790 1.00 47.39 236 THR B C 1
ATOM 3539 O O . THR B 1 180 ? 86.455 20.561 67.965 1.00 46.63 236 THR B O 1
ATOM 3543 N N . LYS B 1 181 ? 87.060 20.023 65.861 1.00 48.57 237 LYS B N 1
ATOM 3544 C CA . LYS B 1 181 ? 87.453 18.643 66.163 1.00 50.13 237 LYS B CA 1
ATOM 3545 C C . LYS B 1 181 ? 88.523 18.593 67.254 1.00 50.02 237 LYS B C 1
ATOM 3546 O O . LYS B 1 181 ? 88.478 17.736 68.126 1.00 50.54 237 LYS B O 1
ATOM 3552 N N . THR B 1 182 ? 89.470 19.527 67.202 1.00 50.52 238 THR B N 1
ATOM 3553 C CA . THR B 1 182 ? 90.501 19.691 68.234 1.00 50.55 238 THR B CA 1
ATOM 3554 C C . THR B 1 182 ? 89.895 20.170 69.551 1.00 50.48 238 THR B C 1
ATOM 3555 O O . THR B 1 182 ? 90.129 19.563 70.604 1.00 50.31 238 THR B O 1
ATOM 3559 N N . LEU B 1 183 ? 89.123 21.259 69.480 1.00 50.00 239 LEU B N 1
ATOM 3560 C CA . LEU B 1 183 ? 88.421 21.818 70.644 1.00 49.81 239 LEU B CA 1
ATOM 3561 C C . LEU B 1 183 ? 87.544 20.795 71.360 1.00 49.98 239 LEU B C 1
ATOM 3562 O O . LEU B 1 183 ? 87.540 20.716 72.594 1.00 50.19 239 LEU B O 1
ATOM 3567 N N . LEU B 1 184 ? 86.806 20.002 70.591 1.00 50.15 240 LEU B N 1
ATOM 3568 C CA . LEU B 1 184 ? 85.916 19.011 71.186 1.00 50.33 240 LEU B CA 1
ATOM 3569 C C . LEU B 1 184 ? 86.727 17.956 71.899 1.00 51.10 240 LEU B C 1
ATOM 3570 O O . LEU B 1 184 ? 86.360 17.522 72.987 1.00 52.06 240 LEU B O 1
ATOM 3575 N N . SER B 1 185 ? 87.852 17.578 71.304 1.00 51.89 241 SER B N 1
ATOM 3576 C CA . SER B 1 185 ? 88.748 16.590 71.899 1.00 52.96 241 SER B CA 1
ATOM 3577 C C . SER B 1 185 ? 89.370 17.020 73.244 1.00 53.07 241 SER B C 1
ATOM 3578 O O . SER B 1 185 ? 89.784 16.167 74.030 1.00 53.51 241 SER B O 1
ATOM 3581 N N . LYS B 1 186 ? 89.452 18.329 73.484 1.00 52.96 242 LYS B N 1
ATOM 3582 C CA . LYS B 1 186 ? 89.925 18.873 74.762 1.00 53.27 242 LYS B CA 1
ATOM 3583 C C . LYS B 1 186 ? 88.791 19.043 75.779 1.00 52.32 242 LYS B C 1
ATOM 3584 O O . LYS B 1 186 ? 89.013 19.574 76.867 1.00 52.11 242 LYS B O 1
ATOM 3590 N N . GLY B 1 187 ? 87.576 18.640 75.410 1.00 51.53 243 GLY B N 1
ATOM 3591 C CA . GLY B 1 187 ? 86.409 18.864 76.255 1.00 50.48 243 GLY B CA 1
ATOM 3592 C C . GLY B 1 187 ? 85.889 20.298 76.290 1.00 50.08 243 GLY B C 1
ATOM 3593 O O . GLY B 1 187 ? 85.261 20.705 77.266 1.00 50.36 243 GLY B O 1
ATOM 3594 N N . ILE B 1 188 ? 86.130 21.074 75.236 1.00 49.45 244 ILE B N 1
ATOM 3595 C CA . ILE B 1 188 ? 85.523 22.403 75.138 1.00 49.14 244 ILE B CA 1
ATOM 3596 C C . ILE B 1 188 ? 83.995 22.307 74.902 1.00 48.85 244 ILE B C 1
ATOM 3597 O O . ILE B 1 188 ? 83.512 21.514 74.064 1.00 48.49 244 ILE B O 1
ATOM 3602 N N . LYS B 1 189 ? 83.258 23.121 75.654 1.00 48.28 245 LYS B N 1
ATOM 3603 C CA . LYS B 1 189 ? 81.794 23.048 75.718 1.00 48.60 245 LYS B CA 1
ATOM 3604 C C . LYS B 1 189 ? 81.069 24.241 75.091 1.00 47.45 245 LYS B C 1
ATOM 3605 O O . LYS B 1 189 ? 79.844 24.218 74.970 1.00 47.54 245 LYS B O 1
ATOM 3611 N N . GLY B 1 190 ? 81.812 25.277 74.704 1.00 46.35 246 GLY B N 1
ATOM 3612 C CA . GLY B 1 190 ? 81.224 26.497 74.136 1.00 45.43 246 GLY B CA 1
ATOM 3613 C C . GLY B 1 190 ? 82.052 26.943 72.941 1.00 45.26 246 GLY B C 1
ATOM 3614 O O . GLY B 1 190 ? 83.284 26.969 73.017 1.00 45.76 246 GLY B O 1
ATOM 3615 N N . ILE B 1 191 ? 81.389 27.274 71.831 1.00 44.49 247 ILE B N 1
ATOM 3616 C CA . ILE B 1 191 ? 82.087 27.656 70.586 1.00 43.08 247 ILE B CA 1
ATOM 3617 C C . ILE B 1 191 ? 81.452 28.860 69.899 1.00 42.24 247 ILE B C 1
ATOM 3618 O O . ILE B 1 191 ? 80.254 28.868 69.670 1.00 42.88 247 ILE B O 1
ATOM 3623 N N . VAL B 1 192 ? 82.252 29.887 69.607 1.00 40.91 248 VAL B N 1
ATOM 3624 C CA . VAL B 1 192 ? 81.819 31.021 68.779 1.00 38.85 248 VAL B CA 1
ATOM 3625 C C . VAL B 1 192 ? 82.487 30.912 67.393 1.00 38.77 248 VAL B C 1
ATOM 3626 O O . VAL B 1 192 ? 83.713 30.987 67.275 1.00 38.34 248 VAL B O 1
ATOM 3630 N N . ALA B 1 193 ? 81.680 30.690 66.356 1.00 38.02 249 ALA B N 1
ATOM 3631 C CA . ALA B 1 193 ? 82.178 30.567 64.981 1.00 37.41 249 ALA B CA 1
ATOM 3632 C C . ALA B 1 193 ? 81.844 31.859 64.280 1.00 37.05 249 ALA B C 1
ATOM 3633 O O . ALA B 1 193 ? 80.658 32.202 64.160 1.00 37.88 249 ALA B O 1
ATOM 3635 N N . THR B 1 194 ? 82.871 32.586 63.834 1.00 36.08 250 THR B N 1
ATOM 3636 C CA . THR B 1 194 ? 82.708 33.990 63.435 1.00 35.40 250 THR B CA 1
ATOM 3637 C C . THR B 1 194 ? 82.408 34.276 61.956 1.00 35.24 250 THR B C 1
ATOM 3638 O O . THR B 1 194 ? 82.393 35.430 61.520 1.00 34.63 250 THR B O 1
ATOM 3642 N N . ASN B 1 195 ? 82.190 33.233 61.172 1.00 35.49 251 ASN B N 1
ATOM 3643 C CA . ASN B 1 195 ? 81.519 33.418 59.892 1.00 35.53 251 ASN B CA 1
ATOM 3644 C C . ASN B 1 195 ? 80.787 32.165 59.494 1.00 36.14 251 ASN B C 1
ATOM 3645 O O . ASN B 1 195 ? 81.008 31.084 60.077 1.00 35.58 251 ASN B O 1
ATOM 3650 N N . HIS B 1 196 ? 79.917 32.318 58.494 1.00 37.62 252 HIS B N 1
ATOM 3651 C CA . HIS B 1 196 ? 79.045 31.231 58.022 1.00 38.70 252 HIS B CA 1
ATOM 3652 C C . HIS B 1 196 ? 79.811 29.946 57.720 1.00 37.94 252 HIS B C 1
ATOM 3653 O O . HIS B 1 196 ? 79.427 28.861 58.154 1.00 38.37 252 HIS B O 1
ATOM 3660 N N . LEU B 1 197 ? 80.928 30.082 57.015 1.00 38.04 253 LEU B N 1
ATOM 3661 C CA . LEU B 1 197 ? 81.727 28.922 56.598 1.00 37.93 253 LEU B CA 1
ATOM 3662 C C . LEU B 1 197 ? 82.432 28.235 57.777 1.00 37.98 253 LEU B C 1
ATOM 3663 O O . LEU B 1 197 ? 82.492 26.998 57.838 1.00 37.77 253 LEU B O 1
ATOM 3668 N N . LEU B 1 198 ? 82.955 29.035 58.712 1.00 37.93 254 LEU B N 1
ATOM 3669 C CA . LEU B 1 198 ? 83.579 28.487 59.925 1.00 38.50 254 LEU B CA 1
ATOM 3670 C C . LEU B 1 198 ? 82.512 27.738 60.717 1.00 38.54 254 LEU B C 1
ATOM 3671 O O . LEU B 1 198 ? 82.743 26.604 61.182 1.00 39.04 254 LEU B O 1
ATOM 3676 N N . LEU B 1 199 ? 81.344 28.368 60.840 1.00 38.65 255 LEU B N 1
ATOM 3677 C CA . LEU B 1 199 ? 80.152 27.713 61.399 1.00 39.14 255 LEU B CA 1
ATOM 3678 C C . LEU B 1 199 ? 79.844 26.370 60.743 1.00 39.62 255 LEU B C 1
ATOM 3679 O O . LEU B 1 199 ? 79.714 25.372 61.448 1.00 40.38 255 LEU B O 1
ATOM 3684 N N . LEU B 1 200 ? 79.743 26.324 59.410 1.00 40.58 256 LEU B N 1
ATOM 3685 C CA . LEU B 1 200 ? 79.490 25.030 58.713 1.00 41.44 256 LEU B CA 1
ATOM 3686 C C . LEU B 1 200 ? 80.542 23.981 59.040 1.00 41.60 256 LEU B C 1
ATOM 3687 O O . LEU B 1 200 ? 80.220 22.809 59.201 1.00 42.29 256 LEU B O 1
ATOM 3692 N N . GLY B 1 201 ? 81.803 24.399 59.146 1.00 41.72 257 GLY B N 1
ATOM 3693 C CA . GLY B 1 201 ? 82.860 23.496 59.565 1.00 41.31 257 GLY B CA 1
ATOM 3694 C C . GLY B 1 201 ? 82.695 23.028 60.992 1.00 42.02 257 GLY B C 1
ATOM 3695 O O . GLY B 1 201 ? 82.907 21.853 61.283 1.00 41.88 257 GLY B O 1
ATOM 3696 N N . ALA B 1 202 ? 82.314 23.935 61.896 1.00 42.47 258 ALA B N 1
ATOM 3697 C CA . ALA B 1 202 ? 82.046 23.539 63.286 1.00 42.79 258 ALA B CA 1
ATOM 3698 C C . ALA B 1 202 ? 80.976 22.455 63.331 1.00 43.51 258 ALA B C 1
ATOM 3699 O O . ALA B 1 202 ? 81.175 21.404 63.940 1.00 43.52 258 ALA B O 1
ATOM 3701 N N . LEU B 1 203 ? 79.865 22.696 62.630 1.00 44.38 259 LEU B N 1
ATOM 3702 C CA . LEU B 1 203 ? 78.711 21.786 62.654 1.00 44.99 259 LEU B CA 1
ATOM 3703 C C . LEU B 1 203 ? 79.051 20.414 62.089 1.00 45.76 259 LEU B C 1
ATOM 3704 O O . LEU B 1 203 ? 78.560 19.402 62.602 1.00 45.73 259 LEU B O 1
ATOM 3709 N N . GLN B 1 204 ? 79.890 20.388 61.044 1.00 46.63 260 GLN B N 1
ATOM 3710 C CA . GLN B 1 204 ? 80.460 19.134 60.506 1.00 47.16 260 GLN B CA 1
ATOM 3711 C C . GLN B 1 204 ? 81.243 18.356 61.541 1.00 47.44 260 GLN B C 1
ATOM 3712 O O . GLN B 1 204 ? 81.144 17.152 61.607 1.00 47.62 260 GLN B O 1
ATOM 3718 N N . ALA B 1 205 ? 82.049 19.041 62.341 1.00 48.84 261 ALA B N 1
ATOM 3719 C CA . ALA B 1 205 ? 82.876 18.350 63.340 1.00 49.97 261 ALA B CA 1
ATOM 3720 C C . ALA B 1 205 ? 82.023 17.799 64.484 1.00 50.63 261 ALA B C 1
ATOM 3721 O O . ALA B 1 205 ? 82.263 16.697 64.963 1.00 50.79 261 ALA B O 1
ATOM 3723 N N . ILE B 1 206 ? 81.035 18.585 64.910 1.00 51.87 262 ILE B N 1
ATOM 3724 C CA . ILE B 1 206 ? 80.124 18.202 65.985 1.00 53.04 262 ILE B CA 1
ATOM 3725 C C . ILE B 1 206 ? 79.275 17.003 65.547 1.00 54.37 262 ILE B C 1
ATOM 3726 O O . ILE B 1 206 ? 79.152 16.031 66.283 1.00 54.17 262 ILE B O 1
ATOM 3731 N N . LYS B 1 207 ? 78.710 17.086 64.341 1.00 56.22 263 LYS B N 1
ATOM 3732 C CA . LYS B 1 207 ? 77.895 16.014 63.774 1.00 57.70 263 LYS B CA 1
ATOM 3733 C C . LYS B 1 207 ? 78.679 14.717 63.761 1.00 58.95 263 LYS B C 1
ATOM 3734 O O . LYS B 1 207 ? 78.219 13.701 64.294 1.00 58.97 263 LYS B O 1
ATOM 3740 N N . GLU B 1 208 ? 79.872 14.779 63.166 1.00 60.48 264 GLU B N 1
ATOM 3741 C CA . GLU B 1 208 ? 80.776 13.634 63.040 1.00 62.01 264 GLU B CA 1
ATOM 3742 C C . GLU B 1 208 ? 81.115 12.996 64.384 1.00 62.41 264 GLU B C 1
ATOM 3743 O O . GLU B 1 208 ? 81.146 11.777 64.497 1.00 62.77 264 GLU B O 1
ATOM 3749 N N . SER B 1 209 ? 81.368 13.823 65.397 1.00 63.39 265 SER B N 1
ATOM 3750 C CA . SER B 1 209 ? 81.618 13.330 66.754 1.00 63.98 265 SER B CA 1
ATOM 3751 C C . SER B 1 209 ? 80.327 12.771 67.338 1.00 64.91 265 SER B C 1
ATOM 3752 O O . SER B 1 209 ? 79.249 12.919 66.745 1.00 65.15 265 SER B O 1
ATOM 3755 N N . GLU B 1 210 ? 80.420 12.126 68.494 1.00 65.68 266 GLU B N 1
ATOM 3756 C CA . GLU B 1 210 ? 79.211 11.620 69.132 1.00 66.68 266 GLU B CA 1
ATOM 3757 C C . GLU B 1 210 ? 78.357 12.781 69.640 1.00 66.12 266 GLU B C 1
ATOM 3758 O O . GLU B 1 210 ? 77.131 12.668 69.703 1.00 66.31 266 GLU B O 1
ATOM 3764 N N . LYS B 1 211 ? 79.024 13.896 69.951 1.00 65.20 267 LYS B N 1
ATOM 3765 C CA . LYS B 1 211 ? 78.512 14.926 70.868 1.00 64.02 267 LYS B CA 1
ATOM 3766 C C . LYS B 1 211 ? 77.229 15.653 70.457 1.00 62.98 267 LYS B C 1
ATOM 3767 O O . LYS B 1 211 ? 76.953 15.854 69.278 1.00 63.07 267 LYS B O 1
ATOM 3773 N N . GLU B 1 212 ? 76.462 16.058 71.465 1.00 61.54 268 GLU B N 1
ATOM 3774 C CA . GLU B 1 212 ? 75.103 16.542 71.282 1.00 60.04 268 GLU B CA 1
ATOM 3775 C C . GLU B 1 212 ? 74.968 18.018 71.678 1.00 58.27 268 GLU B C 1
ATOM 3776 O O . GLU B 1 212 ? 75.243 18.381 72.816 1.00 57.55 268 GLU B O 1
ATOM 3782 N N . ILE B 1 213 ? 74.554 18.871 70.738 1.00 56.67 269 ILE B N 1
ATOM 3783 C CA . ILE B 1 213 ? 74.390 20.295 71.033 1.00 54.65 269 ILE B CA 1
ATOM 3784 C C . ILE B 1 213 ? 73.278 20.487 72.064 1.00 54.56 269 ILE B C 1
ATOM 3785 O O . ILE B 1 213 ? 72.277 19.761 72.042 1.00 54.16 269 ILE B O 1
ATOM 3790 N N . LYS B 1 214 ? 73.479 21.462 72.961 1.00 53.75 270 LYS B N 1
ATOM 3791 C CA . LYS B 1 214 ? 72.610 21.734 74.126 1.00 53.06 270 LYS B CA 1
ATOM 3792 C C . LYS B 1 214 ? 72.912 20.823 75.321 1.00 52.93 270 LYS B C 1
ATOM 3793 O O . LYS B 1 214 ? 72.472 21.088 76.444 1.00 53.10 270 LYS B O 1
ATOM 3799 N N . LYS B 1 215 ? 73.673 19.764 75.073 1.00 52.37 271 LYS B N 1
ATOM 3800 C CA . LYS B 1 215 ? 74.050 18.803 76.098 1.00 52.48 271 LYS B CA 1
ATOM 3801 C C . LYS B 1 215 ? 75.571 18.837 76.327 1.00 51.92 271 LYS B C 1
ATOM 3802 O O . LYS B 1 215 ? 76.045 19.297 77.361 1.00 52.09 271 LYS B O 1
ATOM 3808 N N . ASP B 1 216 ? 76.329 18.355 75.347 1.00 51.40 272 ASP B N 1
ATOM 3809 C CA . ASP B 1 216 ? 77.789 18.341 75.418 1.00 50.53 272 ASP B CA 1
ATOM 3810 C C . ASP B 1 216 ? 78.451 19.665 75.055 1.00 49.22 272 ASP B C 1
ATOM 3811 O O . ASP B 1 216 ? 79.526 19.973 75.572 1.00 50.02 272 ASP B O 1
ATOM 3816 N N . VAL B 1 217 ? 77.809 20.442 74.185 1.00 47.07 273 VAL B N 1
ATOM 3817 C CA . VAL B 1 217 ? 78.397 21.661 73.635 1.00 44.93 273 VAL B CA 1
ATOM 3818 C C . VAL B 1 217 ? 77.314 22.649 73.250 1.00 43.89 273 VAL B C 1
ATOM 3819 O O . VAL B 1 217 ? 76.224 22.247 72.861 1.00 44.12 273 VAL B O 1
ATOM 3823 N N . ILE B 1 218 ? 77.623 23.937 73.371 1.00 42.20 274 ILE B N 1
ATOM 3824 C CA . ILE B 1 218 ? 76.789 24.998 72.843 1.00 40.88 274 ILE B CA 1
ATOM 3825 C C . ILE B 1 218 ? 77.567 25.838 71.803 1.00 40.76 274 ILE B C 1
ATOM 3826 O O . ILE B 1 218 ? 78.799 25.800 71.757 1.00 40.50 274 ILE B O 1
ATOM 3831 N N . ILE B 1 219 ? 76.846 26.577 70.962 1.00 39.85 275 ILE B N 1
ATOM 3832 C CA . ILE B 1 219 ? 77.466 27.244 69.823 1.00 39.30 275 ILE B CA 1
ATOM 3833 C C . ILE B 1 219 ? 76.668 28.432 69.364 1.00 38.77 275 ILE B C 1
ATOM 3834 O O . ILE B 1 219 ? 75.426 28.390 69.313 1.00 39.65 275 ILE B O 1
ATOM 3839 N N . VAL B 1 220 ? 77.399 29.513 69.109 1.00 37.58 276 VAL B N 1
ATOM 3840 C CA . VAL B 1 220 ? 76.893 30.702 68.441 1.00 36.58 276 VAL B CA 1
ATOM 3841 C C . VAL B 1 220 ? 77.665 30.888 67.116 1.00 36.89 276 VAL B C 1
ATOM 3842 O O . VAL B 1 220 ? 78.907 30.781 67.085 1.00 36.51 276 VAL B O 1
ATOM 3846 N N . GLY B 1 221 ? 76.932 31.152 66.035 1.00 36.33 277 GLY B N 1
ATOM 3847 C CA . GLY B 1 221 ? 77.543 31.413 64.741 1.00 35.58 277 GLY B CA 1
ATOM 3848 C C . GLY B 1 221 ? 77.362 32.855 64.309 1.00 35.23 277 GLY B C 1
ATOM 3849 O O . GLY B 1 221 ? 76.895 33.686 65.086 1.00 34.36 277 GLY B O 1
ATOM 3850 N N . PHE B 1 222 ? 77.784 33.145 63.076 1.00 34.84 278 PHE B N 1
ATOM 3851 C CA . PHE B 1 222 ? 77.673 34.457 62.463 1.00 35.21 278 PHE B CA 1
ATOM 3852 C C . PHE B 1 222 ? 77.101 34.197 61.080 1.00 35.37 278 PHE B C 1
ATOM 3853 O O . PHE B 1 222 ? 77.417 33.177 60.465 1.00 35.29 278 PHE B O 1
ATOM 3861 N N . ASP B 1 223 ? 76.305 35.133 60.579 1.00 36.33 279 ASP B N 1
ATOM 3862 C CA . ASP B 1 223 ? 75.679 35.055 59.252 1.00 37.56 279 ASP B CA 1
ATOM 3863 C C . ASP B 1 223 ? 74.442 34.169 59.313 1.00 38.60 279 ASP B C 1
ATOM 3864 O O . ASP B 1 223 ? 74.518 32.982 59.653 1.00 38.81 279 ASP B O 1
ATOM 3869 N N . ASP B 1 224 ? 73.294 34.751 59.010 1.00 40.22 280 ASP B N 1
ATOM 3870 C CA . ASP B 1 224 ? 72.057 33.982 59.073 1.00 41.89 280 ASP B CA 1
ATOM 3871 C C . ASP B 1 224 ? 71.792 33.295 57.736 1.00 42.59 280 ASP B C 1
ATOM 3872 O O . ASP B 1 224 ? 72.330 33.700 56.694 1.00 42.85 280 ASP B O 1
ATOM 3877 N N . SER B 1 225 ? 71.005 32.225 57.810 1.00 43.62 281 SER B N 1
ATOM 3878 C CA . SER B 1 225 ? 70.485 31.484 56.675 1.00 44.79 281 SER B CA 1
ATOM 3879 C C . SER B 1 225 ? 69.148 30.847 57.048 1.00 45.91 281 SER B C 1
ATOM 3880 O O . SER B 1 225 ? 68.914 30.536 58.226 1.00 45.50 281 SER B O 1
ATOM 3883 N N . TYR B 1 226 ? 68.279 30.628 56.045 1.00 46.89 282 TYR B N 1
ATOM 3884 C CA . TYR B 1 226 ? 66.996 29.923 56.267 1.00 47.30 282 TYR B CA 1
ATOM 3885 C C . TYR B 1 226 ? 67.235 28.547 56.895 1.00 46.65 282 TYR B C 1
ATOM 3886 O O . TYR B 1 226 ? 66.387 28.057 57.634 1.00 47.29 282 TYR B O 1
ATOM 3895 N N . TRP B 1 227 ? 68.396 27.962 56.617 1.00 45.32 283 TRP B N 1
ATOM 3896 C CA . TRP B 1 227 ? 68.796 26.694 57.190 1.00 45.39 283 TRP B CA 1
ATOM 3897 C C . TRP B 1 227 ? 69.061 26.663 58.714 1.00 44.81 283 TRP B C 1
ATOM 3898 O O . TRP B 1 227 ? 68.982 25.597 59.316 1.00 44.81 283 TRP B O 1
ATOM 3909 N N . ASN B 1 228 ? 69.405 27.804 59.315 1.00 43.63 284 ASN B N 1
ATOM 3910 C CA . ASN B 1 228 ? 69.558 27.914 60.773 1.00 42.65 284 ASN B CA 1
ATOM 3911 C C . ASN B 1 228 ? 68.259 27.666 61.526 1.00 42.76 284 ASN B C 1
ATOM 3912 O O . ASN B 1 228 ? 68.283 27.106 62.609 1.00 42.17 284 ASN B O 1
ATOM 3917 N N . GLU B 1 229 ? 67.131 28.096 60.955 1.00 43.36 285 GLU B N 1
ATOM 3918 C CA . GLU B 1 229 ? 65.808 27.920 61.570 1.00 44.58 285 GLU B CA 1
ATOM 3919 C C . GLU B 1 229 ? 65.298 26.488 61.467 1.00 43.46 285 GLU B C 1
ATOM 3920 O O . GLU B 1 229 ? 64.419 26.092 62.225 1.00 43.81 285 GLU B O 1
ATOM 3926 N N . ILE B 1 230 ? 65.820 25.717 60.521 1.00 42.54 286 ILE B N 1
ATOM 3927 C CA . ILE B 1 230 ? 65.364 24.340 60.374 1.00 42.07 286 ILE B CA 1
ATOM 3928 C C . ILE B 1 230 ? 66.411 23.325 60.817 1.00 41.39 286 ILE B C 1
ATOM 3929 O O . ILE B 1 230 ? 66.148 22.114 60.826 1.00 41.33 286 ILE B O 1
ATOM 3934 N N . TYR B 1 231 ? 67.598 23.806 61.190 1.00 40.41 287 TYR B N 1
ATOM 3935 C CA . TYR B 1 231 ? 68.608 22.922 61.780 1.00 39.85 287 TYR B CA 1
ATOM 3936 C C . TYR B 1 231 ? 68.130 22.339 63.116 1.00 38.98 287 TYR B C 1
ATOM 3937 O O . TYR B 1 231 ? 67.325 22.950 63.795 1.00 38.24 287 TYR B O 1
ATOM 3946 N N . THR B 1 232 ? 68.631 21.159 63.468 1.00 39.02 288 THR B N 1
ATOM 3947 C CA . THR B 1 232 ? 68.413 20.574 64.789 1.00 39.33 288 THR B CA 1
ATOM 3948 C C . THR B 1 232 ? 69.722 20.540 65.591 1.00 39.30 288 THR B C 1
ATOM 3949 O O . THR B 1 232 ? 70.624 19.760 65.264 1.00 38.95 288 THR B O 1
ATOM 3953 N N . PRO B 1 233 ? 69.816 21.368 66.660 1.00 39.13 289 PRO B N 1
ATOM 3954 C CA . PRO B 1 233 ? 68.777 22.298 67.063 1.00 38.90 289 PRO B CA 1
ATOM 3955 C C . PRO B 1 233 ? 68.917 23.582 66.251 1.00 38.97 289 PRO B C 1
ATOM 3956 O O . PRO B 1 233 ? 69.894 23.735 65.512 1.00 38.94 289 PRO B O 1
ATOM 3960 N N . LYS B 1 234 ? 67.942 24.475 66.366 1.00 38.67 290 LYS B N 1
ATOM 3961 C CA . LYS B 1 234 ? 67.989 25.731 65.670 1.00 38.61 290 LYS B CA 1
ATOM 3962 C C . LYS B 1 234 ? 69.186 26.544 66.138 1.00 39.13 290 LYS B C 1
ATOM 3963 O O . LYS B 1 234 ? 69.525 26.581 67.347 1.00 38.99 290 LYS B O 1
ATOM 3969 N N . LEU B 1 235 ? 69.805 27.227 65.177 1.00 38.34 291 LEU B N 1
ATOM 3970 C CA . LEU B 1 235 ? 71.088 27.868 65.385 1.00 36.91 291 LEU B CA 1
ATOM 3971 C C . LEU B 1 235 ? 70.977 29.341 65.736 1.00 36.89 291 LEU B C 1
ATOM 3972 O O . LEU B 1 235 ? 70.384 30.137 65.005 1.00 37.12 291 LEU B O 1
ATOM 3977 N N . THR B 1 236 ? 71.570 29.689 66.874 1.00 36.36 292 THR B N 1
ATOM 3978 C CA . THR B 1 236 ? 71.742 31.052 67.300 1.00 35.96 292 THR B CA 1
ATOM 3979 C C . THR B 1 236 ? 72.936 31.627 66.554 1.00 35.62 292 THR B C 1
ATOM 3980 O O . THR B 1 236 ? 74.009 31.008 66.530 1.00 35.54 292 THR B O 1
ATOM 3984 N N . VAL B 1 237 ? 72.736 32.790 65.937 1.00 34.79 293 VAL B N 1
ATOM 3985 C CA . VAL B 1 237 ? 73.794 33.465 65.197 1.00 34.82 293 VAL B CA 1
ATOM 3986 C C . VAL B 1 237 ? 73.736 34.972 65.382 1.00 35.17 293 VAL B C 1
ATOM 3987 O O . VAL B 1 237 ? 72.688 35.535 65.720 1.00 35.02 293 VAL B O 1
ATOM 3991 N N . ILE B 1 238 ? 74.884 35.603 65.162 1.00 35.55 294 ILE B N 1
ATOM 3992 C CA . ILE B 1 238 ? 74.937 37.019 64.856 1.00 36.53 294 ILE B CA 1
ATOM 3993 C C . ILE B 1 238 ? 74.462 37.207 63.414 1.00 37.51 294 ILE B C 1
ATOM 3994 O O . ILE B 1 238 ? 74.949 36.566 62.490 1.00 37.56 294 ILE B O 1
ATOM 3999 N N . SER B 1 239 ? 73.490 38.090 63.255 1.00 39.12 295 SER B N 1
ATOM 4000 C CA . SER B 1 239 ? 72.847 38.372 61.994 1.00 39.50 295 SER B CA 1
ATOM 4001 C C . SER B 1 239 ? 73.315 39.734 61.536 1.00 39.83 295 SER B C 1
ATOM 4002 O O . SER B 1 239 ? 73.315 40.698 62.301 1.00 40.22 295 SER B O 1
ATOM 4005 N N . GLN B 1 240 ? 73.731 39.816 60.282 1.00 40.20 296 GLN B N 1
ATOM 4006 C CA . GLN B 1 240 ? 74.212 41.071 59.745 1.00 40.07 296 GLN B CA 1
ATOM 4007 C C . GLN B 1 240 ? 73.085 41.799 58.985 1.00 40.17 296 GLN B C 1
ATOM 4008 O O . GLN B 1 240 ? 72.225 41.163 58.381 1.00 39.66 296 GLN B O 1
ATOM 4014 N N . PRO B 1 241 ? 73.080 43.135 59.020 1.00 40.39 297 PRO B N 1
ATOM 4015 C CA . PRO B 1 241 ? 71.984 43.856 58.368 1.00 41.17 297 PRO B CA 1
ATOM 4016 C C . PRO B 1 241 ? 72.131 43.947 56.817 1.00 41.72 297 PRO B C 1
ATOM 4017 O O . PRO B 1 241 ? 72.355 45.042 56.270 1.00 41.48 297 PRO B O 1
ATOM 4021 N N . VAL B 1 242 ? 71.997 42.810 56.138 1.00 42.62 298 VAL B N 1
ATOM 4022 C CA . VAL B 1 242 ? 72.317 42.691 54.696 1.00 44.36 298 VAL B CA 1
ATOM 4023 C C . VAL B 1 242 ? 71.456 43.562 53.752 1.00 45.40 298 VAL B C 1
ATOM 4024 O O . VAL B 1 242 ? 71.987 44.172 52.814 1.00 45.44 298 VAL B O 1
ATOM 4028 N N . LYS B 1 243 ? 70.143 43.635 53.995 1.00 46.71 299 LYS B N 1
ATOM 4029 C CA . LYS B 1 243 ? 69.274 44.516 53.203 1.00 47.83 299 LYS B CA 1
ATOM 4030 C C . LYS B 1 243 ? 69.711 45.967 53.351 1.00 48.17 299 LYS B C 1
ATOM 4031 O O . LYS B 1 243 ? 70.001 46.634 52.354 1.00 48.40 299 LYS B O 1
ATOM 4037 N N . GLU B 1 244 ? 69.769 46.458 54.592 1.00 47.89 300 GLU B N 1
ATOM 4038 C CA . GLU B 1 244 ? 70.229 47.822 54.843 1.00 48.01 300 GLU B CA 1
ATOM 4039 C C . GLU B 1 244 ? 71.621 48.084 54.244 1.00 46.82 300 GLU B C 1
ATOM 4040 O O . GLU B 1 244 ? 71.836 49.132 53.656 1.00 47.27 300 GLU B O 1
ATOM 4046 N N . MET B 1 245 ? 72.563 47.155 54.422 1.00 45.44 301 MET B N 1
ATOM 4047 C CA . MET B 1 245 ? 73.902 47.318 53.860 1.00 44.70 301 MET B CA 1
ATOM 4048 C C . MET B 1 245 ? 73.867 47.472 52.341 1.00 44.25 301 MET B C 1
ATOM 4049 O O . MET B 1 245 ? 74.501 48.374 51.803 1.00 44.19 301 MET B O 1
ATOM 4054 N N . GLY B 1 246 ? 73.115 46.595 51.670 1.00 43.72 302 GLY B N 1
ATOM 4055 C CA . GLY B 1 246 ? 72.906 46.657 50.224 1.00 43.37 302 GLY B CA 1
ATOM 4056 C C . GLY B 1 246 ? 72.267 47.951 49.752 1.00 44.00 302 GLY B C 1
ATOM 4057 O O . GLY B 1 246 ? 72.693 48.511 48.735 1.00 43.91 302 GLY B O 1
ATOM 4058 N N . GLN B 1 247 ? 71.271 48.436 50.506 1.00 43.92 303 GLN B N 1
ATOM 4059 C CA . GLN B 1 247 ? 70.565 49.678 50.195 1.00 45.02 303 GLN B CA 1
ATOM 4060 C C . GLN B 1 247 ? 71.511 50.864 50.308 1.00 44.73 303 GLN B C 1
ATOM 4061 O O . GLN B 1 247 ? 71.582 51.697 49.409 1.00 45.05 303 GLN B O 1
ATOM 4067 N N . VAL B 1 248 ? 72.246 50.919 51.413 1.00 44.20 304 VAL B N 1
ATOM 4068 C CA . VAL B 1 248 ? 73.217 51.975 51.653 1.00 43.79 304 VAL B CA 1
ATOM 4069 C C . VAL B 1 248 ? 74.381 51.928 50.658 1.00 43.56 304 VAL B C 1
ATOM 4070 O O . VAL B 1 248 ? 74.792 52.964 50.176 1.00 43.72 304 VAL B O 1
ATOM 4074 N N . ALA B 1 249 ? 74.919 50.738 50.364 1.00 43.40 305 ALA B N 1
ATOM 4075 C CA . ALA B 1 249 ? 76.039 50.625 49.428 1.00 43.21 305 ALA B CA 1
ATOM 4076 C C . ALA B 1 249 ? 75.663 51.117 48.021 1.00 43.70 305 ALA B C 1
ATOM 4077 O O . ALA B 1 249 ? 76.410 51.883 47.399 1.00 43.28 305 ALA B O 1
ATOM 4079 N N . ALA B 1 250 ? 74.490 50.694 47.549 1.00 44.08 306 ALA B N 1
ATOM 4080 C CA . ALA B 1 250 ? 73.919 51.163 46.292 1.00 44.54 306 ALA B CA 1
ATOM 4081 C C . ALA B 1 250 ? 73.796 52.688 46.264 1.00 45.45 306 ALA B C 1
ATOM 4082 O O . ALA B 1 250 ? 74.146 53.329 45.269 1.00 45.37 306 ALA B O 1
ATOM 4084 N N . LYS B 1 251 ? 73.325 53.280 47.358 1.00 45.88 307 LYS B N 1
ATOM 4085 C CA . LYS B 1 251 ? 73.278 54.735 47.436 1.00 47.01 307 LYS B CA 1
ATOM 4086 C C . LYS B 1 251 ? 74.671 55.394 47.536 1.00 46.08 307 LYS B C 1
ATOM 4087 O O . LYS B 1 251 ? 74.900 56.443 46.932 1.00 46.33 307 LYS B O 1
ATOM 4093 N N . MET B 1 252 ? 75.584 54.797 48.301 1.00 45.32 308 MET B N 1
ATOM 4094 C CA . MET B 1 252 ? 76.965 55.288 48.375 1.00 44.68 308 MET B CA 1
ATOM 4095 C C . MET B 1 252 ? 77.633 55.226 46.977 1.00 45.46 308 MET B C 1
ATOM 4096 O O . MET B 1 252 ? 78.305 56.161 46.540 1.00 45.04 308 MET B O 1
ATOM 4101 N N . ILE B 1 253 ? 77.408 54.121 46.272 1.00 46.07 309 ILE B N 1
A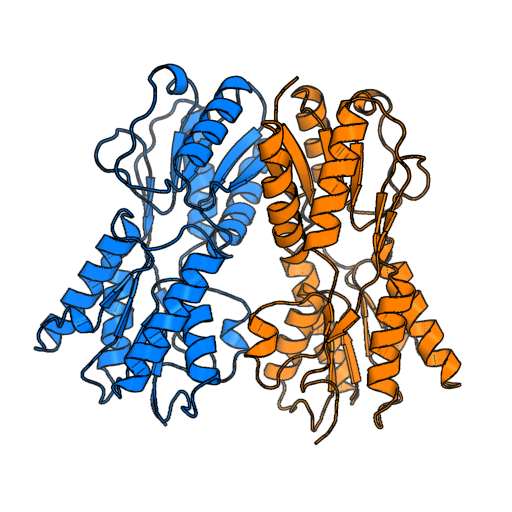TOM 4102 C CA . ILE B 1 253 ? 78.068 53.892 45.004 1.00 47.07 309 ILE B CA 1
ATOM 4103 C C . ILE B 1 253 ? 77.510 54.830 43.919 1.00 47.39 309 ILE B C 1
ATOM 4104 O O . ILE B 1 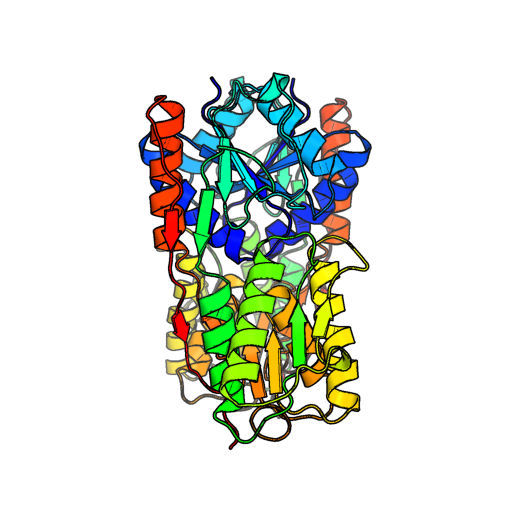253 ? 78.258 55.291 43.048 1.00 47.11 309 ILE B O 1
ATOM 4109 N N . TYR B 1 254 ? 76.227 55.162 44.015 1.00 47.97 310 TYR B N 1
ATOM 4110 C CA . TYR B 1 254 ? 75.638 56.101 43.069 1.00 49.38 310 TYR B CA 1
ATOM 4111 C C . TYR B 1 254 ? 76.199 57.510 43.232 1.00 49.88 310 TYR B C 1
ATOM 4112 O O . TYR B 1 254 ? 76.515 58.171 42.257 1.00 49.78 310 TYR B O 1
ATOM 4121 N N . LYS B 1 255 ? 76.322 57.963 44.474 1.00 50.56 311 LYS B N 1
ATOM 4122 C CA . LYS B 1 255 ? 76.933 59.247 44.772 1.00 51.48 311 LYS B CA 1
ATOM 4123 C C . LYS B 1 255 ? 78.403 59.305 44.339 1.00 51.00 311 LYS B C 1
ATOM 4124 O O . LYS B 1 255 ? 78.875 60.347 43.903 1.00 51.06 311 LYS B O 1
ATOM 4130 N N . LEU B 1 256 ? 79.133 58.204 44.487 1.00 51.03 312 LEU B N 1
ATOM 4131 C CA . LEU B 1 256 ? 80.514 58.140 43.998 1.00 51.29 312 LEU B CA 1
ATOM 4132 C C . LEU B 1 256 ? 80.566 58.261 42.470 1.00 51.73 312 LEU B C 1
ATOM 4133 O O . LEU B 1 256 ? 81.390 59.013 41.928 1.00 51.34 312 LEU B O 1
ATOM 4138 N N . ILE B 1 257 ? 79.652 57.558 41.795 1.00 52.55 313 ILE B N 1
ATOM 4139 C CA . ILE B 1 257 ? 79.506 57.635 40.343 1.00 53.41 313 ILE B CA 1
ATOM 4140 C C . ILE B 1 257 ? 79.194 59.063 39.900 1.00 54.85 313 ILE B C 1
ATOM 4141 O O . ILE B 1 257 ? 79.640 59.491 38.831 1.00 55.36 313 ILE B O 1
ATOM 4146 N N . LYS B 1 258 ? 78.454 59.805 40.724 1.00 55.80 314 LYS B N 1
ATOM 4147 C CA . LYS B 1 258 ? 78.169 61.219 40.429 1.00 57.01 314 LYS B CA 1
ATOM 4148 C C . LYS B 1 258 ? 79.259 62.179 40.922 1.00 57.24 314 LYS B C 1
ATOM 4149 O O . LYS B 1 258 ? 79.191 63.380 40.668 1.00 57.50 314 LYS B O 1
ATOM 4155 N N . GLY B 1 259 ? 80.256 61.655 41.626 1.00 57.70 315 GLY B N 1
ATOM 4156 C CA . GLY B 1 259 ? 81.381 62.470 42.083 1.00 58.42 315 GLY B CA 1
ATOM 4157 C C . GLY B 1 259 ? 81.121 63.251 43.361 1.00 59.08 315 GLY B C 1
ATOM 4158 O O . GLY B 1 259 ? 81.849 64.205 43.674 1.00 58.86 315 GLY B O 1
ATOM 4159 N N . LYS B 1 260 ? 80.083 62.859 44.097 1.00 59.24 316 LYS B N 1
ATOM 4160 C CA . LYS B 1 260 ? 79.747 63.528 45.348 1.00 59.92 316 LYS B CA 1
ATOM 4161 C C . LYS B 1 260 ? 80.592 62.951 46.485 1.00 59.74 316 LYS B C 1
ATOM 4162 O O . LYS B 1 260 ? 81.043 61.801 46.415 1.00 59.65 316 LYS B O 1
ATOM 4168 N N . ASP B 1 261 ? 80.825 63.758 47.517 1.00 59.68 317 ASP B N 1
ATOM 4169 C CA . ASP B 1 261 ? 81.553 63.293 48.696 1.00 59.64 317 ASP B CA 1
ATOM 4170 C C . ASP B 1 261 ? 80.728 62.251 49.464 1.00 58.68 317 ASP B C 1
ATOM 4171 O O . ASP B 1 261 ? 79.493 62.351 49.557 1.00 58.19 317 ASP B O 1
ATOM 4176 N N . VAL B 1 262 ? 81.420 61.233 49.972 1.00 57.32 318 VAL B N 1
ATOM 4177 C CA . VAL B 1 262 ? 80.771 60.120 50.655 1.00 56.24 318 VAL B CA 1
ATOM 4178 C C . VAL B 1 262 ? 81.558 59.789 51.909 1.00 55.62 318 VAL B C 1
ATOM 4179 O O . VAL B 1 262 ? 82.779 59.656 51.854 1.00 56.24 318 VAL B O 1
ATOM 4183 N N . THR B 1 263 ? 80.886 59.642 53.041 1.00 54.66 319 THR B N 1
ATOM 4184 C CA . THR B 1 263 ? 81.607 59.127 54.213 1.00 53.77 319 THR B CA 1
ATOM 4185 C C . THR B 1 263 ? 81.239 57.682 54.516 1.00 52.57 319 THR B C 1
ATOM 4186 O O . THR B 1 263 ? 80.142 57.215 54.182 1.00 52.25 319 THR B O 1
ATOM 4190 N N . SER B 1 264 ? 82.188 56.995 55.141 1.00 51.28 320 SER B N 1
ATOM 4191 C CA . SER B 1 264 ? 82.065 55.608 55.511 1.00 50.48 320 SER B CA 1
ATOM 4192 C C . SER B 1 264 ? 80.913 55.410 56.485 1.00 49.77 320 SER B C 1
ATOM 4193 O O . SER B 1 264 ? 80.626 56.277 57.292 1.00 49.74 320 SER B O 1
ATOM 4196 N N . ILE B 1 265 ? 80.250 54.265 56.384 1.00 49.24 321 ILE B N 1
ATOM 4197 C CA . ILE B 1 265 ? 79.109 53.928 57.229 1.00 47.79 321 ILE B CA 1
ATOM 4198 C C . ILE B 1 265 ? 79.408 52.618 57.959 1.00 46.94 321 ILE B C 1
ATOM 4199 O O . ILE B 1 265 ? 79.893 51.657 57.359 1.00 46.09 321 ILE B O 1
ATOM 4204 N N . LYS B 1 266 ? 79.132 52.601 59.260 1.00 46.00 322 LYS B N 1
ATOM 4205 C CA . LYS B 1 266 ? 79.189 51.390 60.049 1.00 45.49 322 LYS B CA 1
ATOM 4206 C C . LYS B 1 266 ? 77.795 51.046 60.581 1.00 45.35 322 LYS B C 1
ATOM 4207 O O . LYS B 1 266 ? 77.072 51.918 61.089 1.00 45.45 322 LYS B O 1
ATOM 4213 N N . LEU B 1 267 ? 77.414 49.777 60.448 1.00 45.02 323 LEU B N 1
ATOM 4214 C CA . LEU B 1 267 ? 76.087 49.332 60.871 1.00 45.19 323 LEU B CA 1
ATOM 4215 C C . LEU B 1 267 ? 76.176 48.368 62.043 1.00 45.29 323 LEU B C 1
ATOM 4216 O O . LEU B 1 267 ? 77.267 48.009 62.478 1.00 46.45 323 LEU B O 1
ATOM 4221 N N . SER B 1 268 ? 75.026 47.958 62.554 1.00 45.38 324 SER B N 1
ATOM 4222 C CA . SER B 1 268 ? 74.949 47.145 63.753 1.00 45.08 324 SER B CA 1
ATOM 4223 C C . SER B 1 268 ? 74.419 45.781 63.421 1.00 44.12 324 SER B C 1
ATOM 4224 O O . SER B 1 268 ? 73.463 45.666 62.685 1.00 44.22 324 SER B O 1
ATOM 4227 N N . THR B 1 269 ? 75.023 44.749 63.983 1.00 43.75 325 THR B N 1
ATOM 4228 C CA . THR B 1 269 ? 74.473 43.426 63.863 1.00 43.81 325 THR B CA 1
ATOM 4229 C C . THR B 1 269 ? 73.466 43.253 65.006 1.00 44.70 325 THR B C 1
ATOM 4230 O O . THR B 1 269 ? 73.303 44.152 65.841 1.00 45.07 325 THR B O 1
ATOM 4234 N N . LYS B 1 270 ? 72.792 42.110 65.035 1.00 44.35 326 LYS B N 1
ATOM 4235 C CA . LYS B 1 270 ? 71.931 41.749 66.147 1.00 44.89 326 LYS B CA 1
ATOM 4236 C C . LYS B 1 270 ? 72.062 40.262 66.299 1.00 43.66 326 LYS B C 1
ATOM 4237 O O . LYS B 1 270 ? 72.225 39.549 65.310 1.00 43.83 326 LYS B O 1
ATOM 4243 N N . LEU B 1 271 ? 72.019 39.801 67.540 1.00 42.86 327 LEU B N 1
ATOM 4244 C CA . LEU B 1 271 ? 72.009 38.373 67.835 1.00 42.21 327 LEU B CA 1
ATOM 4245 C C . LEU B 1 271 ? 70.583 37.819 67.700 1.00 41.79 327 LEU B C 1
ATOM 4246 O O . LEU B 1 271 ? 69.621 38.425 68.187 1.00 40.56 327 LEU B O 1
ATOM 4251 N N . ILE B 1 272 ? 70.452 36.682 67.010 1.00 41.36 328 ILE B N 1
ATOM 4252 C CA . ILE B 1 272 ? 69.169 35.979 66.952 1.00 40.27 328 ILE B CA 1
ATOM 4253 C C . ILE B 1 272 ? 69.285 34.728 67.802 1.00 39.57 328 ILE B C 1
ATOM 4254 O O . ILE B 1 272 ? 69.942 33.760 67.423 1.00 38.93 328 ILE B O 1
ATOM 4259 N N . ILE B 1 273 ? 68.650 34.783 68.965 1.00 39.21 329 ILE B N 1
ATOM 4260 C CA . ILE B 1 273 ? 68.653 33.697 69.917 1.00 38.64 329 ILE B CA 1
ATOM 4261 C C . ILE B 1 273 ? 67.651 32.664 69.459 1.00 38.40 329 ILE B C 1
ATOM 4262 O O . ILE B 1 273 ? 66.451 32.953 69.330 1.00 38.36 329 ILE B O 1
ATOM 4267 N N . ARG B 1 274 ? 68.163 31.465 69.204 1.00 37.99 330 ARG B N 1
ATOM 4268 C CA . ARG B 1 274 ? 67.352 30.309 68.893 1.00 37.30 330 ARG B CA 1
ATOM 4269 C C . ARG B 1 274 ? 67.640 29.223 69.947 1.00 37.88 330 ARG B C 1
ATOM 4270 O O . ARG B 1 274 ? 67.468 29.478 71.125 1.00 37.39 330 ARG B O 1
ATOM 4278 N N . GLU B 1 275 ? 68.097 28.044 69.536 1.00 38.62 331 GLU B N 1
ATOM 4279 C CA . GLU B 1 275 ? 68.238 26.910 70.440 1.00 39.62 331 GLU B CA 1
ATOM 4280 C C . GLU B 1 275 ? 69.667 26.473 70.793 1.00 39.15 331 GLU B C 1
ATOM 4281 O O . GLU B 1 275 ? 69.863 25.823 71.804 1.00 39.09 331 GLU B O 1
ATOM 4287 N N . SER B 1 276 ? 70.665 26.811 69.983 1.00 38.61 332 SER B N 1
ATOM 4288 C CA . SER B 1 276 ? 71.949 26.105 70.083 1.00 38.28 332 SER B CA 1
ATOM 4289 C C . SER B 1 276 ? 72.926 26.699 71.104 1.00 38.38 332 SER B C 1
ATOM 4290 O O . SER B 1 276 ? 74.006 26.152 71.325 1.00 38.01 332 SER B O 1
ATOM 4293 N N . CYS B 1 277 ? 72.534 27.821 71.689 1.00 39.11 333 CYS B N 1
ATOM 4294 C CA . CYS B 1 277 ? 73.359 28.592 72.614 1.00 40.75 333 CYS B CA 1
ATOM 4295 C C . CYS B 1 277 ? 73.054 28.384 74.104 1.00 41.45 333 CYS B C 1
ATOM 4296 O O . CYS B 1 277 ? 73.659 29.060 74.925 1.00 41.72 333 CYS B O 1
ATOM 4299 N N . SER B 1 278 ? 72.137 27.471 74.442 1.00 41.86 334 SER B N 1
ATOM 4300 C CA . SER B 1 278 ? 71.843 27.145 75.842 1.00 42.71 334 SER B CA 1
ATOM 4301 C C . SER B 1 278 ? 71.865 25.640 76.087 1.00 43.33 334 SER B C 1
ATOM 4302 O O . SER B 1 278 ? 71.559 24.835 75.183 1.00 44.15 334 SER B O 1
ATOM 4305 N N . PHE B 1 279 ? 72.258 25.253 77.300 1.00 43.43 335 PHE B N 1
ATOM 4306 C CA . PHE B 1 279 ? 72.197 23.849 77.708 1.00 43.36 335 PHE B CA 1
ATOM 4307 C C . PHE B 1 279 ? 70.771 23.427 78.097 1.00 44.05 335 PHE B C 1
ATOM 4308 O O . PHE B 1 279 ? 70.002 24.237 78.645 1.00 43.72 335 PHE B O 1
ATOM 4316 N N . ASN B 1 280 ? 70.421 22.171 77.791 1.00 44.94 336 ASN B N 1
ATOM 4317 C CA . ASN B 1 280 ? 69.123 21.593 78.193 1.00 45.66 336 ASN B CA 1
ATOM 4318 C C . ASN B 1 280 ? 68.921 21.791 79.693 1.00 46.02 336 ASN B C 1
ATOM 4319 O O . ASN B 1 280 ? 69.893 21.684 80.465 1.00 46.77 336 ASN B O 1
#

Solvent-accessible surface area: 22133 Å² total; per-residue (Å²): 160,21,51,3,0,0,0,0,9,0,5,57,8,40,7,8,40,48,0,21,38,44,0,21,105,17,2,69,126,69,139,21,8,6,2,18,4,25,1,49,17,58,62,114,22,1,78,62,1,0,66,10,3,24,87,42,68,0,8,0,2,0,0,0,2,8,66,21,129,14,151,31,96,200,92,8,106,150,6,27,15,0,2,0,11,17,66,22,114,90,63,111,25,20,12,0,3,4,53,10,66,72,0,0,24,47,0,0,57,50,0,9,104,28,132,6,105,77,1,0,0,2,1,11,26,51,50,4,25,9,3,78,14,13,62,63,0,3,37,90,0,6,69,97,80,134,55,144,58,54,105,70,10,16,42,62,5,57,158,103,108,2,12,88,9,3,11,116,22,0,35,68,6,0,69,53,0,6,99,106,40,9,104,0,0,0,0,3,16,7,6,1,0,6,0,0,0,37,1,6,77,118,35,166,62,104,22,40,139,45,0,0,0,0,0,0,4,39,17,88,17,0,82,4,4,66,17,72,0,1,0,0,13,8,31,26,148,91,1,0,59,35,0,2,100,8,0,60,107,38,43,126,68,142,127,22,103,69,60,113,17,90,26,136,42,49,96,60,69,0,2,36,58,145,168,6,54,4,0,0,0,0,8,0,6,46,8,41,10,7,37,58,0,30,47,23,0,20,108,34,2,80,116,73,139,14,12,7,2,16,2,29,1,48,14,58,48,110,22,0,63,56,0,0,100,9,3,14,94,14,50,0,9,0,1,0,0,0,1,9,76,16,140,30,152,14,87,208,114,14,90,120,3,25,10,0,2,0,12,13,79,16,110,94,60,120,35,14,5,0,5,4,52,15,71,63,0,0,28,53,0,0,53,62,0,1,110,29,109,5,100,106,0,0,0,1,0,9,31,47,74,3,31,11,3,80,14,14,61,63,0,2,46,92,0,6,72,94,65,138,57,144,63,58,108,67,10,16,37,61,6,71,157,126,97,2,9,90,19,3,10,130,22,0,33,61,8,0,76,49,0,7,94,107,42,12,84,0,0,0,0,3,14,4,6,1,1,12,0,0,1,34,1,7,62,116,38,182,72,90,18,38,125,50,0,0,1,0,1,1,7,43,22,107,7,0,79,6,5,65,16,74,1,1,0,0,14,15,29,32,136,87,1,0,76,32,0,3,121,10,0,61,104,32,54,113,61,128,148,29,113,63,64,116,19,72,17,138,38,45,99,46,67,0,1,37,53,134

Secondary structure (DSSP, 8-state):
-EEEEEEEESS--HHHHHHHHHHHHHHGGGT-EEEEEE-TT-HHHHHHHHHHHHHTTEEEEEE--SSS-----GGGGGS-EEEES---SS----EEEE-HHHHHHHHHHHHHTSS---EEEEE--TTSHHHHHHHHHHHHHHHHTT----GGGEEE--SS-SHHHHHHHHHHHHHHHHHTT--EEEE-SHHHHHHHHHHHHHSS--BTTTBEEEEES--THHHHSSSPPPEEEP-HHHHHHHHHHHHHHHHTT-----EEE--EEE--STTS--/-EEEEEEEESS--HHHHHHHHHHHHHHGGGT-EEEEEE-TT-HHHHHHHHHHHHHTTEEEEEE--SSSS----GGGTTS-EEEESS--TT----EEEE-HHHHHHHHHHHHHTTT--SEEEEE--TTSHHHHHHHHHHHHHHHHTTPPP-GGGEEE--SS-SHHHHHHHHHHHHHHHHHTT--EEEE-SHHHHHHHHHHHHHSS--BTTTBEEEEES--HHHHHSSSPPEEEE--HHHHHHHHHHHHHHHHTT-----EEE--EEE--STTS--

Nearest PDB structures (foldseek):
  2qu7-assembly1_B  TM=1.002E+00  e=1.756E-52  Staphylococcus saprophyticus subsp. saprophyticus ATCC 15305 = NCTC 7292
  1jfs-assembly1_A-2  TM=8.584E-01  e=7.442E-20  Escherichia coli
  3bbl-assembly1_A  TM=7.782E-01  e=2.834E-18  Chloroflexus aggregans DSM 9485
  3e3m-assembly2_D  TM=8.010E-01  e=1.245E-15  Ruegeria pomeroyi
  6ndi-assembly1_B  TM=7.504E-01  e=1.911E-12  Klebsiella pneumoniae subsp. pneumoniae

B-factor: mean 43.93, std 7.74, range [26.35, 75.22]